Protein AF-A0A7S1BU42-F1 (afdb_monomer)

Radius of gyration: 36.15 Å; Cα contacts (8 Å, |Δi|>4): 1547; chains: 1; bounding box: 94×101×114 Å

Organism: NCBI:txid216773

Sequence (717 aa):
MISLPKSNLFQGAFLSLLVPVITEACLDEWTLKITGKNRCSLSTFISEAETQDIFGSCNNTEVTDVLKNIYEVENFDELSENFDKLCESAYDNESTFDFEGVSGRGSAFDNEYFSGGTFYNEERQDIDEYKVATMQLYADPGARIKNIYDYKAQDKKFSWPHQDITHMQDCELNSIMCCWTQDRQANDNNGNCGTPYPKNCVDKNPADNTDVCFVDSEKSGSIFVYRDNAEDDSHCHGTAWSEDKRHVSARFAANNLFYISQYDHLYKRGYVRNVPGAPMCSCVERMPIATRSDCTQVDLLSEDILFSYSKTFGLKADVSNVKVKFNACQGANNQNNDLRAYHERLRDEGQISETQSDLFEKRLVGKNNCPSEINSFLKEKGYEPMGSVVLTNYQTKDRIFAQKGKKFEGGFGVFSKTLYNDQKWQLRPQPYNKCYGKAEECYLIVNAISGRRLYAQSDKTGSSGVGATPPNYPRYADQHWRLEHTPCGEKMCYLLINIYSDRCLQIQNGRVAAFSADDQKGFNYSLWTIDGNLDFNLESVQAITPSPTSAPTGLPTVSIPEDLFDVPIRNFKNGRKMYAQLNQKWEKGVGAGANNLPIYQDNKWRFQPVACPSDYDTESSSCYFILNMYSNRILYAHNGKNWEKGLGAGPGSMKHKDNYWDLIETDCGEMDKCYFIKNTLSGRYLYSTNSGQWDKGVGALSTLSSLSDGDARWILK

InterPro domains:
  IPR000772 Ricin B, lectin domain [PF14200] (422-512)
  IPR035992 Ricin B-like lectins [SSF50370] (421-530)

Secondary structure (DSSP, 8-state):
-----------------------TTS---EEEEEESTT-SSHHHHHHHHHHTTTTGGGTT--HHHHHHHHHT-SSHHHHHHHHHHHHHHHHHSSPEEPTHHHHTS-HHHHHHHHTT-SHHHH---EE-TTS-EES-TTTTTHHHHHHHIIIIITTSEEPPPPTT-GGGS--TTSEEEEEE-EE--SSSSSSS--SSHHHHSTTB-----B-EEEEEETTTTEEEE--SSTT-SBEEEEEE--SSTTSHHHHTHHHHHHIIIIIIIIIIT-EE-PPTTS-SEEEGGGSPEES--EEEEEEEEEEEEEEEEETTTEEEEEEEEEEEEEEE---GGG-TT-HHHHHHHHHHTTSS-HHHHHHHHTTB--TT-HHHHHHHHHHHTT----PPEEEEETTT--EEEE-TT--BTTTEEEE-SS--GGG-EEEEEE-GGGGTTS-SSEEEEEETTT-PEEEE-TT--BTTTEEEE-TTSPP-GGGEEEEEEEEETTEEEEEEEETTT-EEEEEETTEEEEEEHHHHTT-GGG-EEEEE-----GGGGS--PPP----------PPPPTT-SSEEEEETTT--EEEE-TT--BTTTEEEE-TTS---GGGEEEEEEEPPPTT---SSS-EEEEEETTTTEEEEE-TT--BTTTEEEEETT---GGGEEEEEEEE-STT-EEEEEEETTT-PEEEE-TT-SBTTTEEEES-GGGS-TTTT-EEE-

Mean predicted aligned error: 18.77 Å

pLDDT: mean 84.05, std 16.98, range [23.12, 98.81]

Nearest PDB structures (foldseek):
  4iy8-assembly2_B  TM=5.896E-01  e=5.528E-07  Bombyx mori
  4efr-assembly1_A  TM=5.950E-01  e=1.532E-06  Bombyx mori
  7t3t-assembly1_A  TM=3.451E-01  e=2.874E-09  Homo sapiens
  4pc4-assembly4_D  TM=5.594E-01  e=2.125E-05  Bombyx mori
  7wns-assembly1_A  TM=5.803E-01  e=5.015E-05  Bombyx mori

Foldseek 3Di:
DDDDDDDDDDDDDPPPPPPPPQDPVQFAWDKDKAKDPPQQFPVSVQVRCVVVVVRVVRVPDRVQSVLCVLVVHDDDVVSRVVSVVLLVVQLVPFDADELCVLLVPDLVQVLQQQQQDDLLFPPAWDADPVRDIPSDLCVPPVVSLVCCVVPPLFFHFHDARDCVSVLAPDQVLQKKKFKFFAARDDPLPWWFQHPPRVVRRPRTGTAADKQFAWACQPPVNDIGGQPLSNQPRMAMAMEGFFPPCSDPQNRSVRSQVSCVSPNVQSNNTRTGGCRPSAGRMGRLLRHTQMQWHFYKGKDWPIKMWMWIADPVPGIHIHIHRTGIDIDFACFAPRPTRTRLRNSVVCCVVVRDDPVSNVSNCRRNVHPPCSVVNNQVVCVVVVNHPQKWWWKAQQPPRWTWFADAPDAWAGRTWTDRDDDDLRRTWHFAWDCCVLLVVQDPIKTFTARPPRRWTWFADQVDWWQPRTGTHGSNDDDDLRRIWDWDWDDDDPDIWTFTARSPNCWTWFDDPRTITTDNPVVCPPDSRSIIDIDIPNPPCPVVPPDPPDDDDDDDDDDDDDDDDPPQAFFWWAQLPQRWTWFADAPDAWLPRTFTAHNPDDCDLRRTWGFAWDQQDPVFDDPDRTKTFIARPHRCWTWFADAPDAWLPRTTTHHVVDDDLRRIWDWDWDDSDDPFIKTFIAGGPRRWTWFADPPDHRSPRTHTHNDCVVDDPRRRIIGGD

Structure (mmCIF, N/CA/C/O backbone):
data_AF-A0A7S1BU42-F1
#
_entry.id   AF-A0A7S1BU42-F1
#
loop_
_atom_site.group_PDB
_atom_site.id
_atom_site.type_symbol
_atom_site.label_atom_id
_atom_site.label_alt_id
_atom_site.label_comp_id
_atom_site.label_asym_id
_atom_site.label_entity_id
_atom_site.label_seq_id
_atom_site.pdbx_PDB_ins_code
_atom_site.Cartn_x
_atom_site.Cartn_y
_atom_site.Cartn_z
_atom_site.occupancy
_atom_site.B_iso_or_equiv
_atom_site.auth_seq_id
_atom_site.auth_comp_id
_atom_site.auth_asym_id
_atom_site.auth_atom_id
_atom_site.pdbx_PDB_model_num
ATOM 1 N N . MET A 1 1 ? -13.022 63.438 61.492 1.00 36.50 1 MET A N 1
ATOM 2 C CA . MET A 1 1 ? -13.787 63.850 60.294 1.00 36.50 1 MET A CA 1
ATOM 3 C C . MET A 1 1 ? -13.870 62.623 59.399 1.00 36.50 1 MET A C 1
ATOM 5 O O . MET A 1 1 ? -12.816 62.123 59.065 1.00 36.50 1 MET A O 1
ATOM 9 N N . ILE A 1 2 ? -14.999 62.008 59.066 1.00 33.84 2 ILE A N 1
ATOM 10 C CA . ILE A 1 2 ? -16.426 62.330 59.188 1.00 33.84 2 ILE A CA 1
ATOM 11 C C . ILE A 1 2 ? -17.168 61.002 59.430 1.00 33.84 2 ILE A C 1
ATOM 13 O O . ILE A 1 2 ? -16.691 59.932 59.068 1.00 33.84 2 ILE A O 1
ATOM 17 N N . SER A 1 3 ? -18.306 61.105 60.105 1.00 29.83 3 SER A N 1
ATOM 18 C CA . SER A 1 3 ? -19.185 60.031 60.549 1.00 29.83 3 SER A CA 1
ATOM 19 C C . SER A 1 3 ? -20.383 59.874 59.595 1.00 29.83 3 SER A C 1
ATOM 21 O O . SER A 1 3 ? -20.950 60.888 59.191 1.00 29.83 3 SER A O 1
ATOM 23 N N . LEU A 1 4 ? -20.771 58.601 59.369 1.00 37.00 4 LEU A N 1
ATOM 24 C CA . LEU A 1 4 ? -22.117 58.059 59.051 1.00 37.00 4 LEU A CA 1
ATOM 25 C C . LEU A 1 4 ? -22.713 58.355 57.643 1.00 37.00 4 LEU A C 1
ATOM 27 O O . LEU A 1 4 ? -22.286 59.329 57.032 1.00 37.00 4 LEU A O 1
ATOM 31 N N . PRO A 1 5 ? -23.710 57.580 57.112 1.00 43.66 5 PRO A N 1
ATOM 32 C CA . PRO A 1 5 ? -24.707 56.793 57.866 1.00 43.66 5 PRO A CA 1
ATOM 33 C C . PRO A 1 5 ? -25.258 55.445 57.305 1.00 43.66 5 PRO A C 1
ATOM 35 O O . PRO A 1 5 ? -25.325 55.195 56.110 1.00 43.66 5 PRO A O 1
ATOM 38 N N . LYS A 1 6 ? -25.818 54.688 58.268 1.00 30.41 6 LYS A N 1
ATOM 39 C CA . LYS A 1 6 ? -27.110 53.954 58.297 1.00 30.41 6 LYS A CA 1
ATOM 40 C C . LYS A 1 6 ? -27.337 52.712 57.423 1.00 30.41 6 LYS A C 1
ATOM 42 O O . LYS A 1 6 ? -27.703 52.786 56.257 1.00 30.41 6 LYS A O 1
ATOM 47 N N . SER A 1 7 ? -27.344 51.578 58.120 1.00 28.78 7 SER A N 1
ATOM 48 C CA . SER A 1 7 ? -28.136 50.389 57.823 1.00 28.78 7 SER A CA 1
ATOM 49 C C . SER A 1 7 ? -29.591 50.563 58.292 1.00 28.78 7 SER A C 1
ATOM 51 O O . SER A 1 7 ? -29.848 51.070 59.382 1.00 28.78 7 SER A O 1
ATOM 53 N N . ASN A 1 8 ? -30.537 50.101 57.474 1.00 32.66 8 ASN A N 1
ATOM 54 C CA . ASN A 1 8 ? -31.886 49.720 57.886 1.00 32.66 8 ASN A CA 1
ATOM 55 C C . ASN A 1 8 ? -32.165 48.342 57.280 1.00 32.66 8 ASN A C 1
ATOM 57 O O . ASN A 1 8 ? -31.989 48.146 56.079 1.00 32.66 8 ASN A O 1
ATOM 61 N N . LEU A 1 9 ? -32.562 47.398 58.134 1.00 37.00 9 LEU A N 1
ATOM 62 C CA . LEU A 1 9 ? -33.021 46.069 57.749 1.00 37.00 9 LEU A CA 1
ATOM 63 C C . LEU A 1 9 ? -34.358 46.159 57.005 1.00 37.00 9 LEU A C 1
ATOM 65 O O . LEU A 1 9 ? -35.281 46.819 57.476 1.00 37.00 9 LEU A O 1
ATOM 69 N N . PHE A 1 10 ? -34.482 45.388 55.926 1.00 31.78 10 PHE A N 1
ATOM 70 C CA . PHE A 1 10 ? -35.754 44.841 55.465 1.00 31.78 10 PHE A CA 1
ATOM 71 C C . PHE A 1 10 ? -35.546 43.377 55.066 1.00 31.78 10 PHE A C 1
ATOM 73 O O . PHE A 1 10 ? -34.615 43.044 54.336 1.00 31.78 10 PHE A O 1
ATOM 80 N N . GLN A 1 11 ? -36.406 42.515 55.607 1.00 40.75 11 GLN A N 1
ATOM 81 C CA . GLN A 1 11 ? -36.531 41.100 55.271 1.00 40.75 11 GLN A CA 1
ATOM 82 C C . GLN A 1 11 ? -36.909 40.928 53.795 1.00 40.75 11 GLN A C 1
ATOM 84 O O . GLN A 1 11 ? -37.857 41.550 53.321 1.00 40.75 11 GLN A O 1
ATOM 89 N N . GLY A 1 12 ? -36.212 40.024 53.110 1.00 30.20 12 GLY A N 1
ATOM 90 C CA . GLY A 1 12 ? -36.602 39.457 51.823 1.00 30.20 12 GLY A CA 1
ATOM 91 C C . GLY A 1 12 ? -36.500 37.939 51.916 1.00 30.20 12 GLY A C 1
ATOM 92 O O . GLY A 1 12 ? -35.469 37.410 52.321 1.00 30.20 12 GLY A O 1
ATOM 93 N N . ALA A 1 13 ? -37.609 37.267 51.630 1.00 32.38 13 ALA A N 1
ATOM 94 C CA . ALA A 1 13 ? -37.795 35.831 51.742 1.00 32.38 13 ALA A CA 1
ATOM 95 C C . ALA A 1 13 ? -36.783 35.038 50.899 1.00 32.38 13 ALA A C 1
ATOM 97 O O . ALA A 1 13 ? -36.671 35.246 49.692 1.00 32.38 13 ALA A O 1
ATOM 98 N N . PHE A 1 14 ? -36.104 34.078 51.530 1.00 33.44 14 PHE A N 1
ATOM 99 C CA . PHE A 1 14 ? -35.470 32.969 50.825 1.00 33.44 14 PHE A CA 1
ATOM 100 C C . PHE A 1 14 ? -36.579 32.051 50.305 1.00 33.44 14 PHE A C 1
ATOM 102 O O . PHE A 1 14 ? -37.098 31.207 51.036 1.00 33.44 14 PHE A O 1
ATOM 109 N N . LEU A 1 15 ? -36.956 32.224 49.039 1.00 31.88 15 LEU A N 1
ATOM 110 C CA . LEU A 1 15 ? -37.580 31.149 48.280 1.00 31.88 15 LEU A CA 1
ATOM 111 C C . LEU A 1 15 ? -36.453 30.160 47.949 1.00 31.88 15 LEU A C 1
ATOM 113 O O . LEU A 1 15 ? -35.761 30.288 46.944 1.00 31.88 15 LEU A O 1
ATOM 117 N N . SER A 1 16 ? -36.203 29.235 48.874 1.00 35.88 16 SER A N 1
ATOM 118 C CA . SER A 1 16 ? -35.417 28.036 48.602 1.00 35.88 16 SER A CA 1
ATOM 119 C C . SER A 1 16 ? -36.166 27.253 47.525 1.00 35.88 16 SER A C 1
ATOM 121 O O . SER A 1 16 ? -37.211 26.659 47.798 1.00 35.88 16 SER A O 1
ATOM 123 N N . LEU A 1 17 ? -35.679 27.317 46.284 1.00 36.28 17 LEU A N 1
ATOM 124 C CA . LEU A 1 17 ? -35.946 26.279 45.298 1.00 36.28 17 LEU A CA 1
ATOM 125 C C . LEU A 1 17 ? -35.431 24.982 45.923 1.00 36.28 17 LEU A C 1
ATOM 127 O O . LEU A 1 17 ? -34.225 24.771 46.023 1.00 36.28 17 LEU A O 1
ATOM 131 N N . LEU A 1 18 ? -36.358 24.164 46.421 1.00 38.00 18 LEU A N 1
ATOM 132 C CA . LEU A 1 18 ? -36.105 22.782 46.800 1.00 38.00 18 LEU A CA 1
ATOM 133 C C . LEU A 1 18 ? -35.626 22.055 45.541 1.00 38.00 18 LEU A C 1
ATOM 135 O O . LEU A 1 18 ? -36.436 21.537 44.779 1.00 38.00 18 LEU A O 1
ATOM 139 N N . VAL A 1 19 ? -34.313 22.046 45.312 1.00 43.69 19 VAL A N 1
ATOM 140 C CA . VAL A 1 19 ? -33.692 21.011 44.489 1.00 43.69 19 VAL A CA 1
ATOM 141 C C . VAL A 1 19 ? -34.025 19.699 45.201 1.00 43.69 19 VAL A C 1
ATOM 143 O O . VAL A 1 19 ? -33.744 19.594 46.403 1.00 43.69 19 VAL A O 1
ATOM 146 N N . PRO A 1 20 ? -34.702 18.738 44.549 1.00 50.28 20 PRO A N 1
ATOM 147 C CA . PRO A 1 20 ? -34.960 17.451 45.169 1.00 50.28 20 PRO A CA 1
ATOM 148 C C . PRO A 1 20 ? -33.614 16.859 45.581 1.00 50.28 20 PRO A C 1
ATOM 150 O O . PRO A 1 20 ? -32.733 16.633 44.756 1.00 50.28 20 PRO A O 1
ATOM 153 N N . VAL A 1 21 ? -33.427 16.669 46.888 1.00 52.19 21 VAL A N 1
ATOM 154 C CA . VAL A 1 21 ? -32.253 15.974 47.408 1.00 52.19 21 VAL A CA 1
ATOM 155 C C . VAL A 1 21 ? -32.407 14.520 46.983 1.00 52.19 21 VAL A C 1
ATOM 157 O O . VAL A 1 21 ? -33.174 13.765 47.581 1.00 52.19 21 VAL A O 1
ATOM 160 N N . ILE A 1 22 ? -31.716 14.162 45.905 1.00 61.22 22 ILE A N 1
ATOM 161 C CA . ILE A 1 22 ? -31.542 12.789 45.438 1.00 61.22 22 ILE A CA 1
ATOM 162 C C . ILE A 1 22 ? -30.908 12.026 46.604 1.00 61.22 22 ILE A C 1
ATOM 164 O O . ILE A 1 22 ? -29.793 12.322 47.031 1.00 61.22 22 ILE A O 1
ATOM 168 N N . THR A 1 23 ? -31.666 11.112 47.207 1.00 57.16 23 THR A N 1
ATOM 169 C CA . THR A 1 23 ? -31.191 10.354 48.371 1.00 57.16 23 THR A CA 1
ATOM 170 C C . THR A 1 23 ? -30.308 9.201 47.897 1.00 57.16 23 THR A C 1
ATOM 172 O O . THR A 1 23 ? -30.617 8.575 46.891 1.00 57.16 23 THR A O 1
ATOM 175 N N . GLU A 1 24 ? -29.242 8.849 48.624 1.00 59.34 24 GLU A N 1
ATOM 176 C CA . GLU A 1 24 ? -28.351 7.718 48.274 1.00 59.34 24 GLU A CA 1
ATOM 177 C C . GLU A 1 24 ? -29.078 6.369 48.078 1.00 59.34 24 GLU A C 1
ATOM 179 O O . GLU A 1 24 ? -28.491 5.418 47.560 1.00 59.34 24 GLU A O 1
ATOM 184 N N . ALA A 1 25 ? -30.333 6.258 48.521 1.00 61.22 25 ALA A N 1
ATOM 185 C CA . ALA A 1 25 ? -31.188 5.088 48.343 1.00 61.22 25 ALA A CA 1
ATOM 186 C C . ALA A 1 25 ? -31.754 4.941 46.919 1.00 61.22 25 ALA A C 1
ATOM 188 O O . ALA A 1 25 ? -32.276 3.885 46.593 1.00 61.22 25 ALA A O 1
ATOM 189 N N . CYS A 1 26 ? -31.685 5.978 46.079 1.00 73.75 26 CYS A N 1
ATOM 190 C CA . CYS A 1 26 ? -32.216 5.929 44.713 1.00 73.75 26 CYS A CA 1
ATOM 191 C C . CYS A 1 26 ? -31.172 5.525 43.651 1.00 73.75 26 CYS A C 1
ATOM 193 O O . CYS A 1 26 ? -31.512 5.254 42.505 1.00 73.75 26 CYS A O 1
ATOM 195 N N . LEU A 1 27 ? -29.902 5.430 44.054 1.00 79.69 27 LEU A N 1
ATOM 196 C CA . LEU A 1 27 ? -28.771 5.003 43.229 1.00 79.69 27 LEU A CA 1
ATOM 197 C C . LEU A 1 27 ? -28.357 3.565 43.591 1.00 79.69 27 LEU A C 1
ATOM 199 O O . LEU A 1 27 ? -27.236 3.314 44.045 1.00 79.69 27 LEU A O 1
ATOM 203 N N . ASP A 1 28 ? -29.293 2.628 43.445 1.00 82.81 28 ASP A N 1
ATOM 204 C CA . ASP A 1 28 ? -29.000 1.191 43.518 1.00 82.81 28 ASP A CA 1
ATOM 205 C C . ASP A 1 28 ? -28.211 0.731 42.277 1.00 82.81 28 ASP A C 1
ATOM 207 O O . ASP A 1 28 ? -28.092 1.463 41.295 1.00 82.81 28 ASP A O 1
ATOM 211 N N . GLU A 1 29 ? -27.622 -0.467 42.317 1.00 90.12 29 GLU A N 1
ATOM 212 C CA . GLU A 1 29 ? -26.899 -1.000 41.156 1.00 90.12 29 GLU A CA 1
ATOM 213 C C . GLU A 1 29 ? -27.850 -1.272 39.987 1.00 90.12 29 GLU A C 1
ATOM 215 O O . GLU A 1 29 ? -28.877 -1.936 40.144 1.00 90.12 29 GLU A O 1
ATOM 220 N N . TRP A 1 30 ? -27.481 -0.800 38.797 1.00 91.00 30 TRP A N 1
ATOM 221 C CA . TRP A 1 30 ? -28.272 -0.995 37.585 1.00 91.00 30 TRP A CA 1
ATOM 222 C C . TRP A 1 30 ? -27.404 -1.159 36.343 1.00 91.00 30 TRP A C 1
ATOM 224 O O . TRP A 1 30 ? -26.219 -0.813 36.312 1.00 91.00 30 TRP A O 1
ATOM 234 N N . THR A 1 31 ? -28.033 -1.687 35.294 1.00 94.12 31 THR A N 1
ATOM 235 C CA . THR A 1 31 ? -27.448 -1.820 33.961 1.00 94.12 31 THR A CA 1
ATOM 236 C C . THR A 1 31 ? -28.448 -1.403 32.893 1.00 94.12 31 THR A C 1
ATOM 238 O O . THR A 1 31 ? -29.604 -1.817 32.954 1.00 94.12 31 THR A O 1
ATOM 241 N N . LEU A 1 32 ? -27.990 -0.668 31.884 1.00 94.94 32 LEU A N 1
ATOM 242 C CA . LEU A 1 32 ? -28.768 -0.273 30.716 1.00 94.94 32 LEU A CA 1
ATOM 243 C C . LEU A 1 32 ? -28.019 -0.680 29.451 1.00 94.94 32 LEU A C 1
ATOM 245 O O . LEU A 1 32 ? -26.905 -0.219 29.212 1.00 94.94 32 LEU A O 1
ATOM 249 N N . LYS A 1 33 ? -28.634 -1.516 28.615 1.00 96.19 33 LYS A N 1
ATOM 250 C CA . LYS A 1 33 ? -28.070 -1.869 27.310 1.00 96.19 33 LYS A CA 1
ATOM 251 C C . LYS A 1 33 ? -28.732 -1.044 26.215 1.00 96.19 33 LYS A C 1
ATOM 253 O O . LYS A 1 33 ? -29.933 -1.181 26.001 1.00 96.19 33 LYS A O 1
ATOM 258 N N . ILE A 1 34 ? -27.940 -0.267 25.483 1.00 95.56 34 ILE A N 1
ATOM 259 C CA . ILE A 1 34 ? -28.403 0.532 24.344 1.00 95.56 34 ILE A CA 1
ATOM 260 C C . ILE A 1 34 ? -27.849 -0.057 23.049 1.00 95.56 34 ILE A C 1
ATOM 262 O O . ILE A 1 34 ? -26.674 -0.413 22.958 1.00 95.56 34 ILE A O 1
ATOM 266 N N . THR A 1 35 ? -28.707 -0.158 22.035 1.00 92.38 35 THR A N 1
ATOM 267 C CA . THR A 1 35 ? -28.372 -0.715 20.716 1.00 92.38 35 THR A CA 1
ATOM 268 C C . THR A 1 35 ? -28.729 0.278 19.608 1.00 92.38 35 THR A C 1
ATOM 270 O O . THR A 1 35 ? -29.486 1.219 19.830 1.00 92.38 35 THR A O 1
ATOM 273 N N . GLY A 1 36 ? -28.202 0.080 18.398 1.00 84.62 36 GLY A N 1
ATOM 274 C CA . GLY A 1 36 ? -28.552 0.910 17.237 1.00 84.62 36 GLY A CA 1
ATOM 275 C C . GLY A 1 36 ? -27.680 2.159 17.063 1.00 84.62 36 GLY A C 1
ATOM 276 O O . GLY A 1 36 ? -26.531 2.198 17.506 1.00 84.62 36 GLY A O 1
ATOM 277 N N . LYS A 1 37 ? -28.186 3.154 16.319 1.00 81.62 37 LYS A N 1
ATOM 278 C CA . LYS A 1 37 ? -27.459 4.405 16.024 1.00 81.62 37 LYS A CA 1
ATOM 279 C C . LYS A 1 37 ? -27.424 5.312 17.256 1.00 81.62 37 LYS A C 1
ATOM 281 O O . LYS A 1 37 ? -28.360 5.293 18.039 1.00 81.62 37 LYS A O 1
ATOM 286 N N . ASN A 1 38 ? -26.368 6.116 17.398 1.00 85.19 38 ASN A N 1
ATOM 287 C CA . ASN A 1 38 ? -26.183 7.072 18.505 1.00 85.19 38 ASN A CA 1
ATOM 288 C C . ASN A 1 38 ? -26.274 6.456 19.915 1.00 85.19 38 ASN A C 1
ATOM 290 O O . ASN A 1 38 ? -26.461 7.165 20.893 1.00 85.19 38 ASN A O 1
ATOM 294 N N . ARG A 1 39 ? -26.088 5.137 20.026 1.00 91.00 39 ARG A N 1
ATOM 295 C CA . ARG A 1 39 ? -26.142 4.361 21.276 1.00 91.00 39 ARG A CA 1
ATOM 296 C C . ARG A 1 39 ? -25.220 4.861 22.391 1.00 91.00 39 ARG A C 1
ATOM 298 O O . ARG A 1 39 ? -25.488 4.588 23.552 1.00 91.00 39 ARG A O 1
ATOM 305 N N . CYS A 1 40 ? -24.154 5.579 22.041 1.00 91.19 40 CYS A N 1
ATOM 306 C CA . CYS A 1 40 ? -23.307 6.286 22.993 1.00 91.19 40 CYS A CA 1
ATOM 307 C C . CYS A 1 40 ? -23.486 7.797 22.814 1.00 91.19 40 CYS A C 1
ATOM 309 O O . CYS A 1 40 ? -22.626 8.473 22.258 1.00 91.19 40 CYS A O 1
ATOM 311 N N . SER A 1 41 ? -24.655 8.304 23.206 1.00 92.81 41 SER A N 1
ATOM 312 C CA . SER A 1 41 ? -24.932 9.735 23.322 1.00 92.81 41 SER A CA 1
ATOM 313 C C . SER A 1 41 ? -25.780 9.990 24.563 1.00 92.81 41 SER A C 1
ATOM 315 O O . SER A 1 41 ? -26.643 9.175 24.901 1.00 92.81 41 SER A O 1
ATOM 317 N N . LEU A 1 42 ? -25.570 11.139 25.213 1.00 94.88 42 LEU A N 1
ATOM 318 C CA . LEU A 1 42 ? -26.325 11.525 26.408 1.00 94.88 42 LEU A CA 1
ATOM 319 C C . LEU A 1 42 ? -27.840 11.528 26.148 1.00 94.88 42 LEU A C 1
ATOM 321 O O . LEU A 1 42 ? -28.617 11.030 26.956 1.00 94.88 42 LEU A O 1
ATOM 325 N N . SER A 1 43 ? -28.264 12.030 24.986 1.00 94.62 43 SER A N 1
ATOM 326 C CA . SER A 1 43 ? -29.676 12.073 24.588 1.00 94.62 43 SER A CA 1
ATOM 327 C C . SER A 1 43 ? -30.314 10.688 24.459 1.00 94.62 43 SER A C 1
ATOM 329 O O . SER A 1 43 ? -31.423 10.476 24.948 1.00 94.62 43 SER A O 1
ATOM 331 N N . THR A 1 44 ? -29.619 9.737 23.830 1.00 95.25 44 THR A N 1
ATOM 332 C CA . THR A 1 44 ? -30.111 8.361 23.683 1.00 95.25 44 THR A CA 1
ATOM 333 C C . THR A 1 44 ? -30.139 7.668 25.038 1.00 95.25 44 THR A C 1
ATOM 335 O O . THR A 1 44 ? -31.106 6.980 25.349 1.00 95.25 44 THR A O 1
ATOM 338 N N . PHE A 1 45 ? -29.123 7.900 25.875 1.00 96.19 45 PHE A N 1
ATOM 339 C CA . PHE A 1 45 ? -29.098 7.382 27.237 1.00 96.19 45 PHE A CA 1
ATOM 340 C C . PHE A 1 45 ? -30.294 7.862 28.056 1.00 96.19 45 PHE A C 1
ATOM 342 O O . PHE A 1 45 ? -30.988 7.031 28.631 1.00 96.19 45 PHE A O 1
ATOM 349 N N . ILE A 1 46 ? -30.561 9.173 28.078 1.00 94.94 46 ILE A N 1
ATOM 350 C CA . ILE A 1 46 ? -31.695 9.746 28.816 1.00 94.94 46 ILE A CA 1
ATOM 351 C C . ILE A 1 46 ? -33.002 9.100 28.345 1.00 94.94 46 ILE A C 1
ATOM 353 O O . ILE A 1 46 ? -33.739 8.554 29.161 1.00 94.94 46 ILE A O 1
ATOM 357 N N . SER A 1 47 ? -33.238 9.070 27.030 1.00 94.50 47 SER A N 1
ATOM 358 C CA . SER A 1 47 ? -34.461 8.501 26.455 1.00 94.50 47 SER A CA 1
ATOM 359 C C . SER A 1 47 ? -34.660 7.022 26.811 1.00 94.50 47 SER A C 1
ATOM 361 O O . SER A 1 47 ? -35.781 6.595 27.092 1.00 94.50 47 SER A O 1
ATOM 363 N N . GLU A 1 48 ? -33.598 6.217 26.774 1.00 94.94 48 GLU A N 1
ATOM 364 C CA . GLU A 1 48 ? -33.670 4.785 27.084 1.00 94.94 48 GLU A CA 1
ATOM 365 C C . GLU A 1 48 ? -33.799 4.528 28.589 1.00 94.94 48 GLU A C 1
ATOM 367 O O . GLU A 1 48 ? -34.564 3.656 29.000 1.00 94.94 48 GLU A O 1
ATOM 372 N N . ALA A 1 49 ? -33.109 5.312 29.420 1.00 93.06 49 ALA A N 1
ATOM 373 C CA . ALA A 1 49 ? -33.213 5.230 30.873 1.00 93.06 49 ALA A CA 1
ATOM 374 C C . ALA A 1 49 ? -34.620 5.598 31.372 1.00 93.06 49 ALA A C 1
ATOM 376 O O . ALA A 1 49 ? -35.130 4.935 32.274 1.00 93.06 49 ALA A O 1
ATOM 377 N N . GLU A 1 50 ? -35.259 6.603 30.762 1.00 92.06 50 GLU A N 1
ATOM 378 C CA . GLU A 1 50 ? -36.661 6.967 31.017 1.00 92.06 50 GLU A CA 1
ATOM 379 C C . GLU A 1 50 ? -37.618 5.860 30.572 1.00 92.06 50 GLU A C 1
ATOM 381 O O . GLU A 1 50 ? -38.508 5.461 31.319 1.00 92.06 50 GLU A O 1
ATOM 386 N N . THR A 1 51 ? -37.416 5.319 29.367 1.00 92.75 51 THR A N 1
ATOM 387 C CA . THR A 1 51 ? -38.278 4.264 28.810 1.00 92.75 51 THR A CA 1
ATOM 388 C C . THR A 1 51 ? -38.227 2.982 29.643 1.00 92.75 51 THR A C 1
ATOM 390 O O . THR A 1 51 ? -39.241 2.299 29.790 1.00 92.75 51 THR A O 1
ATOM 393 N N . GLN A 1 52 ? -37.054 2.648 30.183 1.00 90.31 52 GLN A N 1
ATOM 394 C CA . GLN A 1 52 ? -36.844 1.464 31.019 1.00 90.31 52 GLN A CA 1
ATOM 395 C C . GLN A 1 52 ? -37.046 1.735 32.519 1.00 90.31 52 GLN A C 1
ATOM 397 O O . GLN A 1 52 ? -36.851 0.820 33.317 1.00 90.31 52 GLN A O 1
ATOM 402 N N . ASP A 1 53 ? -37.448 2.956 32.894 1.00 88.25 53 ASP A N 1
ATOM 403 C CA . ASP A 1 53 ? -37.702 3.396 34.274 1.00 88.25 53 ASP A CA 1
ATOM 404 C C . ASP A 1 53 ? -36.564 3.039 35.253 1.00 88.25 53 ASP A C 1
ATOM 406 O O . ASP A 1 53 ? -36.779 2.628 36.394 1.00 88.25 53 ASP A O 1
ATOM 410 N N . ILE A 1 54 ? -35.311 3.184 34.800 1.00 87.31 54 ILE A N 1
ATOM 411 C CA . ILE A 1 54 ? -34.117 2.762 35.564 1.00 87.31 54 ILE A CA 1
ATOM 412 C C . ILE A 1 54 ? -33.966 3.557 36.863 1.00 87.31 54 ILE A C 1
ATOM 414 O O . ILE A 1 54 ? -33.418 3.064 37.847 1.00 87.31 54 ILE A O 1
ATOM 418 N N . PHE A 1 55 ? -34.505 4.774 36.877 1.00 85.50 55 PHE A N 1
ATOM 419 C CA . PHE A 1 55 ? -34.486 5.688 38.011 1.00 85.50 55 PHE A CA 1
ATOM 420 C C . PHE A 1 55 ? -35.860 5.819 38.687 1.00 85.50 55 PHE A C 1
ATOM 422 O O . PHE A 1 55 ? -36.111 6.803 39.381 1.00 85.50 55 PHE A O 1
ATOM 429 N N . GLY A 1 56 ? -36.762 4.842 38.532 1.00 78.38 56 GLY A N 1
ATOM 430 C CA . GLY A 1 56 ? -38.109 4.893 39.122 1.00 78.38 56 GLY A CA 1
ATOM 431 C C . GLY A 1 56 ? -38.125 5.016 40.655 1.00 78.38 56 GLY A C 1
ATOM 432 O O . GLY A 1 56 ? -39.056 5.577 41.237 1.00 78.38 56 GLY A O 1
ATOM 433 N N . SER A 1 57 ? -37.058 4.579 41.336 1.00 80.00 57 SER A N 1
ATOM 434 C CA . SER A 1 57 ? -36.861 4.771 42.783 1.00 80.00 57 SER A CA 1
ATOM 435 C C . SER A 1 57 ? -36.543 6.226 43.176 1.00 80.00 57 SER A C 1
ATOM 437 O O . SER A 1 57 ? -36.613 6.574 44.356 1.00 80.00 57 SER A O 1
ATOM 439 N N . CYS A 1 58 ? -36.250 7.105 42.211 1.00 80.06 58 CYS A N 1
ATOM 440 C CA . CYS A 1 58 ? -35.879 8.508 42.415 1.00 80.06 58 CYS A CA 1
ATOM 441 C C . CYS A 1 58 ? -37.082 9.465 42.562 1.00 80.06 58 CYS A C 1
ATOM 443 O O . CYS A 1 58 ? -36.927 10.664 42.338 1.00 80.06 58 CYS A O 1
ATOM 445 N N . ASN A 1 59 ? -38.280 8.990 42.933 1.00 73.88 59 ASN A N 1
ATOM 446 C CA . ASN A 1 59 ? -39.477 9.820 43.174 1.00 73.88 59 ASN A CA 1
ATOM 447 C C . ASN A 1 59 ? -39.817 10.827 42.042 1.00 73.88 59 ASN A C 1
ATOM 449 O O . ASN A 1 59 ? -40.123 11.985 42.325 1.00 73.88 59 ASN A O 1
ATOM 453 N N . ASN A 1 60 ? -39.793 10.400 40.773 1.00 67.12 60 ASN A N 1
ATOM 454 C CA . ASN A 1 60 ? -40.042 11.247 39.587 1.00 67.12 60 ASN A CA 1
ATOM 455 C C . ASN A 1 60 ? -39.015 12.378 39.367 1.00 67.12 60 ASN A C 1
ATOM 457 O O . ASN A 1 60 ? -39.353 13.414 38.794 1.00 67.12 60 ASN A O 1
ATOM 461 N N . THR A 1 61 ? -37.775 12.205 39.828 1.00 80.19 61 THR A N 1
ATOM 462 C CA . THR A 1 61 ? -36.669 13.102 39.456 1.00 80.19 61 THR A CA 1
ATOM 463 C C . THR A 1 61 ? -36.303 12.879 37.986 1.00 80.19 61 THR A C 1
ATOM 465 O O . THR A 1 61 ? -36.219 11.732 37.549 1.00 80.19 61 THR A O 1
ATOM 468 N N . GLU A 1 62 ? -36.076 13.953 37.224 1.00 87.62 62 GLU A N 1
ATOM 469 C CA . GLU A 1 62 ? -35.636 13.846 35.827 1.00 87.62 62 GLU A CA 1
ATOM 470 C C . GLU A 1 62 ? -34.278 13.129 35.735 1.00 87.62 62 GLU A C 1
ATOM 472 O O . GLU A 1 62 ? -33.374 13.378 36.537 1.00 87.62 62 GLU A O 1
ATOM 477 N N . VAL A 1 63 ? -34.099 12.264 34.728 1.00 90.38 63 VAL A N 1
ATOM 478 C CA . VAL A 1 63 ? -32.853 11.492 34.542 1.00 90.38 63 VAL A CA 1
ATOM 479 C C . VAL A 1 63 ? -31.631 12.404 34.456 1.00 90.38 63 VAL A C 1
ATOM 481 O O . VAL A 1 63 ? -30.568 12.083 34.984 1.00 90.38 63 VAL A O 1
ATOM 484 N N . THR A 1 64 ? -31.783 13.574 33.838 1.00 91.62 64 THR A N 1
ATOM 485 C CA . THR A 1 64 ? -30.729 14.586 33.752 1.00 91.62 64 THR A CA 1
ATOM 486 C C . THR A 1 64 ? -30.246 15.050 35.126 1.00 91.62 64 THR A C 1
ATOM 488 O O . THR A 1 64 ? -29.041 15.182 35.324 1.00 91.62 64 THR A O 1
ATOM 491 N N . ASP A 1 65 ? -31.145 15.265 36.085 1.00 88.69 65 ASP A N 1
ATOM 492 C CA . ASP A 1 65 ? -30.764 15.712 37.428 1.00 88.69 65 ASP A CA 1
ATOM 493 C C . ASP A 1 65 ? -30.118 14.583 38.240 1.00 88.69 65 ASP A C 1
ATOM 495 O O . ASP A 1 65 ? -29.185 14.829 39.007 1.00 88.69 65 ASP A O 1
ATOM 499 N N . VAL A 1 66 ? -30.532 13.331 38.007 1.00 89.81 66 VAL A N 1
ATOM 500 C CA . VAL A 1 66 ? -29.845 12.157 38.566 1.00 89.81 66 VAL A CA 1
ATOM 501 C C . VAL A 1 66 ? -28.411 12.064 38.046 1.00 89.81 66 VAL A C 1
ATOM 503 O O . VAL A 1 66 ? -27.479 11.904 38.832 1.00 89.81 66 VAL A O 1
ATOM 506 N N . LEU A 1 67 ? -28.210 12.220 36.736 1.00 91.56 67 LEU A N 1
ATOM 507 C CA . LEU A 1 67 ? -26.877 12.198 36.134 1.00 91.56 67 LEU A CA 1
ATOM 508 C C . LEU A 1 67 ? -26.001 13.364 36.607 1.00 91.56 67 LEU A C 1
ATOM 510 O O . LEU A 1 67 ? -24.832 13.148 36.916 1.00 91.56 67 LEU A O 1
ATOM 514 N N . LYS A 1 68 ? -26.554 14.577 36.722 1.00 91.38 68 LYS A N 1
ATOM 515 C CA . LYS A 1 68 ? -25.850 15.731 37.306 1.00 91.38 68 LYS A CA 1
ATOM 516 C C . LYS A 1 68 ? -25.336 15.429 38.709 1.00 91.38 68 LYS A C 1
ATOM 518 O O . LYS A 1 68 ? -24.200 15.760 39.021 1.00 91.38 68 LYS A O 1
ATOM 523 N N . ASN A 1 69 ? -26.140 14.753 39.530 1.00 88.38 69 ASN A N 1
ATOM 524 C CA . ASN A 1 69 ? -25.721 14.330 40.863 1.00 88.38 69 ASN A CA 1
ATOM 525 C C . ASN A 1 69 ? -24.607 13.273 40.807 1.00 88.38 69 ASN A C 1
ATOM 527 O O . ASN A 1 69 ? -23.599 13.435 41.484 1.00 88.38 69 ASN A O 1
ATOM 531 N N . ILE A 1 70 ? -24.738 12.253 39.948 1.00 89.50 70 ILE A N 1
ATOM 532 C CA . ILE A 1 70 ? -23.706 11.215 39.759 1.00 89.50 70 ILE A CA 1
ATOM 533 C C . ILE A 1 70 ? -22.349 11.822 39.370 1.00 89.50 70 ILE A C 1
ATOM 535 O O . ILE A 1 70 ? -21.317 11.345 39.837 1.00 89.50 70 ILE A O 1
ATOM 539 N N . TYR A 1 71 ? -22.350 12.841 38.509 1.00 90.88 71 TYR A N 1
ATOM 540 C CA . TYR A 1 71 ? -21.135 13.524 38.060 1.00 90.88 71 TYR A CA 1
ATOM 541 C C . TYR A 1 71 ? -20.717 14.706 38.946 1.00 90.88 71 TYR A C 1
ATOM 543 O O . TYR A 1 71 ? -19.660 15.279 38.700 1.00 90.88 71 TYR A O 1
ATOM 551 N N . GLU A 1 72 ? -21.515 15.064 39.956 1.00 91.12 72 GLU A N 1
ATOM 552 C CA . GLU A 1 72 ? -21.324 16.246 40.810 1.00 91.12 72 GLU A CA 1
ATOM 553 C C . GLU A 1 72 ? -21.239 17.574 40.022 1.00 91.12 72 GLU A C 1
ATOM 555 O O . GLU A 1 72 ? -20.457 18.464 40.352 1.00 91.12 72 GLU A O 1
ATOM 560 N N . VAL A 1 73 ? -22.069 17.722 38.982 1.00 92.94 73 VAL A N 1
ATOM 561 C CA . VAL A 1 73 ? -22.113 18.902 38.095 1.00 92.94 73 VAL A CA 1
ATOM 562 C C . VAL A 1 73 ? -23.449 19.636 38.187 1.00 92.94 73 VAL A C 1
ATOM 564 O O . VAL A 1 73 ? -24.488 19.042 38.465 1.00 92.94 73 VAL A O 1
ATOM 567 N N . GLU A 1 74 ? -23.455 20.943 37.920 1.00 90.31 74 GLU A N 1
ATOM 568 C CA . GLU A 1 74 ? -24.666 21.770 38.072 1.00 90.31 74 GLU A CA 1
ATOM 569 C C . GLU A 1 74 ? -25.408 22.027 36.752 1.00 90.31 74 GLU A C 1
ATOM 571 O O . GLU A 1 74 ? -26.633 22.180 36.729 1.00 90.31 74 GLU A O 1
ATOM 576 N N . ASN A 1 75 ? -24.681 22.083 35.635 1.00 92.75 75 ASN A N 1
ATOM 577 C CA . ASN A 1 75 ? -25.216 22.485 34.336 1.00 92.75 75 ASN A CA 1
ATOM 578 C C . ASN A 1 75 ? -25.169 21.341 33.310 1.00 92.75 75 ASN A C 1
ATOM 580 O O . ASN A 1 75 ? -24.491 20.33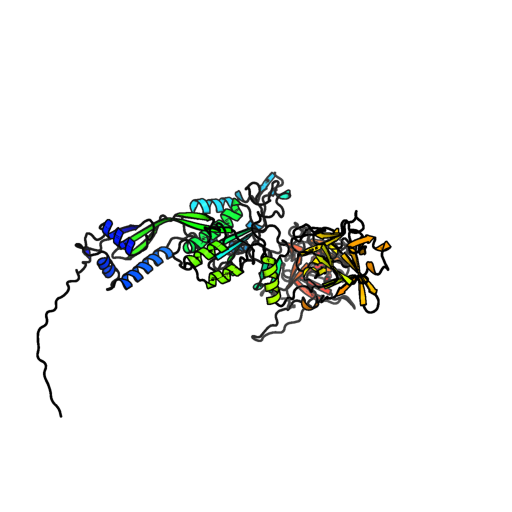2 33.486 1.00 92.75 75 ASN A O 1
ATOM 584 N N . PHE A 1 76 ? -25.959 21.490 32.248 1.00 92.31 76 PHE A N 1
ATOM 585 C CA . PHE A 1 76 ? -26.119 20.456 31.227 1.00 92.31 76 PHE A CA 1
ATOM 586 C C . PHE A 1 76 ? -24.886 20.307 30.326 1.00 92.31 76 PHE A C 1
ATOM 588 O O . PHE A 1 76 ? -24.588 19.196 29.898 1.00 92.31 76 PHE A O 1
ATOM 595 N N . ASP A 1 77 ? -24.162 21.396 30.065 1.00 94.12 77 ASP A N 1
ATOM 596 C CA . ASP A 1 77 ? -22.998 21.381 29.174 1.00 94.12 77 ASP A CA 1
ATOM 597 C C . ASP A 1 77 ? -21.867 20.540 29.783 1.00 94.12 77 ASP A C 1
ATOM 599 O O . ASP A 1 77 ? -21.339 19.637 29.138 1.00 94.12 77 ASP A O 1
ATOM 603 N N . GLU A 1 78 ? -21.582 20.743 31.070 1.00 94.88 78 GLU A N 1
ATOM 604 C CA . GLU A 1 78 ? -20.589 19.962 31.813 1.00 94.88 78 GLU A CA 1
ATOM 605 C C . GLU A 1 78 ? -20.995 18.486 31.954 1.00 94.88 78 GLU A C 1
ATOM 607 O O . GLU A 1 78 ? -20.153 17.588 31.876 1.00 94.88 78 GLU A O 1
ATOM 612 N N . LEU A 1 79 ? -22.295 18.205 32.108 1.00 94.56 79 LEU A N 1
ATOM 613 C CA . LEU A 1 79 ? -22.806 16.835 32.056 1.00 94.56 79 LEU A CA 1
ATOM 614 C C . LEU A 1 79 ? -22.554 16.202 30.680 1.00 94.56 79 LEU A C 1
ATOM 616 O O . LEU A 1 79 ? -22.102 15.059 30.611 1.00 94.56 79 LEU A O 1
ATOM 620 N N . SER A 1 80 ? -22.830 16.933 29.596 1.00 94.88 80 SER A N 1
ATOM 621 C CA . SER A 1 80 ? -22.605 16.458 28.229 1.00 94.88 80 SER A CA 1
ATOM 622 C C . SER A 1 80 ? -21.137 16.119 27.993 1.00 94.88 80 SER A C 1
ATOM 624 O O . SER A 1 80 ? -20.841 15.026 27.519 1.00 94.88 80 SER A O 1
ATOM 626 N N . GLU A 1 81 ? -20.212 16.991 28.400 1.00 94.06 81 GLU A N 1
ATOM 627 C CA . GLU A 1 81 ? -18.772 16.741 28.268 1.00 94.06 81 GLU A CA 1
ATOM 628 C C . GLU A 1 81 ? -18.308 15.512 29.064 1.00 94.06 81 GLU A C 1
ATOM 630 O O . GLU A 1 81 ? -17.500 14.715 28.581 1.00 94.06 81 GLU A O 1
ATOM 635 N N . ASN A 1 82 ? -18.805 15.330 30.291 1.00 94.25 82 ASN A N 1
ATOM 636 C CA . ASN A 1 82 ? -18.464 14.162 31.105 1.00 94.25 82 ASN A CA 1
ATOM 637 C C . ASN A 1 82 ? -19.041 12.860 30.534 1.00 94.25 82 ASN A C 1
ATOM 639 O O . ASN A 1 82 ? -18.387 11.814 30.591 1.00 94.25 82 ASN A O 1
ATOM 643 N N . PHE A 1 83 ? -20.237 12.915 29.949 1.00 95.12 83 PHE A N 1
ATOM 644 C CA . PHE A 1 83 ? -20.840 11.767 29.279 1.00 95.12 83 PHE A CA 1
ATOM 645 C C . PHE A 1 83 ? -20.107 11.417 27.973 1.00 95.12 83 PHE A C 1
ATOM 647 O O . PHE A 1 83 ? -19.896 10.241 27.675 1.00 95.12 83 PHE A O 1
ATOM 654 N N . ASP A 1 84 ? -19.641 12.413 27.219 1.00 92.12 84 ASP A N 1
ATOM 655 C CA . ASP A 1 84 ? -18.824 12.182 26.024 1.00 92.12 84 ASP A CA 1
ATOM 656 C C . ASP A 1 84 ? -17.493 11.495 26.379 1.00 92.12 84 ASP A C 1
ATOM 658 O O . ASP A 1 84 ? -17.117 10.513 25.734 1.00 92.12 84 ASP A O 1
ATOM 662 N N . LYS A 1 85 ? -16.837 11.909 27.474 1.00 92.69 85 LYS A N 1
ATOM 663 C CA . LYS A 1 85 ? -15.632 11.239 28.009 1.00 92.69 85 LYS A CA 1
ATOM 664 C C . LYS A 1 85 ? -15.899 9.804 28.471 1.00 92.69 85 LYS A C 1
ATOM 666 O O . LYS A 1 85 ? -15.030 8.937 28.336 1.00 92.69 85 LYS A O 1
ATOM 671 N N . LEU A 1 86 ? -17.088 9.529 29.014 1.00 94.88 86 LEU A N 1
ATOM 672 C CA . LEU A 1 86 ? -17.510 8.167 29.356 1.00 94.88 86 LEU A CA 1
ATOM 673 C C . LEU A 1 86 ? -17.585 7.295 28.096 1.00 94.88 86 LEU A C 1
ATOM 675 O O . LEU A 1 86 ? -17.080 6.172 28.091 1.00 94.88 86 LEU A O 1
ATOM 679 N N . CYS A 1 87 ? -18.171 7.823 27.023 1.00 92.50 87 CYS A N 1
ATOM 680 C CA . CYS A 1 87 ? -18.248 7.138 25.737 1.00 92.50 87 CYS A CA 1
ATOM 681 C C . CYS A 1 87 ? -16.873 6.920 25.094 1.00 92.50 87 CYS A C 1
ATOM 683 O O . CYS A 1 87 ? -16.604 5.833 24.586 1.00 92.50 87 CYS A O 1
ATOM 685 N N . GLU A 1 88 ? -15.980 7.908 25.152 1.00 91.50 88 GLU A N 1
ATOM 686 C CA . GLU A 1 88 ? -14.581 7.755 24.724 1.00 91.50 88 GLU A CA 1
ATOM 687 C C . GLU A 1 88 ? -13.887 6.626 25.486 1.00 91.50 88 GLU A C 1
ATOM 689 O O . GLU A 1 88 ? -13.338 5.704 24.881 1.00 91.50 88 GLU A O 1
ATOM 694 N N . SER A 1 89 ? -14.024 6.628 26.813 1.00 92.06 89 SER A N 1
ATOM 695 C CA . SER A 1 89 ? -13.452 5.596 27.676 1.00 92.06 89 SER A CA 1
ATOM 696 C C . SER A 1 89 ? -13.996 4.200 27.357 1.00 92.06 89 SER A C 1
ATOM 698 O O . SER A 1 89 ? -13.251 3.224 27.439 1.00 92.06 89 SER A O 1
ATOM 700 N N . ALA A 1 90 ? -15.270 4.078 26.970 1.00 93.44 90 ALA A N 1
ATOM 701 C CA . ALA A 1 90 ? -15.852 2.800 26.561 1.00 93.44 90 ALA A CA 1
ATOM 702 C C . ALA A 1 90 ? -15.168 2.233 25.305 1.00 93.44 90 ALA A C 1
ATOM 704 O O . ALA A 1 90 ? -14.867 1.041 25.240 1.00 93.44 90 ALA A O 1
ATOM 705 N N . TYR A 1 91 ? -14.889 3.085 24.313 1.00 92.94 91 TYR A N 1
ATOM 706 C CA . TYR A 1 91 ? -14.227 2.682 23.068 1.00 92.94 91 TYR A CA 1
ATOM 707 C C . TYR A 1 91 ? -12.722 2.437 23.225 1.00 92.94 91 TYR A C 1
ATOM 709 O O . TYR A 1 91 ? -12.161 1.584 22.523 1.00 92.94 91 TYR A O 1
ATOM 717 N N . ASP A 1 92 ? -12.066 3.162 24.127 1.00 90.25 92 ASP A N 1
ATOM 718 C CA . ASP A 1 92 ? -10.642 2.989 24.423 1.00 90.25 92 ASP A CA 1
ATOM 719 C C . ASP A 1 92 ? -10.377 1.708 25.220 1.00 90.25 92 ASP A C 1
ATOM 721 O O . ASP A 1 92 ? -9.404 1.004 24.947 1.00 90.25 92 ASP A O 1
ATOM 725 N N . ASN A 1 93 ? -11.281 1.353 26.139 1.00 90.06 93 ASN A N 1
ATOM 726 C CA . ASN A 1 93 ? -11.186 0.136 26.950 1.00 90.06 93 ASN A CA 1
ATOM 727 C C . ASN A 1 93 ? -11.756 -1.118 26.262 1.00 90.06 93 ASN A C 1
ATOM 729 O O . ASN A 1 93 ? -11.716 -2.209 26.839 1.00 90.06 93 ASN A O 1
ATOM 733 N N . GLU A 1 94 ? -12.277 -0.996 25.035 1.00 91.31 94 GLU A N 1
ATOM 734 C CA . GLU A 1 94 ? -12.760 -2.134 24.252 1.00 91.31 94 GLU A CA 1
ATOM 735 C C . GLU A 1 94 ? -11.659 -3.201 24.110 1.00 91.31 94 GLU A C 1
ATOM 737 O O . GLU A 1 94 ? -10.525 -2.915 23.722 1.00 91.31 94 GLU A O 1
ATOM 742 N N . SER A 1 95 ? -11.996 -4.467 24.387 1.00 90.56 95 SER A N 1
ATOM 743 C CA . SER A 1 95 ? -11.037 -5.567 24.267 1.00 90.56 95 SER A CA 1
ATOM 744 C C . SER A 1 95 ? -10.521 -5.699 22.836 1.00 90.56 95 SER A C 1
ATOM 746 O O . SER A 1 95 ? -11.293 -5.945 21.908 1.00 90.56 95 SER A O 1
ATOM 748 N N . THR A 1 96 ? -9.200 -5.664 22.668 1.00 95.00 96 THR A N 1
ATOM 749 C CA . THR A 1 96 ? -8.558 -5.794 21.359 1.00 95.00 96 THR A CA 1
ATOM 750 C C . THR A 1 96 ? -8.042 -7.211 21.083 1.00 95.00 96 THR A C 1
ATOM 752 O O . THR A 1 96 ? -7.828 -8.034 21.983 1.00 95.00 96 THR A O 1
ATOM 755 N N . PHE A 1 97 ? -7.914 -7.555 19.805 1.00 96.19 97 PHE A N 1
ATOM 756 C CA . PHE A 1 97 ? -7.050 -8.633 19.329 1.00 96.19 97 PHE A CA 1
ATOM 757 C C . PHE A 1 97 ? -5.720 -8.019 18.899 1.00 96.19 97 PHE A C 1
ATOM 759 O O . PHE A 1 97 ? -5.720 -7.060 18.133 1.00 96.19 97 PHE A O 1
ATOM 766 N N . ASP A 1 98 ? -4.607 -8.559 19.387 1.00 96.38 98 ASP A N 1
ATOM 767 C CA . ASP A 1 98 ? -3.299 -8.021 19.034 1.00 96.38 98 ASP A CA 1
ATOM 768 C C . ASP A 1 98 ? -2.957 -8.312 17.565 1.00 96.38 98 ASP A C 1
ATOM 770 O O . ASP A 1 98 ? -3.013 -9.469 17.135 1.00 96.38 98 ASP A O 1
ATOM 774 N N . PHE A 1 99 ? -2.605 -7.279 16.797 1.00 95.94 99 PHE A N 1
ATOM 775 C CA . PHE A 1 99 ? -2.286 -7.392 15.378 1.00 95.94 99 PHE A CA 1
ATOM 776 C C . PHE A 1 99 ? -1.101 -8.326 15.121 1.00 95.94 99 PHE A C 1
ATOM 778 O O . PHE A 1 99 ? -1.138 -9.100 14.168 1.00 95.94 99 PHE A O 1
ATOM 785 N N . GLU A 1 100 ? -0.091 -8.332 15.994 1.00 94.06 100 GLU A N 1
ATOM 786 C CA . GLU A 1 100 ? 1.048 -9.260 15.893 1.00 94.06 100 GLU A CA 1
ATOM 787 C C . GLU A 1 100 ? 0.600 -10.730 16.007 1.00 94.06 100 GLU A C 1
ATOM 789 O O . GLU A 1 100 ? 1.172 -11.659 15.425 1.00 94.06 100 GLU A O 1
ATOM 794 N N . GLY A 1 101 ? -0.523 -10.947 16.696 1.00 94.19 101 GLY A N 1
ATOM 795 C CA . GLY A 1 101 ? -1.217 -12.220 16.753 1.00 94.19 101 GLY A CA 1
ATOM 796 C C . GLY A 1 101 ? -1.746 -12.689 15.397 1.00 94.19 101 GLY A C 1
ATOM 797 O O . GLY A 1 101 ? -2.094 -13.865 15.280 1.00 94.19 101 GLY A O 1
ATOM 798 N N . VAL A 1 102 ? -1.795 -11.846 14.359 1.00 94.06 102 VAL A N 1
ATOM 799 C CA . VAL A 1 102 ? -2.231 -12.269 13.027 1.00 94.06 102 VAL A CA 1
ATOM 800 C C . VAL A 1 102 ? -1.235 -13.245 12.413 1.00 94.06 102 VAL A C 1
ATOM 802 O O . VAL A 1 102 ? -1.613 -14.379 12.105 1.00 94.06 102 VAL A O 1
ATOM 805 N N . SER A 1 103 ? 0.037 -12.862 12.290 1.00 92.00 103 SER A N 1
ATOM 806 C CA . SER A 1 103 ? 1.077 -13.788 11.835 1.00 92.00 103 SER A CA 1
ATOM 807 C C . SER A 1 103 ? 1.471 -14.763 12.944 1.00 92.00 103 SER A C 1
ATOM 809 O O . SER A 1 103 ? 1.740 -15.933 12.667 1.00 92.00 103 SER A O 1
ATOM 811 N N . GLY A 1 104 ? 1.460 -14.303 14.204 1.00 92.38 104 GLY A N 1
ATOM 812 C CA . GLY A 1 104 ? 1.994 -15.034 15.350 1.00 92.38 104 GLY A CA 1
ATOM 813 C C . GLY A 1 104 ? 3.511 -15.237 15.273 1.00 92.38 104 GLY A C 1
ATOM 814 O O . GLY A 1 104 ? 4.012 -16.216 15.826 1.00 92.38 104 GLY A O 1
ATOM 815 N N . ARG A 1 105 ? 4.227 -14.378 14.529 1.00 91.75 105 ARG A N 1
ATOM 816 C CA . ARG A 1 105 ? 5.653 -14.548 14.186 1.00 91.75 105 ARG A CA 1
ATOM 817 C C . ARG A 1 105 ? 6.564 -13.403 14.636 1.00 91.75 105 ARG A C 1
ATOM 819 O O . ARG A 1 105 ? 7.762 -13.478 14.370 1.00 91.75 105 ARG A O 1
ATOM 826 N N . GLY A 1 106 ? 6.044 -12.398 15.336 1.00 91.88 106 GLY A N 1
ATOM 827 C CA . GLY A 1 106 ? 6.847 -11.272 15.810 1.00 91.88 106 GLY A CA 1
ATOM 828 C C . GLY A 1 106 ? 6.656 -10.000 14.988 1.00 91.88 106 GLY A C 1
ATOM 829 O O . GLY A 1 106 ? 6.500 -10.073 13.767 1.00 91.88 106 GLY A O 1
ATOM 830 N N . SER A 1 107 ? 6.801 -8.837 15.629 1.00 92.62 107 SER A N 1
ATOM 831 C CA . SER A 1 107 ? 6.790 -7.520 14.968 1.00 92.62 107 SER A CA 1
ATOM 832 C C . SER A 1 107 ? 7.789 -7.414 13.805 1.00 92.62 107 SER A C 1
ATOM 834 O O . SER A 1 107 ? 7.485 -6.820 12.772 1.00 92.62 107 SER A O 1
ATOM 836 N N . ALA A 1 108 ? 8.965 -8.039 13.928 1.00 93.19 108 ALA A N 1
ATOM 837 C CA . ALA A 1 108 ? 9.978 -8.068 12.873 1.00 93.19 108 ALA A CA 1
ATOM 838 C C . ALA A 1 108 ? 9.497 -8.819 11.621 1.00 93.19 108 ALA A C 1
ATOM 840 O O . ALA A 1 108 ? 9.757 -8.380 10.504 1.00 93.19 108 ALA A O 1
ATOM 841 N N . PHE A 1 109 ? 8.775 -9.931 11.796 1.00 95.12 109 PHE A N 1
ATOM 842 C CA . PHE A 1 109 ? 8.199 -10.665 10.670 1.00 95.12 109 PHE A CA 1
ATOM 843 C C . PHE A 1 109 ? 7.119 -9.832 9.975 1.00 95.12 109 PHE A C 1
ATOM 845 O O . PHE A 1 109 ? 7.110 -9.746 8.749 1.00 95.12 109 PHE A O 1
ATOM 852 N N . ASP A 1 110 ? 6.250 -9.183 10.749 1.00 95.50 110 ASP A N 1
ATOM 853 C CA . ASP A 1 110 ? 5.181 -8.338 10.214 1.00 95.50 110 ASP A CA 1
ATOM 854 C C . ASP A 1 110 ? 5.738 -7.107 9.486 1.00 95.50 110 ASP A C 1
ATOM 856 O O . ASP A 1 110 ? 5.261 -6.762 8.405 1.00 95.50 110 ASP A O 1
ATOM 860 N N . ASN A 1 111 ? 6.798 -6.488 10.018 1.00 95.50 111 ASN A N 1
ATOM 861 C CA . ASN A 1 111 ? 7.506 -5.395 9.352 1.00 95.50 111 ASN A CA 1
ATOM 862 C C . ASN A 1 111 ? 8.047 -5.821 7.981 1.00 95.50 111 ASN A C 1
ATOM 864 O O . ASN A 1 111 ? 7.859 -5.112 6.990 1.00 95.50 111 ASN A O 1
ATOM 868 N N . GLU A 1 112 ? 8.696 -6.985 7.910 1.00 95.06 112 GLU A N 1
ATOM 869 C CA . GLU A 1 112 ? 9.207 -7.521 6.647 1.00 95.06 112 GLU A CA 1
ATOM 870 C C . GLU A 1 112 ? 8.072 -7.914 5.694 1.00 95.06 112 GLU A C 1
ATOM 872 O O . GLU A 1 112 ? 8.174 -7.665 4.494 1.00 95.06 112 GLU A O 1
ATOM 877 N N . TYR A 1 113 ? 6.961 -8.458 6.203 1.00 96.69 113 TYR A N 1
ATOM 878 C CA . TYR A 1 113 ? 5.780 -8.765 5.396 1.00 96.69 113 TYR A CA 1
ATOM 879 C C . TYR A 1 113 ? 5.224 -7.510 4.714 1.00 96.69 113 TYR A C 1
ATOM 881 O O . TYR A 1 113 ? 5.075 -7.492 3.491 1.00 96.69 113 TYR A O 1
ATOM 889 N N . PHE A 1 114 ? 4.975 -6.442 5.478 1.00 97.50 114 PHE A N 1
ATOM 890 C CA . PHE A 1 114 ? 4.480 -5.174 4.936 1.00 97.50 114 PHE A CA 1
ATOM 891 C C . PHE A 1 114 ? 5.504 -4.452 4.057 1.00 97.50 114 PHE A C 1
ATOM 893 O O . PHE A 1 114 ? 5.123 -3.691 3.170 1.00 97.50 114 PHE A O 1
ATOM 900 N N . SER A 1 115 ? 6.791 -4.755 4.213 1.00 94.81 115 SER A N 1
ATOM 901 C CA . SER A 1 115 ? 7.846 -4.278 3.313 1.00 94.81 115 SER A CA 1
ATOM 902 C C . SER A 1 115 ? 7.926 -5.063 1.992 1.00 94.81 115 SER A C 1
ATOM 904 O O . SER A 1 115 ? 8.625 -4.632 1.080 1.00 94.81 115 SER A O 1
ATOM 906 N N . GLY A 1 116 ? 7.191 -6.175 1.851 1.00 93.75 116 GLY A N 1
ATOM 907 C CA . GLY A 1 116 ? 7.189 -7.034 0.658 1.00 93.75 116 GLY A CA 1
ATOM 908 C C . GLY A 1 116 ? 8.147 -8.230 0.716 1.00 93.75 116 GLY A C 1
ATOM 909 O O . GLY A 1 116 ? 8.306 -8.934 -0.282 1.00 93.75 116 GLY A O 1
ATOM 910 N N . GLY A 1 117 ? 8.769 -8.476 1.871 1.00 90.00 117 GLY A N 1
ATOM 911 C CA . GLY A 1 117 ? 9.643 -9.616 2.144 1.00 90.00 117 GLY A CA 1
ATOM 912 C C . GLY A 1 117 ? 8.925 -10.770 2.846 1.00 90.00 117 GLY A C 1
ATOM 913 O O . GLY A 1 117 ? 7.699 -10.797 2.963 1.00 90.00 117 GLY A O 1
ATOM 914 N N . THR A 1 118 ? 9.706 -11.717 3.367 1.00 93.19 118 THR A N 1
ATOM 915 C CA . THR A 1 118 ? 9.267 -12.988 3.979 1.00 93.19 118 THR A CA 1
ATOM 916 C C . THR A 1 118 ? 8.741 -14.023 2.991 1.00 93.19 118 THR A C 1
ATOM 918 O O . THR A 1 118 ? 8.328 -13.738 1.869 1.00 93.19 118 THR A O 1
ATOM 921 N N . PHE A 1 119 ? 8.656 -15.263 3.463 1.00 90.12 119 PHE A N 1
ATOM 922 C CA . PHE A 1 119 ? 8.096 -16.355 2.685 1.00 90.12 119 PHE A CA 1
ATOM 923 C C . PHE A 1 119 ? 6.605 -16.170 2.333 1.00 90.12 119 PHE A C 1
ATOM 925 O O . PHE A 1 119 ? 6.129 -16.800 1.387 1.00 90.12 119 PHE A O 1
ATOM 932 N N . TYR A 1 120 ? 5.870 -15.275 3.014 1.00 93.00 120 TYR A N 1
ATOM 933 C CA . TYR A 1 120 ? 4.505 -14.901 2.611 1.00 93.00 120 TYR A CA 1
ATOM 934 C C . TYR A 1 120 ? 4.494 -14.174 1.266 1.00 93.00 120 TYR A C 1
ATOM 936 O O . TYR A 1 120 ? 3.554 -14.355 0.498 1.00 93.00 120 TYR A O 1
ATOM 944 N N . ASN A 1 121 ? 5.545 -13.421 0.942 1.00 93.12 121 ASN A N 1
ATOM 945 C CA . ASN A 1 121 ? 5.659 -12.717 -0.331 1.00 93.12 121 ASN A CA 1
ATOM 946 C C . ASN A 1 121 ? 6.507 -13.460 -1.371 1.00 93.12 121 ASN A C 1
ATOM 948 O O . ASN A 1 121 ? 6.375 -13.223 -2.571 1.00 93.12 121 ASN A O 1
ATOM 952 N N . GLU A 1 122 ? 7.408 -14.339 -0.927 1.00 87.88 122 GLU A N 1
ATOM 953 C CA . GLU A 1 122 ? 8.448 -14.895 -1.796 1.00 87.88 122 GLU A CA 1
ATOM 954 C C . GLU A 1 122 ? 8.179 -16.311 -2.301 1.00 87.88 122 GLU A C 1
ATOM 956 O O . GLU A 1 122 ? 8.582 -16.646 -3.418 1.00 87.88 122 GLU A O 1
ATOM 961 N N . GLU A 1 123 ? 7.541 -17.145 -1.483 1.00 85.12 123 GLU A N 1
ATOM 962 C CA . GLU A 1 123 ? 7.330 -18.548 -1.825 1.00 85.12 123 GLU A CA 1
ATOM 963 C C . GLU A 1 123 ? 6.151 -18.723 -2.786 1.00 85.12 123 GLU A C 1
ATOM 965 O O . GLU A 1 123 ? 5.323 -17.840 -2.984 1.00 85.12 123 GLU A O 1
ATOM 970 N N . ARG A 1 124 ? 6.065 -19.894 -3.406 1.00 87.50 124 ARG A N 1
ATOM 971 C CA . ARG A 1 124 ? 4.934 -20.346 -4.221 1.00 87.50 124 ARG A CA 1
ATOM 972 C C . ARG A 1 124 ? 4.727 -21.814 -3.918 1.00 87.50 124 ARG A C 1
ATOM 974 O O . ARG A 1 124 ? 5.676 -22.483 -3.519 1.00 87.50 124 ARG A O 1
ATOM 981 N N . GLN A 1 125 ? 3.515 -22.309 -4.139 1.00 87.50 125 GLN A N 1
ATOM 982 C CA . GLN A 1 125 ? 3.278 -23.738 -4.015 1.00 87.50 125 GLN A CA 1
ATOM 983 C C . GLN A 1 125 ? 4.232 -24.500 -4.943 1.00 87.50 125 GLN A C 1
ATOM 985 O O . GLN A 1 125 ? 4.338 -24.187 -6.129 1.00 87.50 125 GLN A O 1
ATOM 990 N N . ASP A 1 126 ? 4.899 -25.509 -4.399 1.00 83.25 126 ASP A N 1
ATOM 991 C CA . ASP A 1 126 ? 5.795 -26.387 -5.143 1.00 83.25 126 ASP A CA 1
ATOM 992 C C . ASP A 1 126 ? 5.390 -27.849 -4.934 1.00 83.25 126 ASP A C 1
ATOM 994 O O . ASP A 1 126 ? 4.524 -28.160 -4.114 1.00 83.25 126 ASP A O 1
ATOM 998 N N . ILE A 1 127 ? 5.962 -28.750 -5.723 1.00 79.31 127 ILE A N 1
ATOM 999 C CA . ILE A 1 127 ? 5.773 -30.191 -5.610 1.00 79.31 127 ILE A CA 1
ATOM 1000 C C . ILE A 1 127 ? 7.148 -30.816 -5.395 1.00 79.31 127 ILE A C 1
ATOM 1002 O O . ILE A 1 127 ? 8.031 -30.685 -6.241 1.00 79.31 127 ILE A O 1
ATOM 1006 N N . ASP A 1 128 ? 7.325 -31.506 -4.271 1.00 77.75 128 ASP A N 1
ATOM 1007 C CA . ASP A 1 128 ? 8.591 -32.163 -3.953 1.00 77.75 128 ASP A CA 1
ATOM 1008 C C . ASP A 1 128 ? 8.838 -33.442 -4.783 1.00 77.75 128 ASP A C 1
ATOM 1010 O O . ASP A 1 128 ? 8.017 -33.877 -5.599 1.00 77.75 128 ASP A O 1
ATOM 1014 N N . GLU A 1 129 ? 9.994 -34.077 -4.563 1.00 78.00 129 GLU A N 1
ATOM 1015 C CA . GLU A 1 129 ? 10.391 -35.312 -5.255 1.00 78.00 129 GLU A CA 1
ATOM 1016 C C . GLU A 1 129 ? 9.418 -36.491 -5.032 1.00 78.00 129 GLU A C 1
ATOM 1018 O O . GLU A 1 129 ? 9.372 -37.416 -5.847 1.00 78.00 129 GLU A O 1
ATOM 1023 N N . TYR A 1 130 ? 8.593 -36.434 -3.980 1.00 80.00 130 TYR A N 1
ATOM 1024 C CA . TYR A 1 130 ? 7.582 -37.434 -3.627 1.00 80.00 130 TYR A CA 1
ATOM 1025 C C . TYR A 1 130 ? 6.174 -37.065 -4.110 1.00 80.00 130 TYR A C 1
ATOM 1027 O O . TYR A 1 130 ? 5.213 -37.771 -3.799 1.00 80.00 130 TYR A O 1
ATOM 1035 N N . LYS A 1 131 ? 6.041 -36.004 -4.915 1.00 77.19 131 LYS A N 1
ATOM 1036 C CA . LYS A 1 131 ? 4.766 -35.463 -5.407 1.00 77.19 131 LYS A CA 1
ATOM 1037 C C . LYS A 1 131 ? 3.867 -34.886 -4.309 1.00 77.19 131 LYS A C 1
ATOM 1039 O O . LYS A 1 131 ? 2.649 -34.815 -4.489 1.00 77.19 131 LYS A O 1
ATOM 1044 N N . VAL A 1 132 ? 4.447 -34.457 -3.193 1.00 77.50 132 VAL A N 1
ATOM 1045 C CA . VAL A 1 132 ? 3.733 -33.774 -2.115 1.00 77.50 132 VAL A CA 1
ATOM 1046 C C . VAL A 1 132 ? 3.818 -32.273 -2.348 1.00 77.50 132 VAL A C 1
ATOM 1048 O O . VAL A 1 132 ? 4.887 -31.723 -2.607 1.00 77.50 132 VAL A O 1
ATOM 1051 N N . ALA A 1 133 ? 2.671 -31.600 -2.281 1.00 79.12 133 ALA A N 1
ATOM 1052 C CA . ALA A 1 133 ? 2.624 -30.159 -2.446 1.00 79.12 133 ALA A CA 1
ATOM 1053 C C . ALA A 1 133 ? 3.130 -29.452 -1.178 1.00 79.12 133 ALA A C 1
ATOM 1055 O O . ALA A 1 133 ? 2.583 -29.647 -0.090 1.00 79.12 133 ALA A O 1
ATOM 1056 N N . THR A 1 134 ? 4.141 -28.607 -1.331 1.00 81.12 134 THR A N 1
ATOM 1057 C CA . THR A 1 134 ? 4.770 -27.803 -0.276 1.00 81.12 134 THR A CA 1
ATOM 1058 C C . THR A 1 134 ? 4.460 -26.319 -0.495 1.00 81.12 134 THR A C 1
ATOM 1060 O O . THR A 1 134 ? 3.985 -25.938 -1.566 1.00 81.12 134 THR A O 1
ATOM 1063 N N . MET A 1 135 ? 4.673 -25.477 0.526 1.00 82.69 135 MET A N 1
ATOM 1064 C CA . MET A 1 135 ? 4.490 -24.011 0.436 1.00 82.69 135 MET A CA 1
ATOM 1065 C C . MET A 1 135 ? 3.090 -23.587 -0.057 1.00 82.69 135 MET A C 1
ATOM 1067 O O . MET A 1 135 ? 2.914 -22.589 -0.763 1.00 82.69 135 MET A O 1
ATOM 1071 N N . GLN A 1 136 ? 2.078 -24.391 0.284 1.00 86.44 136 GLN A N 1
ATOM 1072 C CA . GLN A 1 136 ? 0.694 -24.156 -0.106 1.00 86.44 136 GLN A CA 1
ATOM 1073 C C . GLN A 1 136 ? 0.125 -22.987 0.688 1.00 86.44 136 GLN A C 1
ATOM 1075 O O . GLN A 1 136 ? -0.172 -23.141 1.873 1.00 86.44 136 GLN A O 1
ATOM 1080 N N . LEU A 1 137 ? -0.115 -21.867 0.007 1.00 88.69 137 LEU A N 1
ATOM 1081 C CA . LEU A 1 137 ? -0.677 -20.665 0.617 1.00 88.69 137 LEU A CA 1
ATOM 1082 C C . LEU A 1 137 ? -1.976 -20.960 1.376 1.00 88.69 137 LEU A C 1
ATOM 1084 O O . LEU A 1 137 ? -2.112 -20.519 2.506 1.00 88.69 137 LEU A O 1
ATOM 1088 N N . TYR A 1 138 ? -2.892 -21.764 0.823 1.00 86.50 138 TYR A N 1
ATOM 1089 C CA . TYR A 1 138 ? -4.147 -22.124 1.501 1.00 86.50 138 TYR A CA 1
ATOM 1090 C C . TYR A 1 138 ? -3.932 -22.877 2.829 1.00 86.50 138 TYR A C 1
ATOM 1092 O O . TYR A 1 138 ? -4.739 -22.744 3.749 1.00 86.50 138 TYR A O 1
ATOM 1100 N N . ALA A 1 139 ? -2.854 -23.659 2.948 1.00 85.94 139 ALA A N 1
ATOM 1101 C CA . ALA A 1 139 ? -2.538 -24.413 4.160 1.00 85.94 139 ALA A CA 1
ATOM 1102 C C . ALA A 1 139 ? -1.775 -23.552 5.179 1.00 85.94 139 ALA A C 1
ATOM 1104 O O . ALA A 1 139 ? -2.203 -23.438 6.326 1.00 85.94 139 ALA A O 1
ATOM 1105 N N . ASP A 1 140 ? -0.684 -22.916 4.755 1.00 83.56 140 ASP A N 1
ATOM 1106 C CA . ASP A 1 140 ? 0.124 -22.002 5.564 1.00 83.56 140 ASP A CA 1
ATOM 1107 C C . ASP A 1 140 ? 0.643 -20.872 4.661 1.00 83.56 140 ASP A C 1
ATOM 1109 O O . ASP A 1 140 ? 1.304 -21.158 3.658 1.00 83.56 140 ASP A O 1
ATOM 1113 N N . PRO A 1 141 ? 0.356 -19.595 4.969 1.00 88.06 141 PRO A N 1
ATOM 1114 C CA . PRO A 1 141 ? -0.383 -19.073 6.138 1.00 88.06 141 PRO A CA 1
ATOM 1115 C C . PRO A 1 141 ? -1.914 -19.014 6.052 1.00 88.06 141 PRO A C 1
ATOM 1117 O O . PRO A 1 141 ? -2.578 -18.609 7.011 1.00 88.06 141 PRO A O 1
ATOM 1120 N N . GLY A 1 142 ? -2.504 -19.394 4.924 1.00 90.94 142 GLY A N 1
ATOM 1121 C CA . GLY A 1 142 ? -3.902 -19.125 4.582 1.00 90.94 142 GLY A CA 1
ATOM 1122 C C . GLY A 1 142 ? -4.923 -19.659 5.580 1.00 90.94 142 GLY A C 1
ATOM 1123 O O . GLY A 1 142 ? -5.868 -18.947 5.916 1.00 90.94 142 GLY A O 1
ATOM 1124 N N . ALA A 1 143 ? -4.720 -20.857 6.137 1.00 92.50 143 ALA A N 1
ATOM 1125 C CA . ALA A 1 143 ? -5.641 -21.423 7.122 1.00 92.50 143 ALA A CA 1
ATOM 1126 C C . ALA A 1 143 ? -5.747 -20.551 8.385 1.00 92.50 143 ALA A C 1
ATOM 1128 O O . ALA A 1 143 ? -6.838 -20.365 8.931 1.00 92.50 143 ALA A O 1
ATOM 1129 N N . ARG A 1 144 ? -4.626 -19.972 8.837 1.00 94.56 144 ARG A N 1
ATOM 1130 C CA . ARG A 1 144 ? -4.605 -19.059 9.985 1.00 94.56 144 ARG A CA 1
ATOM 1131 C C . ARG A 1 144 ? -5.327 -17.755 9.658 1.00 94.56 144 ARG A C 1
ATOM 1133 O O . ARG A 1 144 ? -6.195 -17.344 10.424 1.00 94.56 144 ARG A O 1
ATOM 1140 N N . ILE A 1 145 ? -5.005 -17.149 8.517 1.00 97.06 145 ILE A N 1
ATOM 1141 C CA . ILE A 1 145 ? -5.618 -15.897 8.052 1.00 97.06 145 ILE A CA 1
ATOM 1142 C C . ILE A 1 145 ? -7.136 -16.059 7.925 1.00 97.06 145 ILE A C 1
ATOM 1144 O O . ILE A 1 145 ? -7.897 -15.242 8.444 1.00 97.06 145 ILE A O 1
ATOM 1148 N N . LYS A 1 146 ? -7.591 -17.158 7.315 1.00 96.56 146 LYS A N 1
ATOM 1149 C CA . LYS A 1 146 ? -9.014 -17.485 7.199 1.00 96.56 146 LYS A CA 1
ATOM 1150 C C . LYS A 1 146 ? -9.687 -17.592 8.570 1.00 96.56 146 LYS A C 1
ATOM 1152 O O . LYS A 1 146 ? -10.735 -16.991 8.775 1.00 96.56 146 LYS A O 1
ATOM 1157 N N . ASN A 1 147 ? -9.078 -18.307 9.518 1.00 96.31 147 ASN A N 1
ATOM 1158 C CA . ASN A 1 147 ? -9.627 -18.446 10.870 1.00 96.31 147 ASN A CA 1
ATOM 1159 C C . ASN A 1 147 ? -9.723 -17.100 11.604 1.00 96.31 147 ASN A C 1
ATOM 1161 O O . ASN A 1 147 ? -10.694 -16.848 12.312 1.00 96.31 147 ASN A O 1
ATOM 1165 N N . ILE A 1 148 ? -8.736 -16.219 11.438 1.00 97.94 148 ILE A N 1
ATOM 1166 C CA . ILE A 1 148 ? -8.778 -14.878 12.031 1.00 97.94 148 ILE A CA 1
ATOM 1167 C C . ILE A 1 148 ? -9.917 -14.062 11.419 1.00 97.94 148 ILE A C 1
ATOM 1169 O O . ILE A 1 148 ? -10.658 -13.412 12.152 1.00 97.94 148 ILE A O 1
ATOM 1173 N N . TYR A 1 149 ? -10.112 -14.128 10.103 1.00 98.06 149 TYR A N 1
ATOM 1174 C CA . TYR A 1 149 ? -11.239 -13.459 9.460 1.00 98.06 149 TYR A CA 1
ATOM 1175 C C . TYR A 1 149 ? -12.599 -13.983 9.947 1.00 98.06 149 TYR A C 1
ATOM 1177 O O . TYR A 1 149 ? -13.477 -13.190 10.292 1.00 98.06 149 TYR A O 1
ATOM 1185 N N . ASP A 1 150 ? -12.759 -15.307 10.006 1.00 95.56 150 ASP A N 1
ATOM 1186 C CA . ASP A 1 150 ? -14.030 -15.954 10.342 1.00 95.56 150 ASP A CA 1
ATOM 1187 C C . ASP A 1 150 ? -14.437 -15.753 11.813 1.00 95.56 150 ASP A C 1
ATOM 1189 O O . ASP A 1 150 ? -15.629 -15.730 12.104 1.00 95.56 150 ASP A O 1
ATOM 1193 N N . TYR A 1 151 ? -13.471 -15.623 12.735 1.00 94.56 151 TYR A N 1
ATOM 1194 C CA . TYR A 1 151 ? -13.738 -15.656 14.184 1.00 94.56 151 TYR A CA 1
ATOM 1195 C C . TYR A 1 151 ? -13.220 -14.452 14.985 1.00 94.56 151 TYR A C 1
ATOM 1197 O O . TYR A 1 151 ? -13.403 -14.419 16.207 1.00 94.56 151 TYR A O 1
ATOM 1205 N N . LYS A 1 152 ? -12.489 -13.515 14.365 1.00 96.12 152 LYS A N 1
ATOM 1206 C CA . LYS A 1 152 ? -11.892 -12.355 15.059 1.00 96.12 152 LYS A CA 1
ATOM 1207 C C . LYS A 1 152 ? -12.142 -11.043 14.331 1.00 96.12 152 LYS A C 1
ATOM 1209 O O . LYS A 1 152 ? -12.691 -10.132 14.934 1.00 96.12 152 LYS A O 1
ATOM 1214 N N . ALA A 1 153 ? -11.762 -10.939 13.060 1.00 97.00 153 ALA A N 1
ATOM 1215 C CA . ALA A 1 153 ? -11.724 -9.658 12.350 1.00 97.00 153 ALA A CA 1
ATOM 1216 C C . ALA A 1 153 ? -13.098 -8.990 12.195 1.00 97.00 153 ALA A C 1
ATOM 1218 O O . ALA A 1 153 ? -13.159 -7.772 12.054 1.00 97.00 153 ALA A O 1
ATOM 1219 N N . GLN A 1 154 ? -14.176 -9.779 12.214 1.00 96.00 154 GLN A N 1
ATOM 1220 C CA . GLN A 1 154 ? -15.549 -9.286 12.104 1.00 96.00 154 GLN A CA 1
ATOM 1221 C C . GLN A 1 154 ? -16.196 -8.968 13.455 1.00 96.00 154 GLN A C 1
ATOM 1223 O O . GLN A 1 154 ? -17.147 -8.201 13.471 1.00 96.00 154 GLN A O 1
ATOM 1228 N N . ASP A 1 155 ? -15.692 -9.507 14.567 1.00 94.62 155 ASP A N 1
ATOM 1229 C CA . ASP A 1 155 ? -16.373 -9.433 15.871 1.00 94.62 155 ASP A CA 1
ATOM 1230 C C . ASP A 1 155 ? -15.511 -8.787 16.975 1.00 94.62 155 ASP A C 1
ATOM 1232 O O . ASP A 1 155 ? -15.915 -8.721 18.136 1.00 94.62 155 ASP A O 1
ATOM 1236 N N . LYS A 1 156 ? -14.284 -8.354 16.654 1.00 94.38 156 LYS A N 1
ATOM 1237 C CA . LYS A 1 156 ? -13.347 -7.785 17.630 1.00 94.38 156 LYS A CA 1
ATOM 1238 C C . LYS A 1 156 ? -12.473 -6.696 17.018 1.00 94.38 156 LYS A C 1
ATOM 1240 O O . LYS A 1 156 ? -11.913 -6.900 15.942 1.00 94.38 156 LYS A O 1
ATOM 1245 N N . LYS A 1 157 ? -12.292 -5.575 17.722 1.00 95.94 157 LYS A N 1
ATOM 1246 C CA . LYS A 1 157 ? -11.325 -4.522 17.369 1.00 95.94 157 LYS A CA 1
ATOM 1247 C C . LYS A 1 157 ? -9.894 -5.061 17.394 1.00 95.94 157 LYS A C 1
ATOM 1249 O O . LYS A 1 157 ? -9.519 -5.790 18.311 1.00 95.94 157 LYS A O 1
ATOM 1254 N N . PHE A 1 158 ? -9.089 -4.734 16.390 1.00 97.44 158 PHE A N 1
ATOM 1255 C CA . PHE A 1 158 ? -7.665 -5.077 16.363 1.00 97.44 158 PHE A CA 1
ATOM 1256 C C . PHE A 1 158 ? -6.845 -3.921 16.939 1.00 97.44 158 PHE A C 1
ATOM 1258 O O . PHE A 1 158 ? -7.196 -2.757 16.745 1.00 97.44 158 PHE A O 1
ATOM 1265 N N . SER A 1 159 ? -5.753 -4.228 17.645 1.00 96.19 159 SER A N 1
ATOM 1266 C CA . SER A 1 159 ? -4.728 -3.214 17.907 1.00 96.19 159 SER A CA 1
ATOM 1267 C C . SER A 1 159 ? -4.117 -2.753 16.580 1.00 96.19 159 SER A C 1
ATOM 1269 O O . SER A 1 159 ? -4.171 -3.457 15.570 1.00 96.19 159 SER A O 1
ATOM 1271 N N . TRP A 1 160 ? -3.557 -1.546 16.562 1.00 96.19 160 TRP A N 1
ATOM 1272 C CA . TRP A 1 160 ? -2.750 -1.102 15.428 1.00 96.19 160 TRP A CA 1
ATOM 1273 C C . TRP A 1 160 ? -1.460 -1.944 15.336 1.00 96.19 160 TRP A C 1
ATOM 1275 O O . TRP A 1 160 ? -1.003 -2.431 16.376 1.00 96.19 160 TRP A O 1
ATOM 1285 N N . PRO A 1 161 ? -0.861 -2.143 14.142 1.00 96.56 161 PRO A N 1
ATOM 1286 C CA . PRO A 1 161 ? 0.417 -2.840 14.020 1.00 96.56 161 PRO A CA 1
ATOM 1287 C C . PRO A 1 161 ? 1.490 -2.278 14.962 1.00 96.56 161 PRO A C 1
ATOM 1289 O O . PRO A 1 161 ? 1.546 -1.068 15.198 1.00 96.56 161 PRO A O 1
ATOM 1292 N N . HIS A 1 162 ? 2.348 -3.167 15.475 1.00 96.12 162 HIS A N 1
ATOM 1293 C CA . HIS A 1 162 ? 3.385 -2.831 16.453 1.00 96.12 162 HIS A CA 1
ATOM 1294 C C . HIS A 1 162 ? 4.241 -1.634 16.002 1.00 96.12 162 HIS A C 1
ATOM 1296 O O . HIS A 1 162 ? 4.559 -1.492 14.820 1.00 96.12 162 HIS A O 1
ATOM 1302 N N . GLN A 1 163 ? 4.663 -0.802 16.957 1.00 94.00 163 GLN A N 1
ATOM 1303 C CA . GLN A 1 163 ? 5.407 0.444 16.713 1.00 94.00 163 GLN A CA 1
ATOM 1304 C C . GLN A 1 163 ? 6.712 0.264 15.912 1.00 94.00 163 GLN A C 1
ATOM 1306 O O . GLN A 1 163 ? 7.142 1.183 15.218 1.00 94.00 163 GLN A O 1
ATOM 1311 N N . ASP A 1 164 ? 7.315 -0.931 15.950 1.00 92.38 164 ASP A N 1
ATOM 1312 C CA . ASP A 1 164 ? 8.511 -1.269 15.158 1.00 92.38 164 ASP A CA 1
ATOM 1313 C C . ASP A 1 164 ? 8.252 -1.210 13.645 1.00 92.38 164 ASP A C 1
ATOM 1315 O O . ASP A 1 164 ? 9.171 -0.986 12.854 1.00 92.38 164 ASP A O 1
ATOM 1319 N N . ILE A 1 165 ? 6.992 -1.363 13.229 1.00 93.00 165 ILE A N 1
ATOM 1320 C CA . ILE A 1 165 ? 6.545 -1.220 11.843 1.00 93.00 165 ILE A CA 1
ATOM 1321 C C . ILE A 1 165 ? 6.377 0.276 11.558 1.00 93.00 165 ILE A C 1
ATOM 1323 O O . ILE A 1 165 ? 5.283 0.786 11.324 1.00 93.00 165 ILE A O 1
ATOM 1327 N N . THR A 1 166 ? 7.491 1.003 11.629 1.00 91.00 166 THR A N 1
ATOM 1328 C CA . THR A 1 166 ? 7.539 2.477 11.625 1.00 91.00 166 THR A CA 1
ATOM 1329 C C . THR A 1 166 ? 6.857 3.106 10.413 1.00 91.00 166 THR A C 1
ATOM 1331 O O . THR A 1 166 ? 6.248 4.163 10.523 1.00 91.00 166 THR A O 1
ATOM 1334 N N . HIS A 1 167 ? 6.895 2.441 9.256 1.00 90.06 167 HIS A N 1
ATOM 1335 C CA . HIS A 1 167 ? 6.269 2.921 8.024 1.00 90.06 167 HIS A CA 1
ATOM 1336 C C . HIS A 1 167 ? 4.728 2.857 8.049 1.00 90.06 167 HIS A C 1
ATOM 1338 O O . HIS A 1 167 ? 4.090 3.431 7.168 1.00 90.06 167 HIS A O 1
ATOM 1344 N N . MET A 1 168 ? 4.130 2.223 9.058 1.00 92.56 168 MET A N 1
ATOM 1345 C CA . MET A 1 168 ? 2.683 2.180 9.310 1.00 92.56 168 MET A CA 1
ATOM 1346 C C . MET A 1 168 ? 2.240 3.097 10.456 1.00 92.56 168 MET A C 1
ATOM 1348 O O . MET A 1 168 ? 1.056 3.136 10.781 1.00 92.56 168 MET A O 1
ATOM 1352 N N . GLN A 1 169 ? 3.175 3.792 11.105 1.00 94.00 169 GLN A N 1
ATOM 1353 C CA . GLN A 1 169 ? 2.874 4.690 12.218 1.00 94.00 169 GLN A CA 1
ATOM 1354 C C . GLN A 1 169 ? 2.678 6.120 11.719 1.00 94.00 169 GLN A C 1
ATOM 1356 O O . GLN A 1 169 ? 3.309 6.520 10.734 1.00 94.00 169 GLN A O 1
ATOM 1361 N N . ASP A 1 170 ? 1.835 6.866 12.433 1.00 93.12 170 ASP A N 1
ATOM 1362 C CA . ASP A 1 170 ? 1.584 8.293 12.217 1.00 93.12 170 ASP A CA 1
ATOM 1363 C C . ASP A 1 170 ? 1.161 8.617 10.777 1.00 93.12 170 ASP A C 1
ATOM 1365 O O . ASP A 1 170 ? 1.804 9.411 10.096 1.00 93.12 170 ASP A O 1
ATOM 1369 N N . CYS A 1 171 ? 0.099 7.960 10.295 1.00 96.06 171 CYS A N 1
ATOM 1370 C CA . CYS A 1 171 ? -0.422 8.224 8.956 1.00 96.06 171 CYS A CA 1
ATOM 1371 C C . CYS A 1 171 ? -1.141 9.584 8.909 1.00 96.06 171 CYS A C 1
ATOM 1373 O O . CYS A 1 171 ? -2.308 9.675 9.297 1.00 96.06 171 CYS A O 1
ATOM 1375 N N . GLU A 1 172 ? -0.464 10.622 8.416 1.00 96.12 172 GLU A N 1
ATOM 1376 C CA . GLU A 1 172 ? -0.935 12.020 8.423 1.00 96.12 172 GLU A CA 1
ATOM 1377 C C . GLU A 1 172 ? -2.198 12.223 7.576 1.00 96.12 172 GLU A C 1
ATOM 1379 O O . GLU A 1 172 ? -3.011 13.111 7.838 1.00 96.12 172 GLU A O 1
ATOM 1384 N N . LEU A 1 173 ? -2.370 11.380 6.555 1.00 97.31 173 LEU A N 1
ATOM 1385 C CA . LEU A 1 173 ? -3.503 11.420 5.633 1.00 97.31 173 LEU A CA 1
ATOM 1386 C C . LEU A 1 173 ? -4.637 10.466 6.027 1.00 97.31 173 LEU A C 1
ATOM 1388 O O . LEU A 1 173 ? -5.500 10.181 5.191 1.00 97.31 173 LEU A O 1
ATOM 1392 N N . ASN A 1 174 ? -4.597 9.920 7.248 1.00 97.94 174 ASN A N 1
ATOM 1393 C CA . ASN A 1 174 ? -5.547 8.944 7.785 1.00 97.94 174 ASN A CA 1
ATOM 1394 C C . ASN A 1 174 ? -5.872 7.823 6.788 1.00 97.94 174 ASN A C 1
ATOM 1396 O O . ASN A 1 174 ? -7.032 7.476 6.554 1.00 97.94 174 ASN A O 1
ATOM 1400 N N . SER A 1 175 ? -4.844 7.295 6.126 1.00 98.31 175 SER A N 1
ATOM 1401 C CA . SER A 1 175 ? -5.018 6.298 5.078 1.00 98.31 175 SER A CA 1
ATOM 1402 C C . SER A 1 175 ? -3.810 5.387 4.920 1.00 98.31 175 SER A C 1
ATOM 1404 O O . SER A 1 175 ? -2.665 5.773 5.154 1.00 98.31 175 SER A O 1
ATOM 1406 N N . ILE A 1 176 ? -4.084 4.157 4.488 1.00 98.31 176 ILE A N 1
ATOM 1407 C CA . ILE A 1 176 ? -3.093 3.134 4.144 1.00 98.31 176 ILE A CA 1
ATOM 1408 C C . ILE A 1 176 ? -3.372 2.671 2.723 1.00 98.31 176 ILE A C 1
ATOM 1410 O O . ILE A 1 176 ? -4.529 2.496 2.335 1.00 98.31 176 ILE A O 1
ATOM 1414 N N . MET A 1 177 ? -2.310 2.402 1.974 1.00 98.50 177 MET A N 1
ATOM 1415 C CA . MET A 1 177 ? -2.389 1.719 0.691 1.00 98.50 177 MET A CA 1
ATOM 1416 C C . MET A 1 177 ? -1.402 0.562 0.664 1.00 98.50 177 MET A C 1
ATOM 1418 O O . MET A 1 177 ? -0.291 0.655 1.182 1.00 98.50 177 MET A O 1
ATOM 1422 N N . CYS A 1 178 ? -1.831 -0.527 0.045 1.00 98.75 178 CYS A N 1
ATOM 1423 C CA . CYS A 1 178 ? -1.000 -1.644 -0.352 1.00 98.75 178 CYS A CA 1
ATOM 1424 C C . CYS A 1 178 ? -0.904 -1.679 -1.875 1.00 98.75 178 CYS A C 1
ATOM 1426 O O . CYS A 1 178 ? -1.901 -1.399 -2.536 1.00 98.75 178 CYS A O 1
ATOM 1428 N N . CYS A 1 179 ? 0.254 -2.037 -2.420 1.00 98.25 179 CYS A N 1
ATOM 1429 C CA . CYS A 1 179 ? 0.465 -2.241 -3.847 1.00 98.25 179 CYS A CA 1
ATOM 1430 C C . CYS A 1 179 ? 1.254 -3.529 -4.089 1.00 98.25 179 CYS A C 1
ATOM 1432 O O . CYS A 1 179 ? 2.337 -3.712 -3.527 1.00 98.25 179 CYS A O 1
ATOM 1434 N N . TRP A 1 180 ? 0.717 -4.386 -4.953 1.00 97.94 180 TRP A N 1
ATOM 1435 C CA . TRP A 1 180 ? 1.279 -5.683 -5.309 1.00 97.94 180 TRP A CA 1
ATOM 1436 C C . TRP A 1 180 ? 1.712 -5.730 -6.763 1.00 97.94 180 TRP A C 1
ATOM 1438 O O . TRP A 1 180 ? 1.060 -5.148 -7.630 1.00 97.94 180 TRP A O 1
ATOM 1448 N N . THR A 1 181 ? 2.787 -6.472 -7.011 1.00 94.81 181 THR A N 1
ATOM 1449 C CA . THR A 1 181 ? 3.387 -6.648 -8.342 1.00 94.81 181 THR A CA 1
ATOM 1450 C C . THR A 1 181 ? 3.456 -8.110 -8.774 1.00 94.81 181 THR A C 1
ATOM 1452 O O . THR A 1 181 ? 3.799 -8.395 -9.918 1.00 94.81 181 THR A O 1
ATOM 1455 N N . GLN A 1 182 ? 3.116 -9.061 -7.895 1.00 94.19 182 GLN A N 1
ATOM 1456 C CA . GLN A 1 182 ? 3.085 -10.482 -8.236 1.00 94.19 182 GLN A CA 1
ATOM 1457 C C . GLN A 1 182 ? 1.830 -11.196 -7.735 1.00 94.19 182 GLN A C 1
ATOM 1459 O O . GLN A 1 182 ? 1.206 -10.800 -6.757 1.00 94.19 182 GLN A O 1
ATOM 1464 N N . ASP A 1 183 ? 1.508 -12.292 -8.409 1.00 94.38 183 ASP A N 1
ATOM 1465 C CA . ASP A 1 183 ? 0.482 -13.263 -8.064 1.00 94.38 183 ASP A CA 1
ATOM 1466 C C . ASP A 1 183 ? 1.126 -14.648 -7.871 1.00 94.38 183 ASP A C 1
ATOM 1468 O O . ASP A 1 183 ? 1.847 -15.157 -8.738 1.00 94.38 183 ASP A O 1
ATOM 1472 N N . ARG A 1 184 ? 0.883 -15.250 -6.701 1.00 92.44 184 ARG A N 1
ATOM 1473 C CA . ARG A 1 184 ? 1.417 -16.551 -6.277 1.00 92.44 184 ARG A CA 1
ATOM 1474 C C . ARG A 1 184 ? 0.367 -17.655 -6.165 1.00 92.44 184 ARG A C 1
ATOM 1476 O O . ARG A 1 184 ? 0.737 -18.751 -5.725 1.00 92.44 184 ARG A O 1
ATOM 1483 N N . GLN A 1 185 ? -0.903 -17.411 -6.501 1.00 90.81 185 GLN A N 1
ATOM 1484 C CA . GLN A 1 185 ? -1.984 -18.380 -6.299 1.00 90.81 185 GLN A CA 1
ATOM 1485 C C . GLN A 1 185 ? -2.765 -18.665 -7.583 1.00 90.81 185 GLN A C 1
ATOM 1487 O O . GLN A 1 185 ? -3.265 -17.778 -8.248 1.00 90.81 185 GLN A O 1
ATOM 1492 N N . ALA A 1 186 ? -2.890 -19.945 -7.937 1.00 90.06 186 ALA A N 1
ATOM 1493 C CA . ALA A 1 186 ? -3.638 -20.352 -9.120 1.00 90.06 186 ALA A CA 1
ATOM 1494 C C . ALA A 1 186 ? -5.065 -20.785 -8.757 1.00 90.06 186 ALA A C 1
ATOM 1496 O O . ALA A 1 186 ? -5.301 -21.364 -7.696 1.00 90.06 186 ALA A O 1
ATOM 1497 N N . ASN A 1 187 ? -5.985 -20.661 -9.719 1.00 86.94 187 ASN A N 1
ATOM 1498 C CA . ASN A 1 187 ? -7.390 -21.093 -9.621 1.00 86.94 187 ASN A CA 1
ATOM 1499 C C . ASN A 1 187 ? -8.227 -20.344 -8.569 1.00 86.94 187 ASN A C 1
ATOM 1501 O O . ASN A 1 187 ? -9.151 -20.916 -7.991 1.00 86.94 187 ASN A O 1
ATOM 1505 N N . ASP A 1 188 ? -7.943 -19.067 -8.345 1.00 83.94 188 ASP A N 1
ATOM 1506 C CA . ASP A 1 188 ? -8.715 -18.195 -7.455 1.00 83.94 188 ASP A CA 1
ATOM 1507 C C . ASP A 1 188 ? -9.508 -17.104 -8.201 1.00 83.94 188 ASP A C 1
ATOM 1509 O O . ASP A 1 188 ? -10.110 -16.224 -7.580 1.00 83.94 188 ASP A O 1
ATOM 1513 N N . ASN A 1 189 ? -9.570 -17.207 -9.535 1.00 87.50 189 ASN A N 1
ATOM 1514 C CA . ASN A 1 189 ? -10.208 -16.257 -10.452 1.00 87.50 189 ASN A CA 1
ATOM 1515 C C . ASN A 1 189 ? -9.620 -14.836 -10.396 1.00 87.50 189 ASN A C 1
ATOM 1517 O O . ASN A 1 189 ? -10.306 -13.882 -10.765 1.00 87.50 189 ASN A O 1
ATOM 1521 N N . ASN A 1 190 ? -8.377 -14.693 -9.937 1.00 87.75 190 ASN A N 1
ATOM 1522 C CA . ASN A 1 190 ? -7.645 -13.437 -9.889 1.00 87.75 190 ASN A CA 1
ATOM 1523 C C . ASN A 1 190 ? -6.246 -13.624 -10.493 1.00 87.75 190 ASN A C 1
ATOM 1525 O O . ASN A 1 190 ? -5.791 -14.748 -10.683 1.00 87.75 190 ASN A O 1
ATOM 1529 N N . GLY A 1 191 ? -5.607 -12.508 -10.852 1.00 89.75 191 GLY A N 1
ATOM 1530 C CA . GLY A 1 191 ? -4.249 -12.500 -11.393 1.00 89.75 191 GLY A CA 1
ATOM 1531 C C . GLY A 1 191 ? -4.013 -13.413 -12.602 1.00 89.75 191 GLY A C 1
ATOM 1532 O O . GLY A 1 191 ? -4.912 -13.693 -13.399 1.00 89.75 191 GLY A O 1
ATOM 1533 N N . ASN A 1 192 ? -2.754 -13.810 -12.771 1.00 91.12 192 ASN A N 1
ATOM 1534 C CA . ASN A 1 192 ? -2.253 -14.537 -13.937 1.00 91.12 192 ASN A CA 1
ATOM 1535 C C . ASN A 1 192 ? -1.485 -15.821 -13.566 1.00 91.12 192 ASN A C 1
ATOM 1537 O O . ASN A 1 192 ? -0.890 -16.459 -14.445 1.00 91.12 192 ASN A O 1
ATOM 1541 N N . CYS A 1 193 ? -1.456 -16.205 -12.288 1.00 92.31 193 CYS A N 1
ATOM 1542 C CA . CYS A 1 193 ? -0.829 -17.433 -11.821 1.00 92.31 193 CYS A CA 1
ATOM 1543 C C . CYS A 1 193 ? -1.626 -18.671 -12.264 1.00 92.31 193 CYS A C 1
ATOM 1545 O O . CYS A 1 193 ? -2.845 -18.770 -12.123 1.00 92.31 193 CYS A O 1
ATOM 1547 N N . GLY A 1 194 ? -0.918 -19.666 -12.807 1.00 91.94 194 GLY A N 1
ATOM 1548 C CA . GLY A 1 194 ? -1.507 -20.921 -13.275 1.00 91.94 194 GLY A CA 1
ATOM 1549 C C . GLY A 1 194 ? -0.805 -22.167 -12.741 1.00 91.94 194 GLY A C 1
ATOM 1550 O O . GLY A 1 194 ? 0.346 -22.132 -12.302 1.00 91.94 194 GLY A O 1
ATOM 1551 N N . THR A 1 195 ? -1.481 -23.315 -12.846 1.00 88.25 195 THR A N 1
ATOM 1552 C CA . THR A 1 195 ? -0.884 -24.629 -12.568 1.00 88.25 195 THR A CA 1
ATOM 1553 C C . THR A 1 195 ? -0.305 -25.263 -13.842 1.00 88.25 195 THR A C 1
ATOM 1555 O O . THR A 1 195 ? -0.818 -25.024 -14.938 1.00 88.25 195 THR A O 1
ATOM 1558 N N . PRO A 1 196 ? 0.761 -26.080 -13.742 1.00 88.06 196 PRO A N 1
ATOM 1559 C CA . PRO A 1 196 ? 1.570 -26.318 -12.545 1.00 88.06 196 PRO A CA 1
ATOM 1560 C C . PRO A 1 196 ? 2.384 -25.072 -12.153 1.00 88.06 196 PRO A C 1
ATOM 1562 O O . PRO A 1 196 ? 2.995 -24.428 -13.010 1.00 88.06 196 PRO A O 1
ATOM 1565 N N . TYR A 1 197 ? 2.405 -24.762 -10.853 1.00 88.19 197 TYR A N 1
ATOM 1566 C CA . TYR A 1 197 ? 2.988 -23.535 -10.295 1.00 88.19 197 TYR A CA 1
ATOM 1567 C C . TYR A 1 197 ? 4.426 -23.240 -10.765 1.00 88.19 197 TYR A C 1
ATOM 1569 O O . TYR A 1 197 ? 4.665 -22.121 -11.225 1.00 88.19 197 TYR A O 1
ATOM 1577 N N . PRO A 1 198 ? 5.370 -24.207 -10.786 1.00 83.19 198 PRO A N 1
ATOM 1578 C CA . PRO A 1 198 ? 6.756 -23.930 -11.184 1.00 83.19 198 PRO A CA 1
ATOM 1579 C C . PRO A 1 198 ? 6.928 -23.455 -12.632 1.00 83.19 198 PRO A C 1
ATOM 1581 O O . PRO A 1 198 ? 7.975 -22.924 -12.988 1.00 83.19 198 PRO A O 1
ATOM 1584 N N . LYS A 1 199 ? 5.922 -23.669 -13.487 1.00 85.06 199 LYS A N 1
ATOM 1585 C CA . LYS A 1 199 ? 5.958 -23.280 -14.901 1.00 85.06 199 LYS A CA 1
ATOM 1586 C C . LYS A 1 199 ? 5.064 -22.081 -15.192 1.00 85.06 199 LYS A C 1
ATOM 1588 O O . LYS A 1 199 ? 5.439 -21.209 -15.968 1.00 85.06 199 LYS A O 1
ATOM 1593 N N . ASN A 1 200 ? 3.874 -22.069 -14.600 1.00 89.12 200 ASN A N 1
ATOM 1594 C CA . ASN A 1 200 ? 2.805 -21.157 -14.986 1.00 89.12 200 ASN A CA 1
ATOM 1595 C C . ASN A 1 200 ? 2.542 -20.058 -13.945 1.00 89.12 200 ASN A C 1
ATOM 1597 O O . ASN A 1 200 ? 1.676 -19.230 -14.188 1.00 89.12 200 ASN A O 1
ATOM 1601 N N . CYS A 1 201 ? 3.290 -20.016 -12.837 1.00 89.06 201 CYS A N 1
ATOM 1602 C CA . CYS A 1 201 ? 3.133 -19.031 -11.759 1.00 89.06 201 CYS A CA 1
ATOM 1603 C C . CYS A 1 201 ? 4.426 -18.255 -11.423 1.00 89.06 201 CYS A C 1
ATOM 1605 O O . CYS A 1 201 ? 4.456 -17.435 -10.513 1.00 89.06 201 CYS A O 1
ATOM 1607 N N . VAL A 1 202 ? 5.530 -18.512 -12.130 1.00 86.56 202 VAL A N 1
ATOM 1608 C CA . VAL A 1 202 ? 6.773 -17.746 -11.938 1.00 86.56 202 VAL A CA 1
ATOM 1609 C C . VAL A 1 202 ? 6.606 -16.364 -12.563 1.00 86.56 202 VAL A C 1
ATOM 1611 O O . VAL A 1 202 ? 6.240 -16.281 -13.737 1.00 86.56 202 VAL A O 1
ATOM 1614 N N . ASP A 1 203 ? 6.863 -15.323 -11.764 1.00 83.56 203 ASP A N 1
ATOM 1615 C CA . ASP A 1 203 ? 6.783 -13.904 -12.138 1.00 83.56 203 ASP A CA 1
ATOM 1616 C C . ASP A 1 203 ? 5.488 -13.574 -12.891 1.00 83.56 203 ASP A C 1
ATOM 1618 O O . ASP A 1 203 ? 5.489 -13.003 -13.982 1.00 83.56 203 ASP A O 1
ATOM 1622 N N . LYS A 1 204 ? 4.363 -14.043 -12.340 1.00 91.31 204 LYS A N 1
ATOM 1623 C CA . LYS A 1 204 ? 3.035 -13.701 -12.842 1.00 91.31 204 LYS A CA 1
ATOM 1624 C C . LYS A 1 204 ? 2.515 -12.483 -12.124 1.00 91.31 204 LYS A C 1
ATOM 1626 O O . LYS A 1 204 ? 2.683 -12.367 -10.916 1.00 91.31 204 LYS A O 1
ATOM 1631 N N . ASN A 1 205 ? 1.885 -11.609 -12.890 1.00 92.06 205 ASN A N 1
ATOM 1632 C CA . ASN A 1 205 ? 1.386 -10.352 -12.375 1.00 92.06 205 ASN A CA 1
ATOM 1633 C C . ASN A 1 205 ? -0.006 -10.533 -11.752 1.00 92.06 205 ASN A C 1
ATOM 1635 O O . ASN A 1 205 ? -0.765 -11.401 -12.210 1.00 92.06 205 ASN A O 1
ATOM 1639 N N . PRO A 1 206 ? -0.376 -9.694 -10.772 1.00 95.56 206 PRO A N 1
ATOM 1640 C CA . PRO A 1 206 ? -1.750 -9.572 -10.307 1.00 95.56 206 PRO A CA 1
ATOM 1641 C C . PRO A 1 206 ? -2.657 -9.012 -11.412 1.00 95.56 206 PRO A C 1
ATOM 1643 O O . PRO A 1 206 ? -2.210 -8.655 -12.502 1.00 95.56 206 PRO A O 1
ATOM 1646 N N . ALA A 1 207 ? -3.961 -8.934 -11.142 1.00 94.12 207 ALA A N 1
ATOM 1647 C CA . ALA A 1 207 ? -4.864 -8.210 -12.031 1.00 94.12 207 ALA A CA 1
ATOM 1648 C C . ALA A 1 207 ? -4.605 -6.702 -11.923 1.00 94.12 207 ALA A C 1
ATOM 1650 O O . ALA A 1 207 ? -4.729 -6.138 -10.833 1.00 94.12 207 ALA A O 1
ATOM 1651 N N . ASP A 1 208 ? -4.309 -6.070 -13.055 1.00 93.19 208 ASP A N 1
ATOM 1652 C CA . ASP A 1 208 ? -4.024 -4.640 -13.131 1.00 93.19 208 ASP A CA 1
ATOM 1653 C C . ASP A 1 208 ? -5.218 -3.781 -12.689 1.00 93.19 208 ASP A C 1
ATOM 1655 O O . ASP A 1 208 ? -6.358 -3.991 -13.124 1.00 93.19 208 ASP A O 1
ATOM 1659 N N . ASN A 1 209 ? -4.956 -2.783 -11.847 1.00 94.88 209 ASN A N 1
ATOM 1660 C CA . ASN A 1 209 ? -5.919 -1.723 -11.561 1.00 94.88 209 ASN A CA 1
ATOM 1661 C C . ASN A 1 209 ? -5.305 -0.315 -11.553 1.00 94.88 209 ASN A C 1
ATOM 1663 O O . ASN A 1 209 ? -6.042 0.644 -11.281 1.00 94.88 209 ASN A O 1
ATOM 1667 N N . THR A 1 210 ? -3.999 -0.182 -11.815 1.00 94.31 210 THR A N 1
ATOM 1668 C CA . THR A 1 210 ? -3.265 1.068 -11.616 1.00 94.31 210 THR A CA 1
ATOM 1669 C C . THR A 1 210 ? -1.915 1.081 -12.329 1.00 94.31 210 THR A C 1
ATOM 1671 O O . THR A 1 210 ? -1.131 0.146 -12.227 1.00 94.31 210 THR A O 1
ATOM 1674 N N . ASP A 1 211 ? -1.598 2.210 -12.962 1.00 89.94 211 ASP A N 1
ATOM 1675 C CA . ASP A 1 211 ? -0.221 2.526 -13.343 1.00 89.94 211 ASP A CA 1
ATOM 1676 C C . ASP A 1 211 ? 0.505 3.166 -12.140 1.00 89.94 211 ASP A C 1
ATOM 1678 O O . ASP A 1 211 ? 0.026 4.164 -11.574 1.00 89.94 211 ASP A O 1
ATOM 1682 N N . VAL A 1 212 ? 1.666 2.628 -11.759 1.00 92.25 212 VAL A N 1
ATOM 1683 C CA . VAL A 1 212 ? 2.580 3.270 -10.797 1.00 92.25 212 VAL A CA 1
ATOM 1684 C C . VAL A 1 212 ? 3.384 4.336 -11.536 1.00 92.25 212 VAL A C 1
ATOM 1686 O O . VAL A 1 212 ? 3.954 4.068 -12.585 1.00 92.25 212 VAL A O 1
ATOM 1689 N N . CYS A 1 213 ? 3.463 5.555 -11.003 1.00 88.19 213 CYS A N 1
ATOM 1690 C CA . CYS A 1 213 ? 4.169 6.657 -11.655 1.00 88.19 213 CYS A CA 1
ATOM 1691 C C . CYS A 1 213 ? 5.643 6.721 -11.231 1.00 88.19 213 CYS A C 1
ATOM 1693 O O . CYS A 1 213 ? 6.558 6.667 -12.058 1.00 88.19 213 CYS A O 1
ATOM 1695 N N . PHE A 1 214 ? 5.891 6.884 -9.932 1.00 88.75 214 PHE A N 1
ATOM 1696 C CA . PHE A 1 214 ? 7.239 6.960 -9.380 1.00 88.75 214 PHE A CA 1
ATOM 1697 C C . PHE A 1 214 ? 7.254 6.676 -7.879 1.00 88.75 214 PHE A C 1
ATOM 1699 O O . PHE A 1 214 ? 6.242 6.795 -7.184 1.00 88.75 214 PHE A O 1
ATOM 1706 N N . VAL A 1 215 ? 8.439 6.325 -7.390 1.00 89.75 215 VAL A N 1
ATOM 1707 C CA . VAL A 1 215 ? 8.758 6.228 -5.969 1.00 89.75 215 VAL A CA 1
ATOM 1708 C C . VAL A 1 215 ? 9.894 7.190 -5.668 1.00 89.75 215 VAL A C 1
ATOM 1710 O O . VAL A 1 215 ? 10.963 7.102 -6.274 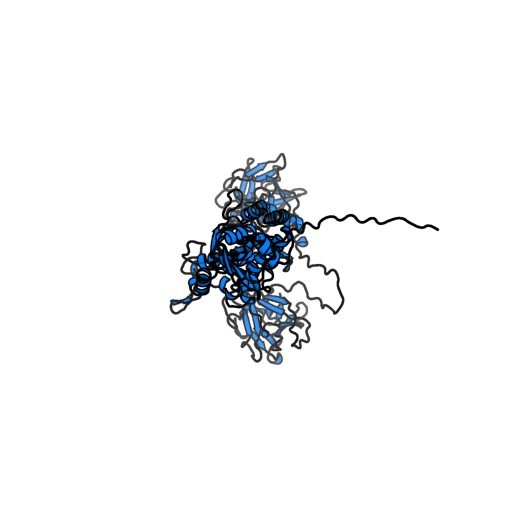1.00 89.75 215 VAL A O 1
ATOM 1713 N N . ASP A 1 216 ? 9.653 8.092 -4.722 1.00 83.25 216 ASP A N 1
ATOM 1714 C CA . ASP A 1 216 ? 10.676 8.953 -4.137 1.00 83.25 216 ASP A CA 1
ATOM 1715 C C . ASP A 1 216 ? 11.087 8.364 -2.786 1.00 83.25 216 ASP A C 1
ATOM 1717 O O . ASP A 1 216 ? 10.354 8.452 -1.800 1.00 83.25 216 ASP A O 1
ATOM 1721 N N . SER A 1 217 ? 12.222 7.668 -2.754 1.00 72.19 217 SER A N 1
ATOM 1722 C CA . SER A 1 217 ? 12.699 7.019 -1.538 1.00 72.19 217 SER A CA 1
ATOM 1723 C C . SER A 1 217 ? 13.579 7.982 -0.750 1.00 72.19 217 SER A C 1
ATOM 1725 O O . SER A 1 217 ? 14.800 7.996 -0.911 1.00 72.19 217 SER A O 1
ATOM 1727 N N . GLU A 1 218 ? 12.970 8.743 0.160 1.00 59.88 218 GLU A N 1
ATOM 1728 C CA . GLU A 1 218 ? 13.688 9.695 1.024 1.00 59.88 218 GLU A CA 1
ATOM 1729 C C . GLU A 1 218 ? 14.838 9.034 1.802 1.00 59.88 218 GLU A C 1
ATOM 1731 O O . GLU A 1 218 ? 15.915 9.607 1.944 1.00 59.88 218 GLU A O 1
ATOM 1736 N N . LYS A 1 219 ? 14.648 7.782 2.247 1.00 51.69 219 LYS A N 1
ATOM 1737 C CA . LYS A 1 219 ? 15.656 7.023 3.009 1.00 51.69 219 LYS A CA 1
ATOM 1738 C C . LYS A 1 219 ? 16.900 6.656 2.199 1.00 51.69 219 LYS A C 1
ATOM 1740 O O . LYS A 1 219 ? 17.963 6.479 2.786 1.00 51.69 219 LYS A O 1
ATOM 1745 N N . SER A 1 220 ? 16.771 6.478 0.886 1.00 51.91 220 SER A N 1
ATOM 1746 C CA . SER A 1 220 ? 17.883 6.065 0.018 1.00 51.91 220 SER A CA 1
ATOM 1747 C C . SER A 1 220 ? 18.348 7.165 -0.937 1.00 51.91 220 SER A C 1
ATOM 1749 O O . SER A 1 220 ? 19.307 6.952 -1.675 1.00 51.91 220 SER A O 1
ATOM 1751 N N . GLY A 1 221 ? 17.650 8.307 -0.974 1.00 60.16 221 GLY A N 1
ATOM 1752 C CA . GLY A 1 221 ? 17.829 9.345 -1.992 1.00 60.16 221 GLY A CA 1
ATOM 1753 C C . GLY A 1 221 ? 17.558 8.857 -3.420 1.00 60.16 221 GLY A C 1
ATOM 1754 O O . GLY A 1 221 ? 17.890 9.552 -4.377 1.00 60.16 221 GLY A O 1
ATOM 1755 N N . SER A 1 222 ? 17.006 7.649 -3.580 1.00 70.38 222 SER A N 1
ATOM 1756 C CA . SER A 1 222 ? 16.801 7.016 -4.880 1.00 70.38 222 SER A CA 1
ATOM 1757 C C . SER A 1 222 ? 15.414 7.326 -5.415 1.00 70.38 222 SER A C 1
ATOM 1759 O O . SER A 1 222 ? 14.407 7.179 -4.721 1.00 70.38 222 SER A O 1
ATOM 1761 N N . ILE A 1 223 ? 15.376 7.697 -6.690 1.00 78.25 223 ILE A N 1
ATOM 1762 C CA . ILE A 1 223 ? 14.153 7.958 -7.435 1.00 78.25 223 ILE A CA 1
ATOM 1763 C C . ILE A 1 223 ? 13.939 6.810 -8.419 1.00 78.25 223 ILE A C 1
ATOM 1765 O O . ILE A 1 223 ? 14.773 6.567 -9.293 1.00 78.25 223 ILE A O 1
ATOM 1769 N N . PHE A 1 224 ? 12.797 6.138 -8.314 1.00 82.38 224 PHE A N 1
ATOM 1770 C CA . PHE A 1 224 ? 12.364 5.128 -9.277 1.00 82.38 224 PHE A CA 1
ATOM 1771 C C . PHE A 1 224 ? 11.251 5.719 -10.131 1.00 82.38 224 PHE A C 1
ATOM 1773 O O . PHE A 1 224 ? 10.207 6.090 -9.605 1.00 82.38 224 PHE A O 1
ATOM 1780 N N . VAL A 1 225 ? 11.464 5.821 -11.443 1.00 80.25 225 VAL A N 1
ATOM 1781 C CA . VAL A 1 225 ? 10.464 6.347 -12.382 1.00 80.25 225 VAL A CA 1
ATOM 1782 C C . VAL A 1 225 ? 9.966 5.225 -13.278 1.00 80.25 225 VAL A C 1
ATOM 1784 O O . VAL A 1 225 ? 10.754 4.596 -13.986 1.00 80.25 225 VAL A O 1
ATOM 1787 N N . TYR A 1 226 ? 8.652 5.047 -13.316 1.00 79.44 226 TYR A N 1
ATOM 1788 C CA . TYR A 1 226 ? 7.978 4.044 -14.127 1.00 79.44 226 TYR A CA 1
ATOM 1789 C C . TYR A 1 226 ? 7.293 4.756 -15.298 1.00 79.44 226 TYR A C 1
ATOM 1791 O O . TYR A 1 226 ? 6.295 5.458 -15.153 1.00 79.44 226 TYR A O 1
ATOM 1799 N N . ARG A 1 227 ? 7.912 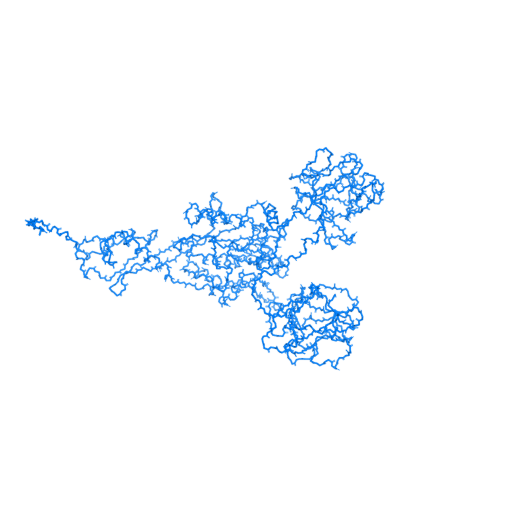4.684 -16.484 1.00 66.50 227 ARG A N 1
ATOM 1800 C CA . ARG A 1 227 ? 7.377 5.284 -17.719 1.00 66.50 227 ARG A CA 1
ATOM 1801 C C . ARG A 1 227 ? 6.877 4.198 -18.648 1.00 66.50 227 ARG A C 1
ATOM 1803 O O . ARG A 1 227 ? 7.548 3.186 -18.806 1.00 66.50 227 ARG A O 1
ATOM 1810 N N . ASP A 1 228 ? 5.817 4.507 -19.390 1.00 60.91 228 ASP A N 1
ATOM 1811 C CA . ASP A 1 228 ? 5.308 3.652 -20.466 1.00 60.91 228 ASP A CA 1
ATOM 1812 C C . ASP A 1 228 ? 4.956 2.224 -19.972 1.00 60.91 228 ASP A C 1
ATOM 1814 O O . ASP A 1 228 ? 5.240 1.258 -20.681 1.00 60.91 228 ASP A O 1
ATOM 1818 N N . ASN A 1 229 ? 4.369 2.110 -18.773 1.00 58.44 229 ASN A N 1
ATOM 1819 C CA . ASN A 1 229 ? 3.981 0.857 -18.108 1.00 58.44 229 ASN A CA 1
ATOM 1820 C C . ASN A 1 229 ? 5.178 -0.083 -17.844 1.00 58.44 229 ASN A C 1
ATOM 1822 O O . ASN A 1 229 ? 5.140 -1.274 -18.145 1.00 58.44 229 ASN A O 1
ATOM 1826 N N . ALA A 1 230 ? 6.294 0.476 -17.362 1.00 58.66 230 ALA A N 1
ATOM 1827 C CA . ALA A 1 230 ? 7.518 -0.274 -17.051 1.00 58.66 230 ALA A CA 1
ATOM 1828 C C . ALA A 1 230 ? 7.449 -1.054 -15.725 1.00 58.66 230 ALA A C 1
ATOM 1830 O O . ALA A 1 230 ? 8.358 -1.826 -15.431 1.00 58.66 230 ALA A O 1
ATOM 1831 N N . GLU A 1 231 ? 6.419 -0.808 -14.924 1.00 65.94 231 GLU A N 1
ATOM 1832 C CA . GLU A 1 231 ? 6.101 -1.461 -13.657 1.00 65.94 231 GLU A CA 1
ATOM 1833 C C . GLU A 1 231 ? 5.448 -2.843 -13.817 1.00 65.94 231 GLU A C 1
ATOM 1835 O O . GLU A 1 231 ? 5.355 -3.562 -12.825 1.00 65.94 231 GLU A O 1
ATOM 1840 N N . ASP A 1 232 ? 5.061 -3.219 -15.046 1.00 79.94 232 ASP A N 1
ATOM 1841 C CA . ASP A 1 232 ? 4.167 -4.350 -15.347 1.00 79.94 232 ASP A CA 1
ATOM 1842 C C . ASP A 1 232 ? 2.799 -4.222 -14.631 1.00 79.94 232 ASP A C 1
ATOM 1844 O O . ASP A 1 232 ? 2.512 -3.216 -13.986 1.00 79.94 232 ASP A O 1
ATOM 1848 N N . ASP A 1 233 ? 1.890 -5.190 -14.786 1.00 88.31 233 ASP A N 1
ATOM 1849 C CA . ASP A 1 233 ? 0.551 -5.074 -14.185 1.00 88.31 233 ASP A CA 1
ATOM 1850 C C . ASP A 1 233 ? 0.659 -4.987 -12.653 1.00 88.31 233 ASP A C 1
ATOM 1852 O O . ASP A 1 233 ? 1.206 -5.880 -11.998 1.00 88.31 233 ASP A O 1
ATOM 1856 N N . SER A 1 234 ? 0.108 -3.918 -12.080 1.00 94.19 234 SER A N 1
ATOM 1857 C CA . SER A 1 234 ? 0.172 -3.632 -10.649 1.00 94.19 234 SER A CA 1
ATOM 1858 C C . SER A 1 234 ? -1.228 -3.503 -10.066 1.00 94.19 234 SER A C 1
ATOM 1860 O O . SER A 1 234 ? -2.173 -3.064 -10.720 1.00 94.19 234 SER A O 1
ATOM 1862 N N . HIS A 1 235 ? -1.377 -3.883 -8.801 1.00 97.62 235 HIS A N 1
ATOM 1863 C CA . HIS A 1 235 ? -2.652 -3.765 -8.107 1.00 97.62 235 HIS A CA 1
ATOM 1864 C C . HIS A 1 235 ? -2.466 -2.982 -6.819 1.00 97.62 235 HIS A C 1
ATOM 1866 O O . HIS A 1 235 ? -1.733 -3.441 -5.952 1.00 97.62 235 HIS A O 1
ATOM 1872 N N . CYS A 1 236 ? -3.137 -1.843 -6.660 1.00 98.56 236 CYS A N 1
ATOM 1873 C CA . CYS A 1 236 ? -3.160 -1.111 -5.396 1.00 98.56 236 CYS A CA 1
ATOM 1874 C C . CYS A 1 236 ? -4.548 -1.156 -4.752 1.00 98.56 236 CYS A C 1
ATOM 1876 O O . CYS A 1 236 ? -5.563 -1.011 -5.434 1.00 98.56 236 CYS A O 1
ATOM 1878 N N . HIS A 1 237 ? -4.595 -1.341 -3.434 1.00 98.81 237 HIS A N 1
ATOM 1879 C CA . HIS A 1 237 ? -5.823 -1.329 -2.638 1.00 98.81 237 HIS A CA 1
ATOM 1880 C C . HIS A 1 237 ? -5.549 -0.694 -1.278 1.00 98.81 237 HIS A C 1
ATOM 1882 O O . HIS A 1 237 ? -4.539 -0.996 -0.644 1.00 98.81 237 HIS A O 1
ATOM 1888 N N . GLY A 1 238 ? -6.441 0.167 -0.798 1.00 98.38 238 GLY A N 1
ATOM 1889 C CA . GLY A 1 238 ? -6.275 0.816 0.497 1.00 98.38 238 GLY A CA 1
ATOM 1890 C C . GLY A 1 238 ? -7.551 1.030 1.301 1.00 98.38 238 GLY A C 1
ATOM 1891 O O . GLY A 1 238 ? -8.625 0.506 1.006 1.00 98.38 238 GLY A O 1
ATOM 1892 N N . THR A 1 239 ? -7.389 1.800 2.369 1.00 98.25 239 THR A N 1
ATOM 1893 C CA . THR A 1 239 ? -8.447 2.259 3.269 1.00 98.25 239 THR A CA 1
ATOM 1894 C C . THR A 1 239 ? -8.111 3.664 3.745 1.00 98.25 239 THR A C 1
ATOM 1896 O O . THR A 1 239 ? -6.940 4.002 3.906 1.00 98.25 239 THR A O 1
ATOM 1899 N N . ALA A 1 240 ? -9.140 4.453 4.031 1.00 98.31 240 ALA A N 1
ATOM 1900 C CA . ALA A 1 240 ? -9.023 5.725 4.734 1.00 98.31 240 ALA A CA 1
ATOM 1901 C C . ALA A 1 240 ? -9.958 5.750 5.950 1.00 98.31 240 ALA A C 1
ATOM 1903 O O . ALA A 1 240 ? -10.882 4.934 6.051 1.00 98.31 240 ALA A O 1
ATOM 1904 N N . TRP A 1 241 ? -9.718 6.657 6.889 1.00 98.06 241 TRP A N 1
ATOM 1905 C CA . TRP A 1 241 ? -10.532 6.792 8.089 1.00 98.06 241 TRP A CA 1
ATOM 1906 C C . TRP A 1 241 ? -10.694 8.246 8.538 1.00 98.06 241 TRP A C 1
ATOM 1908 O O . TRP A 1 241 ? -9.895 9.109 8.205 1.00 98.06 241 TRP A O 1
ATOM 1918 N N . SER A 1 242 ? -11.761 8.504 9.295 1.00 97.69 242 SER A N 1
ATOM 1919 C CA . SER A 1 242 ? -12.022 9.780 9.969 1.00 97.69 242 SER A CA 1
ATOM 1920 C C . SER A 1 242 ? -10.924 10.157 10.970 1.00 97.69 242 SER A C 1
ATOM 1922 O O . SER A 1 242 ? -10.295 9.285 11.570 1.00 97.69 242 SER A O 1
ATOM 1924 N N . GLU A 1 243 ? -10.725 11.450 11.192 1.00 96.25 243 GLU A N 1
ATOM 1925 C CA . GLU A 1 243 ? -9.933 11.993 12.298 1.00 96.25 243 GLU A CA 1
ATOM 1926 C C . GLU A 1 243 ? -10.605 11.773 13.659 1.00 96.25 243 GLU A C 1
ATOM 1928 O O . GLU A 1 243 ? -9.912 11.659 14.674 1.00 96.25 243 GLU A O 1
ATOM 1933 N N . ASP A 1 244 ? -11.939 11.645 13.696 1.00 92.31 244 ASP A N 1
ATOM 1934 C CA . ASP A 1 244 ? -12.642 11.250 14.913 1.00 92.31 244 ASP A CA 1
ATOM 1935 C C . ASP A 1 244 ? -12.313 9.785 15.227 1.00 92.31 244 ASP A C 1
ATOM 1937 O O . ASP A 1 244 ? -12.807 8.847 14.591 1.00 92.31 244 ASP A O 1
ATOM 1941 N N . LYS A 1 245 ? -11.491 9.582 16.260 1.00 90.25 245 LYS A N 1
ATOM 1942 C CA . LYS A 1 245 ? -11.065 8.260 16.740 1.00 90.25 245 LYS A CA 1
ATOM 1943 C C . LYS A 1 245 ? -12.230 7.366 17.174 1.00 90.25 245 LYS A C 1
ATOM 1945 O O . LYS A 1 245 ? -12.045 6.155 17.263 1.00 90.25 245 LYS A O 1
ATOM 1950 N N . ARG A 1 246 ? -13.420 7.926 17.420 1.00 87.56 246 ARG A N 1
ATOM 1951 C CA . ARG A 1 246 ? -14.651 7.191 17.762 1.00 87.56 246 ARG A CA 1
ATOM 1952 C C . ARG A 1 246 ? -15.407 6.721 16.523 1.00 87.56 246 ARG A C 1
ATOM 1954 O O . ARG A 1 246 ? -16.241 5.818 16.620 1.00 87.56 246 ARG A O 1
ATOM 1961 N N . HIS A 1 247 ? -15.129 7.305 15.358 1.00 92.38 247 HIS A N 1
ATOM 1962 C CA . HIS A 1 247 ? -15.756 6.905 14.108 1.00 92.38 247 HIS A CA 1
ATOM 1963 C C . HIS A 1 247 ? -15.377 5.460 13.757 1.00 92.38 247 HIS A C 1
ATOM 1965 O O . HIS A 1 247 ? -14.235 5.028 13.940 1.00 92.38 247 HIS A O 1
ATOM 1971 N N . VAL A 1 248 ? -16.331 4.704 13.204 1.00 93.12 248 VAL A N 1
ATOM 1972 C CA . VAL A 1 248 ? -16.151 3.274 12.892 1.00 93.12 248 VAL A CA 1
ATOM 1973 C C . VAL A 1 248 ? -14.923 3.024 12.013 1.00 93.12 248 VAL A C 1
ATOM 1975 O O . VAL A 1 248 ? -14.158 2.096 12.265 1.00 93.12 248 VAL A O 1
ATOM 1978 N N . SER A 1 249 ? -14.677 3.884 11.022 1.00 96.62 249 SER A N 1
ATOM 1979 C CA . SER A 1 249 ? -13.528 3.734 10.127 1.00 96.62 249 SER A CA 1
ATOM 1980 C C . SER A 1 249 ? -12.192 3.835 10.867 1.00 96.62 249 SER A C 1
ATOM 1982 O O . SER A 1 249 ? -11.252 3.152 10.484 1.00 96.62 249 SER A O 1
ATOM 1984 N N . ALA A 1 250 ? -12.101 4.681 11.902 1.00 96.19 250 ALA A N 1
ATOM 1985 C CA . ALA A 1 250 ? -10.875 4.897 12.668 1.00 96.19 250 ALA A CA 1
ATOM 1986 C C . ALA A 1 250 ? -10.664 3.766 13.679 1.00 96.19 250 ALA A C 1
ATOM 1988 O O . ALA A 1 250 ? -9.598 3.152 13.712 1.00 96.19 250 ALA A O 1
ATOM 1989 N N . ARG A 1 251 ? -11.716 3.407 14.430 1.00 95.25 251 ARG A N 1
ATOM 1990 C CA . ARG A 1 251 ? -11.679 2.311 15.416 1.00 95.25 251 ARG A CA 1
ATOM 1991 C C . ARG A 1 251 ? -11.273 0.974 14.802 1.00 95.25 251 ARG A C 1
ATOM 1993 O O . ARG A 1 251 ? -10.536 0.220 15.428 1.00 95.25 251 ARG A O 1
ATOM 2000 N N . PHE A 1 252 ? -11.745 0.696 13.586 1.00 97.25 252 PHE A N 1
ATOM 2001 C CA . PHE A 1 252 ? -11.519 -0.566 12.878 1.00 97.25 252 PHE A CA 1
ATOM 2002 C C . PHE A 1 252 ? -10.532 -0.436 11.706 1.00 97.25 252 PHE A C 1
ATOM 2004 O O . PHE A 1 252 ? -10.479 -1.316 10.845 1.00 97.25 252 PHE A O 1
ATOM 2011 N N . ALA A 1 253 ? -9.712 0.621 11.666 1.00 97.50 253 ALA A N 1
ATOM 2012 C CA . ALA A 1 253 ? -8.717 0.809 10.609 1.00 97.50 253 ALA A CA 1
ATOM 2013 C C . ALA A 1 253 ? -7.728 -0.376 10.534 1.00 97.50 253 ALA A C 1
ATOM 2015 O O . ALA A 1 253 ? -7.428 -0.867 9.445 1.00 97.50 253 ALA A O 1
ATOM 2016 N N . ALA A 1 254 ? -7.301 -0.914 11.684 1.00 97.75 254 ALA A N 1
ATOM 2017 C CA . ALA A 1 254 ? -6.439 -2.098 11.753 1.00 97.75 254 ALA A CA 1
ATOM 2018 C C . ALA A 1 254 ? -7.132 -3.371 11.235 1.00 97.75 254 ALA A C 1
ATOM 2020 O O . ALA A 1 254 ? -6.531 -4.157 10.502 1.00 97.75 254 ALA A O 1
ATOM 2021 N N . ASN A 1 255 ? -8.418 -3.566 11.549 1.00 98.44 255 ASN A N 1
ATOM 2022 C CA . ASN A 1 255 ? -9.207 -4.668 10.992 1.00 98.44 255 ASN A CA 1
ATOM 2023 C C . ASN A 1 255 ? -9.248 -4.591 9.463 1.00 98.44 255 ASN A C 1
ATOM 2025 O O . ASN A 1 255 ? -9.136 -5.612 8.785 1.00 98.44 255 ASN A O 1
ATOM 2029 N N . ASN A 1 256 ? -9.385 -3.378 8.924 1.00 98.06 256 ASN A N 1
ATOM 2030 C CA . ASN A 1 256 ? -9.421 -3.154 7.488 1.00 98.06 256 AS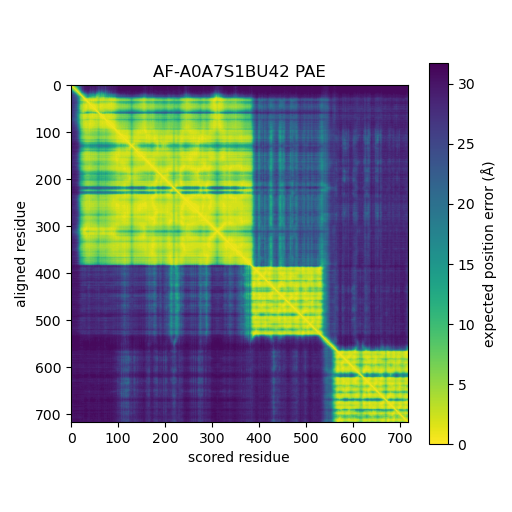N A CA 1
ATOM 2031 C C . ASN A 1 256 ? -8.052 -3.389 6.834 1.00 98.06 256 ASN A C 1
ATOM 2033 O O . ASN A 1 256 ? -7.977 -4.036 5.794 1.00 98.06 256 ASN A O 1
ATOM 2037 N N . LEU A 1 257 ? -6.958 -2.967 7.480 1.00 98.38 257 LEU A N 1
ATOM 2038 C CA . LEU A 1 257 ? -5.596 -3.304 7.052 1.00 98.38 257 LEU A CA 1
ATOM 2039 C C . LEU A 1 257 ? -5.384 -4.821 6.990 1.00 98.38 257 LEU A C 1
ATOM 2041 O O . LEU A 1 257 ? -4.863 -5.325 5.995 1.00 98.38 257 LEU A O 1
ATOM 2045 N N . PHE A 1 258 ? -5.809 -5.564 8.015 1.00 98.56 258 PHE A N 1
ATOM 2046 C CA . PHE A 1 258 ? -5.779 -7.029 7.993 1.00 98.56 258 PHE A CA 1
ATOM 2047 C C . PHE A 1 258 ? -6.591 -7.587 6.818 1.00 98.56 258 PHE A C 1
ATOM 2049 O O . PHE A 1 258 ? -6.095 -8.439 6.074 1.00 98.56 258 PHE A O 1
ATOM 2056 N N . TYR A 1 259 ? -7.821 -7.096 6.639 1.00 98.75 259 TYR A N 1
ATOM 2057 C CA . TYR A 1 259 ? -8.706 -7.562 5.581 1.00 98.75 259 TYR A CA 1
ATOM 2058 C C . TYR A 1 259 ? -8.091 -7.352 4.197 1.00 98.75 259 TYR A C 1
ATOM 2060 O O . TYR A 1 259 ? -8.014 -8.301 3.427 1.00 98.75 259 TYR A O 1
ATOM 2068 N N . ILE A 1 260 ? -7.613 -6.143 3.904 1.00 98.44 260 ILE A N 1
ATOM 2069 C CA . ILE A 1 260 ? -7.015 -5.786 2.614 1.00 98.44 260 ILE A CA 1
ATOM 2070 C C . ILE A 1 260 ? -5.728 -6.580 2.399 1.00 98.44 260 ILE A C 1
ATOM 2072 O O . ILE A 1 260 ? -5.608 -7.333 1.441 1.00 98.44 260 ILE A O 1
ATOM 2076 N N . SER A 1 261 ? -4.766 -6.447 3.315 1.00 98.12 261 SER A N 1
ATOM 2077 C CA . SER A 1 261 ? -3.416 -6.956 3.074 1.00 98.12 261 SER A CA 1
ATOM 2078 C C . SER A 1 261 ? -3.329 -8.477 3.105 1.00 98.12 261 SER A C 1
ATOM 2080 O O . SER A 1 261 ? -2.646 -9.066 2.275 1.00 98.12 261 SER A O 1
ATOM 2082 N N . GLN A 1 262 ? -3.980 -9.121 4.075 1.00 97.94 262 GLN A N 1
ATOM 2083 C CA . GLN A 1 262 ? -3.762 -10.535 4.370 1.00 97.94 262 GLN A CA 1
ATOM 2084 C C . GLN A 1 262 ? -4.936 -11.403 3.923 1.00 97.94 262 GLN A C 1
ATOM 2086 O O . GLN A 1 262 ? -4.720 -12.465 3.342 1.00 97.94 262 GLN A O 1
ATOM 2091 N N . TYR A 1 263 ? -6.177 -10.982 4.173 1.00 98.12 263 TYR A N 1
ATOM 2092 C CA . TYR A 1 263 ? -7.333 -11.811 3.834 1.00 98.12 263 TYR A CA 1
ATOM 2093 C C . TYR A 1 263 ? -7.704 -11.742 2.346 1.00 98.12 263 TYR A C 1
ATOM 2095 O O . TYR A 1 263 ? -7.724 -12.785 1.692 1.00 98.12 263 TYR A O 1
ATOM 2103 N N . ASP A 1 264 ? -7.991 -10.556 1.804 1.00 97.75 264 ASP A N 1
ATOM 2104 C CA . ASP A 1 264 ? -8.407 -10.391 0.407 1.00 97.75 264 ASP A CA 1
ATOM 2105 C C . ASP A 1 264 ? -7.217 -10.583 -0.541 1.00 97.75 264 ASP A C 1
ATOM 2107 O O . ASP A 1 264 ? -7.254 -11.441 -1.420 1.00 97.75 264 ASP A O 1
ATOM 2111 N N . HIS A 1 265 ? -6.113 -9.865 -0.339 1.00 97.38 265 HIS A N 1
ATOM 2112 C CA . HIS A 1 265 ? -5.056 -9.863 -1.349 1.00 97.38 265 HIS A CA 1
ATOM 2113 C C . HIS A 1 265 ? -4.077 -11.023 -1.200 1.00 97.38 265 HIS A C 1
ATOM 2115 O O . HIS A 1 265 ? -3.878 -11.727 -2.181 1.00 97.38 265 HIS A O 1
ATOM 2121 N N . LEU A 1 266 ? -3.568 -11.342 -0.005 1.00 96.31 266 LEU A N 1
ATOM 2122 C CA . LEU A 1 266 ? -2.710 -12.525 0.159 1.00 96.31 266 LEU A CA 1
ATOM 2123 C C . LEU A 1 266 ? -3.501 -13.843 0.066 1.00 96.31 266 LEU A C 1
ATOM 2125 O O . LEU A 1 266 ? -3.219 -14.654 -0.805 1.00 96.31 266 LEU A O 1
ATOM 2129 N N . TYR A 1 267 ? -4.476 -14.095 0.946 1.00 95.69 267 TYR A N 1
ATOM 2130 C CA . TYR A 1 267 ? -5.135 -15.408 1.038 1.00 95.69 267 TYR A CA 1
ATOM 2131 C C . TYR A 1 267 ? -6.147 -15.677 -0.088 1.00 95.69 267 TYR A C 1
ATOM 2133 O O . TYR A 1 267 ? -6.153 -16.767 -0.667 1.00 95.69 267 TYR A O 1
ATOM 2141 N N . LYS A 1 268 ? -7.034 -14.724 -0.399 1.00 94.81 268 LYS A N 1
ATOM 2142 C CA . LYS A 1 268 ? -8.097 -14.943 -1.394 1.00 94.81 268 LYS A CA 1
ATOM 2143 C C . LYS A 1 268 ? -7.606 -14.822 -2.833 1.00 94.81 268 LYS A C 1
ATOM 2145 O O . LYS A 1 268 ? -8.168 -15.524 -3.669 1.00 94.81 268 LYS A O 1
ATOM 2150 N N . ARG A 1 269 ? -6.622 -13.959 -3.102 1.00 95.06 269 ARG A N 1
ATOM 2151 C CA . ARG A 1 269 ? -6.165 -13.615 -4.463 1.00 95.06 269 ARG A CA 1
ATOM 2152 C C . ARG A 1 269 ? -4.702 -13.945 -4.759 1.00 95.06 269 ARG A C 1
ATOM 2154 O O . ARG A 1 269 ? -4.281 -13.778 -5.893 1.00 95.06 269 ARG A O 1
ATOM 2161 N N . GLY A 1 270 ? -3.907 -14.316 -3.755 1.00 94.94 270 GLY A N 1
ATOM 2162 C CA . GLY A 1 270 ? -2.490 -14.623 -3.950 1.00 94.94 270 GLY A CA 1
ATOM 2163 C C . GLY A 1 270 ? -1.604 -13.441 -4.334 1.00 94.94 270 GLY A C 1
ATOM 2164 O O . GLY A 1 270 ? -0.514 -13.669 -4.844 1.00 94.94 270 GLY A O 1
ATOM 2165 N N . TYR A 1 271 ? -2.017 -12.196 -4.124 1.00 97.06 271 TYR A N 1
ATOM 2166 C CA . TYR A 1 271 ? -1.222 -11.026 -4.489 1.00 97.06 271 TYR A CA 1
ATOM 2167 C C . TYR A 1 271 ? -0.137 -10.757 -3.449 1.00 97.06 271 TYR A C 1
ATOM 2169 O O . TYR A 1 271 ? -0.386 -10.744 -2.242 1.00 97.06 271 TYR A O 1
ATOM 2177 N N . VAL A 1 272 ? 1.086 -10.573 -3.938 1.00 95.69 272 VAL A N 1
ATOM 2178 C CA . VAL A 1 272 ? 2.319 -10.496 -3.151 1.00 95.69 272 VAL A CA 1
ATOM 2179 C C . VAL A 1 272 ? 3.343 -9.570 -3.802 1.00 95.69 272 VAL A C 1
ATOM 2181 O O . VAL A 1 272 ? 3.162 -9.129 -4.937 1.00 95.69 272 VAL A O 1
ATOM 2184 N N . ARG A 1 273 ? 4.443 -9.333 -3.073 1.00 93.81 273 ARG A N 1
ATOM 2185 C CA . ARG A 1 273 ? 5.588 -8.484 -3.450 1.00 93.81 273 ARG A CA 1
ATOM 2186 C C . ARG A 1 273 ? 5.247 -7.003 -3.520 1.00 93.81 273 ARG A C 1
ATOM 2188 O O . ARG A 1 273 ? 4.145 -6.603 -3.861 1.00 93.81 273 ARG A O 1
ATOM 2195 N N . ASN A 1 274 ? 6.235 -6.189 -3.190 1.00 93.88 274 ASN A N 1
ATOM 2196 C CA . ASN A 1 274 ? 6.148 -4.742 -3.244 1.00 93.88 274 ASN A CA 1
ATOM 2197 C C . ASN A 1 274 ? 6.480 -4.191 -4.636 1.00 93.88 274 ASN A C 1
ATOM 2199 O O . ASN A 1 274 ? 7.149 -4.831 -5.453 1.00 93.88 274 ASN A O 1
ATOM 2203 N N . VAL A 1 275 ? 6.076 -2.945 -4.865 1.00 92.62 275 VAL A N 1
ATOM 2204 C CA . VAL A 1 275 ? 6.639 -2.113 -5.932 1.00 92.62 275 VAL A CA 1
ATOM 2205 C C . VAL A 1 275 ? 8.116 -1.841 -5.612 1.00 92.62 275 VAL A C 1
ATOM 2207 O O . VAL A 1 275 ? 8.418 -1.430 -4.486 1.00 92.62 275 VAL A O 1
ATOM 2210 N N . PRO A 1 276 ? 9.057 -2.022 -6.558 1.00 86.56 276 PRO A N 1
ATOM 2211 C CA . PRO A 1 276 ? 10.463 -1.746 -6.294 1.00 86.56 276 PRO A CA 1
ATOM 2212 C C . PRO A 1 276 ? 10.690 -0.318 -5.768 1.00 86.56 276 PRO A C 1
ATOM 2214 O O . PRO A 1 276 ? 10.154 0.663 -6.285 1.00 86.56 276 PRO A O 1
ATOM 2217 N N . GLY A 1 277 ? 11.482 -0.206 -4.702 1.00 83.69 277 GLY A N 1
ATOM 2218 C CA . GLY A 1 277 ? 11.766 1.069 -4.035 1.00 83.69 277 GLY A CA 1
ATOM 2219 C C . GLY A 1 277 ? 10.738 1.508 -2.985 1.00 83.69 277 GLY A C 1
ATOM 2220 O O . GLY A 1 277 ? 11.032 2.440 -2.238 1.00 83.69 277 GLY A O 1
ATOM 2221 N N . ALA A 1 278 ? 9.583 0.843 -2.880 1.00 90.94 278 ALA A N 1
ATOM 2222 C CA . ALA A 1 278 ? 8.537 1.133 -1.898 1.00 90.94 278 ALA A CA 1
ATOM 2223 C C . ALA A 1 278 ? 8.205 -0.101 -1.041 1.00 90.94 278 ALA A C 1
ATOM 2225 O O . ALA A 1 278 ? 8.469 -1.222 -1.473 1.00 90.94 278 ALA A O 1
ATOM 2226 N N . PRO A 1 279 ? 7.629 0.062 0.162 1.00 94.75 279 PRO A N 1
ATOM 2227 C CA . PRO A 1 279 ? 7.032 -1.058 0.890 1.00 94.75 279 PRO A CA 1
ATOM 2228 C C . PRO A 1 279 ? 5.819 -1.630 0.131 1.00 94.75 279 PRO A C 1
ATOM 2230 O O . PRO A 1 279 ? 5.256 -0.981 -0.751 1.00 94.75 279 PRO A O 1
ATOM 2233 N N . MET A 1 280 ? 5.407 -2.853 0.474 1.00 97.19 280 MET A N 1
ATOM 2234 C CA . MET A 1 280 ? 4.192 -3.461 -0.083 1.00 97.19 280 MET A CA 1
ATOM 2235 C C . MET A 1 280 ? 2.948 -2.758 0.450 1.00 97.19 280 MET A C 1
ATOM 2237 O O . MET A 1 280 ? 2.019 -2.531 -0.312 1.00 97.19 280 MET A O 1
ATOM 2241 N N . CYS A 1 281 ? 2.933 -2.392 1.732 1.00 98.44 281 CYS A N 1
ATOM 2242 C CA . CYS A 1 281 ? 1.883 -1.586 2.339 1.00 98.44 281 CYS A CA 1
ATOM 2243 C C . CYS A 1 281 ? 2.489 -0.524 3.260 1.00 98.44 281 CYS A C 1
ATOM 2245 O O . CYS A 1 281 ? 3.457 -0.800 3.963 1.00 98.44 281 CYS A O 1
ATOM 2247 N N . SER A 1 282 ? 1.910 0.674 3.296 1.00 97.44 282 SER A N 1
ATOM 2248 C CA . SER A 1 282 ? 2.331 1.775 4.175 1.00 97.44 282 SER A CA 1
ATOM 2249 C C . SER A 1 282 ? 1.242 2.851 4.242 1.00 97.44 282 SER A C 1
ATOM 2251 O O . SER A 1 282 ? 0.266 2.793 3.485 1.00 97.44 282 SER A O 1
ATOM 2253 N N . CYS A 1 283 ? 1.403 3.845 5.121 1.00 97.81 283 CYS A N 1
ATOM 2254 C CA . CYS A 1 283 ? 0.629 5.084 5.030 1.00 97.81 283 CYS A CA 1
ATOM 2255 C C . CYS A 1 283 ? 0.726 5.655 3.601 1.00 97.81 283 CYS A C 1
ATOM 2257 O O . CYS A 1 283 ? 1.784 5.566 2.967 1.00 97.81 283 CYS A O 1
ATOM 2259 N N . VAL A 1 284 ? -0.361 6.206 3.058 1.00 97.38 284 VAL A N 1
ATOM 2260 C CA . VAL A 1 284 ? -0.443 6.574 1.626 1.00 97.38 284 VAL A CA 1
ATOM 2261 C C . VAL A 1 284 ? 0.617 7.599 1.209 1.00 97.38 284 VAL A C 1
ATOM 2263 O O . VAL A 1 284 ? 1.159 7.531 0.104 1.00 97.38 284 VAL A O 1
ATOM 2266 N N . GLU A 1 285 ? 0.988 8.507 2.104 1.00 94.94 285 GLU A N 1
ATOM 2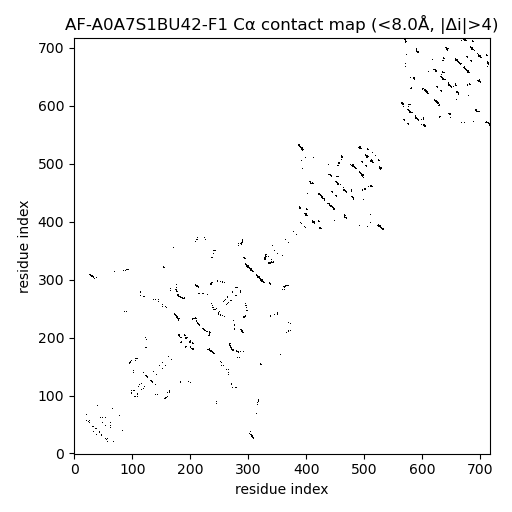267 C CA . GLU A 1 285 ? 2.049 9.494 1.906 1.00 94.94 285 GLU A CA 1
ATOM 2268 C C . GLU A 1 285 ? 3.455 8.879 1.763 1.00 94.94 285 GLU A C 1
ATOM 2270 O O . GLU A 1 285 ? 4.359 9.529 1.241 1.00 94.94 285 GLU A O 1
ATOM 2275 N N . ARG A 1 286 ? 3.636 7.607 2.141 1.00 93.00 286 ARG A N 1
ATOM 2276 C CA . ARG A 1 286 ? 4.889 6.837 2.011 1.00 93.00 286 ARG A CA 1
ATOM 2277 C C . ARG A 1 286 ? 4.831 5.755 0.924 1.00 93.00 286 ARG A C 1
ATOM 2279 O O . ARG A 1 286 ? 5.834 5.094 0.661 1.00 93.00 286 ARG A O 1
ATOM 2286 N N . MET A 1 287 ? 3.676 5.569 0.290 1.00 95.00 287 MET A N 1
ATOM 2287 C CA . MET A 1 287 ? 3.479 4.633 -0.823 1.00 95.00 287 MET A CA 1
ATOM 2288 C C . MET A 1 287 ? 3.808 5.282 -2.179 1.00 95.00 287 MET A C 1
ATOM 2290 O O . MET A 1 287 ? 3.881 6.507 -2.249 1.00 95.00 287 MET A O 1
ATOM 2294 N N . PRO A 1 288 ? 4.010 4.519 -3.272 1.00 94.62 288 PRO A N 1
ATOM 2295 C CA . PRO A 1 288 ? 4.256 5.086 -4.599 1.00 94.62 288 PRO A CA 1
ATOM 2296 C C . PRO A 1 288 ? 3.160 6.059 -5.038 1.00 94.62 288 PRO A C 1
ATOM 2298 O O . PRO A 1 288 ? 1.989 5.878 -4.698 1.00 94.62 288 PRO A O 1
ATOM 2301 N N . ILE A 1 289 ? 3.526 7.040 -5.863 1.00 94.94 289 ILE A N 1
ATOM 2302 C CA . ILE A 1 289 ? 2.528 7.813 -6.606 1.00 94.94 289 ILE A CA 1
ATOM 2303 C C . ILE A 1 289 ? 1.937 6.896 -7.668 1.00 94.94 289 ILE A C 1
ATOM 2305 O O . ILE A 1 289 ? 2.686 6.309 -8.452 1.00 94.94 289 ILE A O 1
ATOM 2309 N N . ALA A 1 290 ? 0.615 6.778 -7.705 1.00 96.06 290 ALA A N 1
ATOM 2310 C CA . ALA A 1 290 ? -0.082 5.870 -8.607 1.00 96.06 290 ALA A CA 1
ATOM 2311 C C . ALA A 1 290 ? -1.325 6.529 -9.206 1.00 96.06 290 ALA A C 1
ATOM 2313 O O . ALA A 1 290 ? -1.819 7.548 -8.722 1.00 96.06 290 ALA A O 1
ATOM 2314 N N . THR A 1 291 ? -1.852 5.963 -10.285 1.00 94.12 291 THR A N 1
ATOM 2315 C CA . THR A 1 291 ? -3.056 6.509 -10.933 1.00 94.12 291 THR A CA 1
ATOM 2316 C C . THR A 1 291 ? -4.338 6.190 -10.174 1.00 94.12 291 THR A C 1
ATOM 2318 O O . THR A 1 291 ? -5.287 6.972 -10.242 1.00 94.12 291 THR A O 1
ATOM 2321 N N . ARG A 1 292 ? -4.384 5.054 -9.473 1.00 95.62 292 ARG A N 1
ATOM 2322 C CA . ARG A 1 292 ? -5.586 4.533 -8.818 1.00 95.62 292 ARG A CA 1
ATOM 2323 C C . ARG A 1 292 ? -5.255 3.577 -7.666 1.00 95.62 292 ARG A C 1
ATOM 2325 O O . ARG A 1 292 ? -4.184 2.979 -7.628 1.00 95.62 292 ARG A O 1
ATOM 2332 N N . SER A 1 293 ? -6.203 3.419 -6.748 1.00 98.50 293 SER A N 1
ATOM 2333 C CA . SER A 1 293 ? -6.219 2.349 -5.751 1.00 98.50 293 SER A CA 1
ATOM 2334 C C . SER A 1 293 ? -7.666 1.933 -5.480 1.00 98.50 293 SER A C 1
ATOM 2336 O O . SER A 1 293 ? -8.537 2.798 -5.340 1.00 98.50 293 SER A O 1
ATOM 2338 N N . ASP A 1 294 ? -7.931 0.626 -5.442 1.00 98.62 294 ASP A N 1
ATOM 2339 C CA . ASP A 1 294 ? -9.198 0.084 -4.941 1.00 98.62 294 ASP A CA 1
ATOM 2340 C C . ASP A 1 294 ? -9.354 0.381 -3.441 1.00 98.62 294 ASP A C 1
ATOM 2342 O O . ASP A 1 294 ? -8.404 0.785 -2.765 1.00 98.62 294 ASP A O 1
ATOM 2346 N N . CYS A 1 295 ? -10.562 0.223 -2.898 1.00 98.44 295 CYS A N 1
ATOM 2347 C CA . CYS A 1 295 ? -10.829 0.644 -1.526 1.00 98.44 295 CYS A CA 1
ATOM 2348 C C . CYS A 1 295 ? -11.811 -0.271 -0.804 1.00 98.44 295 CYS A C 1
ATOM 2350 O O . CYS A 1 295 ? -12.879 -0.586 -1.331 1.00 98.44 295 CYS A O 1
ATOM 2352 N N . THR A 1 296 ? -11.482 -0.627 0.441 1.00 98.62 296 THR A N 1
ATOM 2353 C CA . THR A 1 296 ? -12.409 -1.284 1.376 1.00 98.62 296 THR A CA 1
ATOM 2354 C C . THR A 1 296 ? -12.744 -0.337 2.518 1.00 98.62 296 THR A C 1
ATOM 2356 O O . THR A 1 296 ? -11.854 0.314 3.058 1.00 98.62 296 THR A O 1
ATOM 2359 N N . GLN A 1 297 ? -14.015 -0.286 2.915 1.00 97.88 297 GLN A N 1
ATOM 2360 C CA . GLN A 1 297 ? -14.494 0.381 4.123 1.00 97.88 297 GLN A CA 1
ATOM 2361 C C . GLN A 1 297 ? -15.058 -0.644 5.112 1.00 97.88 297 GLN A C 1
ATOM 2363 O O . GLN A 1 297 ? -15.473 -1.746 4.733 1.00 97.88 297 GLN A O 1
ATOM 2368 N N . VAL A 1 298 ? -15.099 -0.251 6.384 1.00 97.19 298 VAL A N 1
ATOM 2369 C CA . VAL A 1 298 ? -15.726 -1.028 7.453 1.00 97.19 298 VAL A CA 1
ATOM 2370 C C . VAL A 1 298 ? -17.118 -0.475 7.727 1.00 97.19 298 VAL A C 1
ATOM 2372 O O . VAL A 1 298 ? -17.264 0.688 8.097 1.00 97.19 298 VAL A O 1
ATOM 2375 N N . ASP A 1 299 ? -18.125 -1.333 7.602 1.00 95.25 299 ASP A N 1
ATOM 2376 C CA . ASP A 1 299 ? -19.506 -1.032 7.957 1.00 95.25 299 ASP A CA 1
ATOM 2377 C C . ASP A 1 299 ? -19.874 -1.740 9.257 1.00 95.25 299 ASP A C 1
ATOM 2379 O O . ASP A 1 299 ? -19.713 -2.956 9.394 1.00 95.25 299 ASP A O 1
ATOM 2383 N N . LEU A 1 300 ? -20.408 -0.987 10.211 1.00 93.69 300 LEU A N 1
ATOM 2384 C CA . LEU A 1 300 ? -20.878 -1.548 11.467 1.00 93.69 300 LEU A CA 1
ATOM 2385 C C . LEU A 1 300 ? -22.259 -2.190 11.288 1.00 93.69 300 LEU A C 1
ATOM 2387 O O . LEU A 1 300 ? -23.220 -1.515 10.920 1.00 93.69 300 LEU A O 1
ATOM 2391 N N . LEU A 1 301 ? -22.364 -3.487 11.577 1.00 94.00 301 LEU A N 1
ATOM 2392 C CA . LEU A 1 301 ? -23.620 -4.238 11.532 1.00 94.00 301 LEU A CA 1
ATOM 2393 C C . LEU A 1 301 ? -24.349 -4.206 12.876 1.00 94.00 301 LEU A C 1
ATOM 2395 O O . LEU A 1 301 ? -25.563 -4.014 12.914 1.00 94.00 301 LEU A O 1
ATOM 2399 N N . SER A 1 302 ? -23.613 -4.391 13.969 1.00 92.75 302 SER A N 1
ATOM 2400 C CA . SER A 1 302 ? -24.132 -4.288 15.331 1.00 92.75 302 SER A CA 1
ATOM 2401 C C . SER A 1 302 ? -23.048 -3.811 16.282 1.00 92.75 302 SER A C 1
ATOM 2403 O O . SER A 1 302 ? -21.862 -4.030 16.055 1.00 92.75 302 SER A O 1
ATOM 2405 N N . GLU A 1 303 ? -23.474 -3.138 17.338 1.00 93.75 303 GLU A N 1
ATOM 2406 C CA . GLU A 1 303 ? -22.687 -2.828 18.524 1.00 93.75 303 GLU A CA 1
ATOM 2407 C C . GLU A 1 303 ? -23.685 -2.378 19.587 1.00 93.75 303 GLU A C 1
ATOM 2409 O O . GLU A 1 303 ? -24.633 -1.637 19.295 1.00 93.75 303 GLU A O 1
ATOM 2414 N N . ASP A 1 304 ? -23.446 -2.834 20.805 1.00 94.31 304 ASP A N 1
ATOM 2415 C CA . ASP A 1 304 ? -24.224 -2.514 21.985 1.00 94.31 304 ASP A CA 1
ATOM 2416 C C . ASP A 1 304 ? -23.305 -1.767 22.963 1.00 94.31 304 ASP A C 1
ATOM 2418 O O . ASP A 1 304 ? -22.141 -2.140 23.132 1.00 94.31 304 ASP A O 1
ATOM 2422 N N . ILE A 1 305 ? -23.835 -0.747 23.637 1.00 95.75 305 ILE A N 1
ATOM 2423 C CA . ILE A 1 305 ? -23.171 -0.124 24.788 1.00 95.75 305 ILE A CA 1
ATOM 2424 C C . ILE A 1 305 ? -23.922 -0.550 26.041 1.00 95.75 305 ILE A C 1
ATOM 2426 O O . ILE A 1 305 ? -25.135 -0.353 26.147 1.00 95.75 305 ILE A O 1
ATOM 2430 N N . LEU A 1 306 ? -23.202 -1.163 26.973 1.00 95.75 306 LEU A N 1
ATOM 2431 C CA . LEU A 1 306 ? -23.705 -1.521 28.286 1.00 95.75 306 LEU A CA 1
ATOM 2432 C C . LEU A 1 306 ? -23.281 -0.444 29.278 1.00 95.75 306 LEU A C 1
ATOM 2434 O O . LEU A 1 306 ? -22.124 -0.390 29.683 1.00 95.75 306 LEU A O 1
ATOM 2438 N N . PHE A 1 307 ? -24.225 0.395 29.679 1.00 95.94 307 PHE A N 1
ATOM 2439 C CA . PHE A 1 307 ? -24.039 1.295 30.804 1.00 95.94 307 PHE A CA 1
ATOM 2440 C C . PHE A 1 307 ? -24.292 0.541 32.103 1.00 95.94 307 PHE A C 1
ATOM 2442 O O . PHE A 1 307 ? -25.232 -0.249 32.197 1.00 95.94 307 PHE A O 1
ATOM 2449 N N . SER A 1 308 ? -23.467 0.780 33.113 1.00 94.56 308 SER A N 1
ATOM 2450 C CA . SER A 1 308 ? -23.641 0.202 34.442 1.00 94.56 308 SER A CA 1
ATOM 2451 C C . SER A 1 308 ? -23.286 1.207 35.522 1.00 94.56 308 SER A C 1
ATOM 2453 O O . SER A 1 308 ? -22.383 2.020 35.345 1.00 94.56 308 SER A O 1
ATOM 2455 N N . TYR A 1 309 ? -23.979 1.145 36.652 1.00 93.06 309 TYR A N 1
ATOM 2456 C CA . TYR A 1 309 ? -23.692 1.992 37.801 1.00 93.06 309 TYR A CA 1
ATOM 2457 C C . TYR A 1 309 ? -23.587 1.161 39.072 1.00 93.06 309 TYR A C 1
ATOM 2459 O O . TYR A 1 309 ? -24.392 0.261 39.310 1.00 93.06 309 TYR A O 1
ATOM 2467 N N . SER A 1 310 ? -22.614 1.505 39.914 1.00 91.38 310 SER A N 1
ATOM 2468 C CA . SER A 1 310 ? -22.597 1.106 41.319 1.00 91.38 310 SER A CA 1
ATOM 2469 C C . SER A 1 310 ? -21.973 2.193 42.182 1.00 91.38 310 SER A C 1
ATOM 2471 O O . SER A 1 310 ? -21.168 3.002 41.717 1.00 91.38 310 SER A O 1
ATOM 2473 N N . LYS A 1 311 ? -22.227 2.126 43.489 1.00 86.44 311 LYS A N 1
ATOM 2474 C CA . LYS A 1 311 ? -21.562 2.995 44.472 1.00 86.44 311 LYS A CA 1
ATOM 2475 C C . LYS A 1 311 ? -20.048 2.781 44.543 1.00 86.44 311 LYS A C 1
ATOM 2477 O O . LYS A 1 311 ? -19.329 3.651 45.014 1.00 86.44 311 LYS A O 1
ATOM 2482 N N . THR A 1 312 ? -19.553 1.620 44.106 1.00 87.50 312 THR A N 1
ATOM 2483 C CA . THR A 1 312 ? -18.122 1.288 44.193 1.00 87.50 312 THR A CA 1
ATOM 2484 C C . THR A 1 312 ? -17.320 1.889 43.048 1.00 87.50 312 THR A C 1
ATOM 2486 O O . THR A 1 312 ? -16.163 2.251 43.241 1.00 87.50 312 THR A O 1
ATOM 2489 N N . PHE A 1 313 ? -17.903 1.971 41.851 1.00 88.75 313 PHE A N 1
ATOM 2490 C CA . PHE A 1 313 ? -17.161 2.367 40.655 1.00 88.75 313 PHE A CA 1
ATOM 2491 C C . PHE A 1 313 ? -17.812 3.487 39.834 1.00 88.75 313 PHE A C 1
ATOM 2493 O O . PHE A 1 313 ? -17.272 3.832 38.785 1.00 88.75 313 PHE A O 1
ATOM 2500 N N . GLY A 1 314 ? -18.932 4.047 40.295 1.00 91.06 314 GLY A N 1
ATOM 2501 C CA . GLY A 1 314 ? -19.672 5.091 39.591 1.00 91.06 314 GLY A CA 1
ATOM 2502 C C . GLY A 1 314 ? -20.353 4.579 38.323 1.00 91.06 314 GLY A C 1
ATOM 2503 O O . GLY A 1 314 ? -20.636 3.387 38.197 1.00 91.06 314 GLY A O 1
ATOM 2504 N N . LEU A 1 315 ? -20.625 5.491 37.389 1.00 93.50 315 LEU A N 1
ATOM 2505 C CA . LEU A 1 315 ? -21.162 5.172 36.068 1.00 93.50 315 LEU A CA 1
ATOM 2506 C C . LEU A 1 315 ? -20.041 4.696 35.129 1.00 93.50 315 LEU A C 1
ATOM 2508 O O . LEU A 1 315 ? -19.001 5.340 35.008 1.00 93.50 315 LEU A O 1
ATOM 2512 N N . LYS A 1 316 ? -20.274 3.578 34.444 1.00 94.94 316 LYS A N 1
ATOM 2513 C CA . LYS A 1 316 ? -19.393 2.968 33.444 1.00 94.94 316 LYS A CA 1
ATOM 2514 C C . LYS A 1 316 ? -20.144 2.660 32.160 1.00 94.94 316 LYS A C 1
ATOM 2516 O O . LYS A 1 316 ? -21.362 2.501 32.176 1.00 94.94 316 LYS A O 1
ATOM 2521 N N . ALA A 1 317 ? -19.395 2.543 31.071 1.00 96.00 317 ALA A N 1
ATOM 2522 C CA . ALA A 1 317 ? -19.887 2.130 29.770 1.00 96.00 317 ALA A CA 1
ATOM 2523 C C . ALA A 1 317 ? -18.911 1.121 29.152 1.00 96.00 317 ALA A C 1
ATOM 2525 O O . ALA A 1 317 ? -17.707 1.369 29.114 1.00 96.00 317 ALA A O 1
ATOM 2526 N N . ASP A 1 318 ? -19.443 0.004 28.660 1.00 95.06 318 ASP A N 1
ATOM 2527 C CA . ASP A 1 318 ? -18.678 -1.082 28.053 1.00 95.06 318 ASP A CA 1
ATOM 2528 C C . ASP A 1 318 ? -19.240 -1.435 26.672 1.00 95.06 318 ASP A C 1
ATOM 2530 O O . ASP A 1 318 ? -20.453 -1.548 26.474 1.00 95.06 318 ASP A O 1
ATOM 2534 N N . VAL A 1 319 ? -18.349 -1.647 25.705 1.00 94.31 319 VAL A N 1
ATOM 2535 C CA . VAL A 1 319 ? -18.709 -2.042 24.339 1.00 94.31 319 VAL A CA 1
ATOM 2536 C C . VAL A 1 319 ? -18.908 -3.558 24.266 1.00 94.31 319 VAL A C 1
ATOM 2538 O O . VAL A 1 319 ? -18.072 -4.335 24.729 1.00 94.31 319 VAL A O 1
ATOM 2541 N N . SER A 1 320 ? -20.002 -4.007 23.648 1.00 91.88 320 SER A N 1
ATOM 2542 C CA . SER A 1 320 ? -20.286 -5.431 23.432 1.00 91.88 320 SER A CA 1
ATOM 2543 C C . SER A 1 320 ? -21.031 -5.680 22.115 1.00 91.88 320 SER A C 1
ATOM 2545 O O . SER A 1 320 ? -21.462 -4.743 21.449 1.00 91.88 320 SER A O 1
ATOM 2547 N N . ASN A 1 321 ? -21.162 -6.951 21.705 1.00 92.19 321 ASN A N 1
ATOM 2548 C CA . ASN A 1 321 ? -21.896 -7.355 20.490 1.00 92.19 321 ASN A CA 1
ATOM 2549 C C . ASN A 1 321 ? -21.450 -6.619 19.203 1.00 92.19 321 ASN A C 1
ATOM 2551 O O . ASN A 1 321 ? -22.247 -6.344 18.298 1.00 92.19 321 ASN A O 1
ATOM 2555 N N . VAL A 1 322 ? -20.163 -6.276 19.138 1.00 92.75 322 VAL A N 1
ATOM 2556 C CA . VAL A 1 322 ? -19.554 -5.629 17.978 1.00 92.75 322 VAL A CA 1
ATOM 2557 C C . VAL A 1 322 ? -19.548 -6.610 16.823 1.00 92.75 322 VAL A C 1
ATOM 2559 O O . VAL A 1 322 ? -19.034 -7.718 16.947 1.00 92.75 322 VAL A O 1
ATOM 2562 N N . LYS A 1 323 ? -20.095 -6.178 15.692 1.00 95.12 323 LYS A N 1
ATOM 2563 C CA . LYS A 1 323 ? -19.995 -6.890 14.430 1.00 95.12 323 LYS A CA 1
ATOM 2564 C C . LYS A 1 323 ? -19.790 -5.915 13.291 1.00 95.12 323 LYS A C 1
ATOM 2566 O O . LYS A 1 323 ? -20.595 -5.004 13.095 1.00 95.12 323 LYS A O 1
ATOM 2571 N N . VAL A 1 324 ? -18.754 -6.143 12.501 1.00 96.31 324 VAL A N 1
ATOM 2572 C CA . VAL A 1 324 ? -18.404 -5.337 11.336 1.00 96.31 324 VAL A CA 1
ATOM 2573 C C . VAL A 1 324 ? -18.415 -6.163 10.058 1.00 96.31 324 VAL A C 1
ATOM 2575 O O . VAL A 1 324 ? -18.278 -7.387 10.066 1.00 96.31 324 VAL A O 1
ATOM 2578 N N . LYS A 1 325 ? -18.570 -5.470 8.934 1.00 97.38 325 LYS A N 1
ATOM 2579 C CA . LYS A 1 325 ? -18.461 -6.025 7.592 1.00 97.38 325 LYS A CA 1
ATOM 2580 C C . LYS A 1 325 ? -17.483 -5.197 6.773 1.00 97.38 325 LYS A C 1
ATOM 2582 O O . LYS A 1 325 ? -17.488 -3.975 6.844 1.00 97.38 325 LYS A O 1
ATOM 2587 N N . PHE A 1 326 ? -16.697 -5.876 5.951 1.00 98.25 326 PHE A N 1
ATOM 2588 C CA . PHE A 1 326 ? -15.816 -5.250 4.974 1.00 98.25 326 PHE A CA 1
ATOM 2589 C C . PHE A 1 326 ? -16.541 -5.177 3.631 1.00 98.25 326 PHE A C 1
ATOM 2591 O O . PHE A 1 326 ? -16.998 -6.202 3.118 1.00 98.25 326 PHE A O 1
ATOM 2598 N N . ASN A 1 327 ? -16.685 -3.979 3.075 1.00 98.00 327 ASN A N 1
ATOM 2599 C CA . ASN A 1 327 ? -17.296 -3.760 1.766 1.00 98.00 327 ASN A CA 1
ATOM 2600 C C . ASN A 1 327 ? -16.408 -2.846 0.929 1.00 98.00 327 ASN A C 1
ATOM 2602 O O . ASN A 1 327 ? -15.617 -2.078 1.471 1.00 98.00 327 ASN A O 1
ATOM 2606 N N . ALA A 1 328 ? -16.566 -2.892 -0.393 1.00 98.06 328 ALA A N 1
ATOM 2607 C CA . ALA A 1 328 ? -15.965 -1.878 -1.247 1.00 98.06 328 ALA A CA 1
ATOM 2608 C C . ALA A 1 328 ? -16.421 -0.480 -0.798 1.00 98.06 328 ALA A C 1
ATOM 2610 O O . ALA A 1 328 ? -17.591 -0.290 -0.449 1.00 98.06 328 ALA A O 1
ATOM 2611 N N . CYS A 1 329 ? -15.505 0.484 -0.806 1.00 98.06 329 CYS A N 1
ATOM 2612 C CA . CYS A 1 329 ? -15.813 1.843 -0.381 1.00 98.06 329 CYS A CA 1
ATOM 2613 C C . CYS A 1 329 ? -16.908 2.464 -1.242 1.00 98.06 329 CYS A C 1
ATOM 2615 O O . CYS A 1 329 ? -16.941 2.283 -2.462 1.00 98.06 329 CYS A O 1
ATOM 2617 N N . GLN A 1 330 ? -17.773 3.249 -0.613 1.00 97.69 330 GLN A N 1
ATOM 2618 C CA . GLN A 1 330 ? -18.691 4.119 -1.335 1.00 97.69 330 GLN A CA 1
ATOM 2619 C C . GLN A 1 330 ? -17.973 5.449 -1.565 1.00 97.69 330 GLN A C 1
ATOM 2621 O O . GLN A 1 330 ? -17.744 6.185 -0.614 1.00 97.69 330 GLN A O 1
ATOM 2626 N N . GLY A 1 331 ? -17.539 5.732 -2.787 1.00 96.69 331 GLY A N 1
ATOM 2627 C CA . GLY A 1 331 ? -16.799 6.960 -3.081 1.00 96.69 331 GLY A CA 1
ATOM 2628 C C . GLY A 1 331 ? -17.728 8.137 -3.357 1.00 96.69 331 GLY A C 1
ATOM 2629 O O . GLY A 1 331 ? -18.896 7.952 -3.717 1.00 96.69 331 GLY A O 1
ATOM 2630 N N . ALA A 1 332 ? -17.203 9.355 -3.236 1.00 96.94 332 ALA A N 1
ATOM 2631 C CA . ALA A 1 332 ? -17.876 10.560 -3.694 1.00 96.94 332 ALA A CA 1
ATOM 2632 C C . ALA A 1 332 ? -18.265 10.435 -5.176 1.00 96.94 332 ALA A C 1
ATOM 2634 O O . ALA A 1 332 ? -17.642 9.713 -5.962 1.00 96.94 332 ALA A O 1
ATOM 2635 N N . ASN A 1 333 ? -19.328 11.137 -5.575 1.00 94.75 333 ASN A N 1
ATOM 2636 C CA . ASN A 1 333 ? -19.769 11.199 -6.971 1.00 94.75 333 ASN A CA 1
ATOM 2637 C C . ASN A 1 333 ? -20.057 9.817 -7.610 1.00 94.75 333 ASN A C 1
ATOM 2639 O O . ASN A 1 333 ? -19.889 9.637 -8.816 1.00 94.75 333 ASN A O 1
ATOM 2643 N N . ASN A 1 334 ? -20.504 8.836 -6.811 1.00 93.50 334 ASN A N 1
ATOM 2644 C CA . ASN A 1 334 ? -20.740 7.437 -7.207 1.00 93.50 334 ASN A CA 1
ATOM 2645 C C . ASN A 1 334 ? -19.496 6.693 -7.730 1.00 93.50 334 ASN A C 1
ATOM 2647 O O . ASN A 1 334 ? -19.624 5.655 -8.385 1.00 93.50 334 ASN A O 1
ATOM 2651 N N . GLN A 1 335 ? -18.291 7.184 -7.436 1.00 95.44 335 GLN A N 1
ATOM 2652 C CA . GLN A 1 335 ? -17.036 6.515 -7.781 1.00 95.44 335 GLN A CA 1
ATOM 2653 C C . GLN A 1 335 ? -16.694 5.463 -6.718 1.00 95.44 335 GLN A C 1
ATOM 2655 O O . GLN A 1 335 ? -15.739 5.581 -5.958 1.00 95.44 335 GLN A O 1
ATOM 2660 N N . ASN A 1 336 ? -17.536 4.433 -6.625 1.00 97.00 336 ASN A N 1
ATOM 2661 C CA . ASN A 1 336 ? -17.368 3.353 -5.655 1.00 97.00 336 ASN A CA 1
ATOM 2662 C C . ASN A 1 336 ? -16.118 2.514 -5.944 1.00 97.00 336 ASN A C 1
ATOM 2664 O O . ASN A 1 336 ? -15.693 2.383 -7.092 1.00 97.00 336 ASN A O 1
ATOM 2668 N N . ASN A 1 337 ? -15.585 1.889 -4.892 1.00 97.50 337 ASN A N 1
ATOM 2669 C CA . ASN A 1 337 ? -14.348 1.112 -4.916 1.00 97.50 337 ASN A CA 1
ATOM 2670 C C . ASN A 1 337 ? -13.127 1.923 -5.392 1.00 97.50 337 ASN A C 1
ATOM 2672 O O . ASN A 1 337 ? -12.224 1.371 -6.006 1.00 97.50 337 ASN A O 1
ATOM 2676 N N . ASP A 1 338 ? -13.100 3.232 -5.151 1.00 97.75 338 ASP A N 1
ATOM 2677 C CA . ASP A 1 338 ? -11.962 4.095 -5.468 1.00 97.75 338 ASP A CA 1
ATOM 2678 C C . ASP A 1 338 ? -11.512 4.829 -4.203 1.00 97.75 338 ASP A C 1
ATOM 2680 O O . ASP A 1 338 ? -12.306 5.512 -3.552 1.00 97.75 338 ASP A O 1
ATOM 2684 N N . LEU A 1 339 ? -10.248 4.641 -3.815 1.00 98.50 339 LEU A N 1
ATOM 2685 C CA . LEU A 1 339 ? -9.723 5.182 -2.561 1.00 98.50 339 LEU A CA 1
ATOM 2686 C C . LEU A 1 339 ? -9.678 6.711 -2.565 1.00 98.50 339 LEU A C 1
ATOM 2688 O O . LEU A 1 339 ? -9.961 7.321 -1.536 1.00 98.50 339 LEU A O 1
ATOM 2692 N N . ARG A 1 340 ? -9.376 7.332 -3.713 1.00 97.56 340 ARG A N 1
ATOM 2693 C CA . ARG A 1 340 ? -9.363 8.793 -3.838 1.00 97.56 340 ARG A CA 1
ATOM 2694 C C . ARG A 1 340 ? -10.766 9.352 -3.669 1.00 97.56 340 ARG A C 1
ATOM 2696 O O . ARG A 1 340 ? -10.955 10.272 -2.883 1.00 97.56 340 ARG A O 1
ATOM 2703 N N . ALA A 1 341 ? -11.750 8.764 -4.343 1.00 97.75 341 ALA A N 1
ATOM 2704 C CA . ALA A 1 341 ? -13.134 9.199 -4.192 1.00 97.75 341 ALA A CA 1
ATOM 2705 C C . ALA A 1 341 ? -13.686 8.938 -2.780 1.00 97.75 341 ALA A C 1
ATOM 2707 O O . ALA A 1 341 ? -14.539 9.678 -2.297 1.00 97.75 341 ALA A O 1
ATOM 2708 N N . TYR A 1 342 ? -13.237 7.883 -2.099 1.00 98.38 342 TYR A N 1
ATOM 2709 C CA . TYR A 1 342 ? -13.622 7.639 -0.709 1.00 98.38 342 TYR A CA 1
ATOM 2710 C C . TYR A 1 342 ? -13.022 8.672 0.253 1.00 98.38 342 TYR A C 1
ATOM 2712 O O . TYR A 1 342 ? -13.727 9.152 1.136 1.00 98.38 342 TYR A O 1
ATOM 2720 N N . HIS A 1 343 ? -11.759 9.062 0.052 1.00 97.69 343 HIS A N 1
ATOM 2721 C CA . HIS A 1 343 ? -11.123 10.148 0.807 1.00 97.69 343 HIS A CA 1
ATOM 2722 C C . HIS A 1 343 ? -11.852 11.483 0.585 1.00 97.69 343 HIS A C 1
ATOM 2724 O O . HIS A 1 343 ? -12.198 12.159 1.550 1.00 97.69 343 HIS A O 1
ATOM 2730 N N . GLU A 1 344 ? -12.232 11.779 -0.664 1.00 97.38 344 GLU A N 1
ATOM 2731 C CA . GLU A 1 344 ? -13.082 12.927 -1.015 1.00 97.38 344 GLU A CA 1
ATOM 2732 C C . GLU A 1 344 ? -14.417 12.913 -0.244 1.00 97.38 344 GLU A C 1
ATOM 2734 O O . GLU A 1 344 ? -14.823 13.927 0.320 1.00 97.38 344 GLU A O 1
ATOM 2739 N N . ARG A 1 345 ? -15.074 11.747 -0.138 1.00 97.88 345 ARG A N 1
ATOM 2740 C CA . ARG A 1 345 ? -16.320 11.612 0.634 1.00 97.88 345 ARG A CA 1
ATOM 2741 C C . ARG A 1 345 ? -16.109 11.922 2.114 1.00 97.88 345 ARG A C 1
ATOM 2743 O O . ARG A 1 345 ? -16.928 12.616 2.704 1.00 97.88 345 ARG A O 1
ATOM 2750 N N . LEU A 1 346 ? -15.025 11.421 2.711 1.00 98.00 346 LEU A N 1
ATOM 2751 C CA . LEU A 1 346 ? -14.706 11.701 4.113 1.00 98.00 346 LEU A CA 1
ATOM 2752 C C . LEU A 1 346 ? -14.518 13.205 4.346 1.00 98.00 346 LEU A C 1
ATOM 2754 O O . LEU A 1 346 ? -15.001 13.717 5.354 1.00 98.00 346 LEU A O 1
ATOM 2758 N N . ARG A 1 347 ? -13.877 13.924 3.415 1.00 97.75 347 ARG A N 1
ATOM 2759 C CA . ARG A 1 347 ? -13.765 15.391 3.475 1.00 97.75 347 ARG A CA 1
ATOM 2760 C C . ARG A 1 347 ? -15.142 16.046 3.423 1.00 97.75 347 ARG A C 1
ATOM 2762 O O . ARG A 1 347 ? -15.453 16.878 4.270 1.00 97.75 347 ARG A O 1
ATOM 2769 N N . ASP A 1 348 ? -15.973 15.659 2.458 1.00 97.75 348 ASP A N 1
ATOM 2770 C CA . ASP A 1 348 ? -17.312 16.233 2.278 1.00 97.75 348 ASP A CA 1
ATOM 2771 C C . ASP A 1 348 ? -18.230 15.963 3.489 1.00 97.75 348 ASP A C 1
ATOM 2773 O O . ASP A 1 348 ? -19.103 16.767 3.813 1.00 97.75 348 ASP A O 1
ATOM 2777 N N . GLU A 1 349 ? -18.002 14.851 4.194 1.00 96.94 349 GLU A N 1
ATOM 2778 C CA . GLU A 1 349 ? -18.674 14.470 5.444 1.00 96.94 349 GLU A CA 1
ATOM 2779 C C . GLU A 1 349 ? -18.043 15.111 6.701 1.00 96.94 349 GLU A C 1
ATOM 2781 O O . GLU A 1 349 ? -18.462 14.808 7.823 1.00 96.94 349 GLU A O 1
ATOM 2786 N N . GLY A 1 350 ? -17.030 15.972 6.543 1.00 97.62 350 GLY A N 1
ATOM 2787 C CA . GLY A 1 350 ? -16.321 16.634 7.643 1.00 97.62 350 GLY A CA 1
ATOM 2788 C C . GLY A 1 350 ? -15.531 15.680 8.543 1.00 97.62 350 GLY A C 1
ATOM 2789 O O . GLY A 1 350 ? -15.276 15.998 9.700 1.00 97.62 350 GLY A O 1
ATOM 2790 N N . GLN A 1 351 ? -15.190 14.492 8.039 1.00 97.50 351 GLN A N 1
ATOM 2791 C CA . GLN A 1 351 ? -14.449 13.461 8.767 1.00 97.50 351 GLN A CA 1
ATOM 2792 C C . GLN A 1 351 ? -12.932 13.634 8.661 1.00 97.50 351 GLN A C 1
ATOM 2794 O O . GLN A 1 351 ? -12.205 13.047 9.453 1.00 97.50 351 GLN A O 1
ATOM 2799 N N . ILE A 1 352 ? -12.454 14.401 7.685 1.00 97.50 352 ILE A N 1
ATOM 2800 C CA . ILE A 1 352 ? -11.047 14.773 7.510 1.00 97.50 352 ILE A CA 1
ATOM 2801 C C . ILE A 1 352 ? -10.964 16.222 7.023 1.00 97.50 352 ILE A C 1
ATOM 2803 O O . ILE A 1 352 ? -11.937 16.764 6.488 1.00 97.50 352 ILE A O 1
ATOM 2807 N N . SER A 1 353 ? -9.798 16.844 7.166 1.00 96.38 353 SER A N 1
ATOM 2808 C CA . SER A 1 353 ? -9.570 18.216 6.710 1.00 96.38 353 SER A CA 1
ATOM 2809 C C . SER A 1 353 ? -9.417 18.339 5.185 1.00 96.38 353 SER A C 1
ATOM 2811 O O . SER A 1 353 ? -8.964 17.423 4.494 1.00 96.38 353 SER A O 1
ATOM 2813 N N . GLU A 1 354 ? -9.730 19.525 4.653 1.00 95.25 354 GLU A N 1
ATOM 2814 C CA . GLU A 1 354 ? -9.489 19.875 3.243 1.00 95.25 354 GLU A CA 1
ATOM 2815 C C . GLU A 1 354 ? -7.999 19.754 2.883 1.00 95.25 354 GLU A C 1
ATOM 2817 O O . GLU A 1 354 ? -7.654 19.149 1.873 1.00 95.25 354 GLU A O 1
ATOM 2822 N N . THR A 1 355 ? -7.105 20.196 3.773 1.00 95.38 355 THR A N 1
ATOM 2823 C CA . THR A 1 355 ? -5.650 20.072 3.600 1.00 95.38 355 THR A CA 1
ATOM 2824 C C . THR A 1 355 ? -5.197 18.618 3.444 1.00 95.38 355 THR A C 1
ATOM 2826 O O . THR A 1 355 ? -4.372 18.323 2.578 1.00 95.38 355 THR A O 1
ATOM 2829 N N . GLN A 1 356 ? -5.720 17.693 4.259 1.00 94.56 356 GLN A N 1
ATOM 2830 C CA . GLN A 1 356 ? -5.412 16.266 4.104 1.00 94.56 356 GLN A CA 1
ATOM 2831 C C . GLN A 1 356 ? -5.904 15.742 2.758 1.00 94.56 356 GLN A C 1
ATOM 2833 O O . GLN A 1 356 ? -5.175 15.002 2.101 1.00 94.56 356 GLN A O 1
ATOM 2838 N N . SER A 1 357 ? -7.110 16.129 2.332 1.00 93.44 357 SER A N 1
ATOM 2839 C CA . SER A 1 357 ? -7.647 15.757 1.018 1.00 93.44 357 SER A CA 1
ATOM 2840 C C . SER A 1 357 ? -6.752 16.252 -0.119 1.00 93.44 357 SER A C 1
ATOM 2842 O O . SER A 1 357 ? -6.403 15.474 -1.004 1.00 93.44 357 SER A O 1
ATOM 2844 N N . ASP A 1 358 ? -6.299 17.504 -0.071 1.00 92.81 358 ASP A N 1
ATOM 2845 C CA . ASP A 1 358 ? -5.430 18.090 -1.097 1.00 92.81 358 ASP A CA 1
ATOM 2846 C C . ASP A 1 358 ? -4.065 17.396 -1.184 1.00 92.81 358 ASP A C 1
ATOM 2848 O O . ASP A 1 358 ? -3.502 17.217 -2.270 1.00 92.81 358 ASP A O 1
ATOM 2852 N N . LEU A 1 359 ? -3.499 17.004 -0.039 1.00 94.94 359 LEU A N 1
ATOM 2853 C CA . LEU A 1 359 ? -2.256 16.235 0.006 1.00 94.94 359 LEU A CA 1
ATOM 2854 C C . LEU A 1 359 ? -2.462 14.804 -0.497 1.00 94.94 359 LEU A C 1
ATOM 2856 O O . LEU A 1 359 ? -1.609 14.283 -1.220 1.00 94.94 359 LEU A O 1
ATOM 2860 N N . PHE A 1 360 ? -3.599 14.191 -0.171 1.00 97.00 360 PHE A N 1
ATOM 2861 C CA . PHE A 1 360 ? -3.959 12.856 -0.632 1.00 97.00 360 PHE A CA 1
ATOM 2862 C C . PHE A 1 360 ? -4.107 12.795 -2.156 1.00 97.00 360 PHE A C 1
ATOM 2864 O O . PHE A 1 360 ? -3.583 11.877 -2.792 1.00 97.00 360 PHE A O 1
ATOM 2871 N N . GLU A 1 361 ? -4.750 13.787 -2.776 1.00 93.88 361 GLU A N 1
ATOM 2872 C CA . GLU A 1 361 ? -4.945 13.825 -4.232 1.00 93.88 361 GLU A CA 1
ATOM 2873 C C . GLU A 1 361 ? -3.631 13.865 -5.028 1.00 93.88 361 GLU A C 1
ATOM 2875 O O . GLU A 1 361 ? -3.587 13.423 -6.177 1.00 93.88 361 GLU A O 1
ATOM 2880 N N . LYS A 1 362 ? -2.532 14.312 -4.410 1.00 93.12 362 LYS A N 1
ATOM 2881 C CA . LYS A 1 362 ? -1.192 14.261 -5.015 1.00 93.12 362 LYS A CA 1
ATOM 2882 C C . LYS A 1 362 ? -0.605 12.849 -5.039 1.00 93.12 362 LYS A C 1
ATOM 2884 O O . LYS A 1 362 ? 0.333 12.609 -5.792 1.00 93.12 362 LYS A O 1
ATOM 2889 N N . ARG A 1 363 ? -1.122 11.920 -4.226 1.00 95.81 363 ARG A N 1
ATOM 2890 C CA . ARG A 1 363 ? -0.663 10.520 -4.152 1.00 95.81 363 ARG A CA 1
ATOM 2891 C C . ARG A 1 363 ? -1.373 9.625 -5.164 1.00 95.81 363 ARG A C 1
ATOM 2893 O O . ARG A 1 363 ? -0.729 8.777 -5.780 1.00 95.81 363 ARG A O 1
ATOM 2900 N N . LEU A 1 364 ? -2.675 9.845 -5.367 1.00 97.06 364 LEU A N 1
ATOM 2901 C CA . LEU A 1 364 ? -3.490 9.146 -6.366 1.00 97.06 364 LEU A CA 1
ATOM 2902 C C . LEU A 1 364 ? -3.935 10.095 -7.480 1.00 97.06 364 LEU A C 1
ATOM 2904 O O . LEU A 1 364 ? -4.970 10.755 -7.409 1.00 97.06 364 LEU A O 1
ATOM 2908 N N . VAL A 1 365 ? -3.152 10.135 -8.551 1.00 92.50 365 VAL A N 1
ATOM 2909 C CA . VAL A 1 365 ? -3.185 11.243 -9.517 1.00 92.50 365 VAL A CA 1
ATOM 2910 C C . VAL A 1 365 ? -4.245 11.078 -10.604 1.00 92.50 365 VAL A C 1
ATOM 2912 O O . VAL A 1 365 ? -4.495 11.997 -11.380 1.00 92.50 365 VAL A O 1
ATOM 2915 N N . GLY A 1 366 ? -4.927 9.935 -10.657 1.00 89.88 366 GLY A N 1
ATOM 2916 C CA . GLY A 1 366 ? -5.930 9.629 -11.670 1.00 89.88 366 GLY A CA 1
ATOM 2917 C C . GLY A 1 366 ? -5.337 9.090 -12.975 1.00 89.88 366 GLY A C 1
ATOM 2918 O O . GLY A 1 366 ? -4.148 9.215 -13.282 1.00 89.88 366 GLY A O 1
ATOM 2919 N N . LYS A 1 367 ? -6.201 8.465 -13.775 1.00 84.81 367 LYS A N 1
ATOM 2920 C CA . LYS A 1 367 ? -5.812 7.763 -15.003 1.00 84.81 367 LYS A CA 1
ATOM 2921 C C . LYS A 1 367 ? -5.174 8.698 -16.037 1.00 84.81 367 LYS A C 1
ATOM 2923 O O . LYS A 1 367 ? -5.715 9.757 -16.344 1.00 84.81 367 LYS A O 1
ATOM 2928 N N . ASN A 1 368 ? -4.093 8.236 -16.670 1.00 79.06 368 ASN A N 1
ATOM 2929 C CA . ASN A 1 368 ? -3.299 8.951 -17.684 1.00 79.06 368 ASN A CA 1
ATOM 2930 C C . ASN A 1 368 ? -2.503 10.171 -17.181 1.00 79.06 368 ASN A C 1
ATOM 2932 O O . ASN A 1 368 ? -1.936 10.885 -18.013 1.00 79.06 368 ASN A O 1
ATOM 2936 N N . ASN A 1 369 ? -2.428 10.412 -15.869 1.00 83.25 369 ASN A N 1
ATOM 2937 C CA . ASN A 1 369 ? -1.716 11.575 -15.335 1.00 83.25 369 ASN A CA 1
ATOM 2938 C C . ASN A 1 369 ? -0.245 11.301 -14.989 1.00 83.25 369 ASN A C 1
ATOM 2940 O O . ASN A 1 369 ? 0.526 12.258 -14.958 1.00 83.25 369 ASN A O 1
ATOM 2944 N N . CYS A 1 370 ? 0.201 10.039 -14.876 1.00 80.44 370 CYS A N 1
ATOM 2945 C CA . CYS A 1 370 ? 1.612 9.723 -14.593 1.00 80.44 370 CYS A CA 1
ATOM 2946 C C . CYS A 1 370 ? 2.625 10.489 -15.465 1.00 80.44 370 CYS A C 1
ATOM 2948 O O . CYS A 1 370 ? 3.577 11.020 -14.903 1.00 80.44 370 CYS A O 1
ATOM 2950 N N . PRO A 1 371 ? 2.465 10.638 -16.800 1.00 77.31 371 PRO A N 1
ATOM 2951 C CA . PRO A 1 371 ? 3.434 11.393 -17.595 1.00 77.31 371 PRO A CA 1
ATOM 2952 C C . PRO A 1 371 ? 3.559 12.865 -17.182 1.00 77.31 371 PRO A C 1
ATOM 2954 O O . PRO A 1 371 ? 4.652 13.421 -17.241 1.00 77.31 371 PRO A O 1
ATOM 2957 N N . SER A 1 372 ? 2.451 13.502 -16.792 1.00 77.50 372 SER A N 1
ATOM 2958 C CA . SER A 1 372 ? 2.456 14.886 -16.305 1.00 77.50 372 SER A CA 1
ATOM 2959 C C . SER A 1 372 ? 3.168 14.967 -14.959 1.00 77.50 372 SER A C 1
ATOM 2961 O O . SER A 1 372 ? 4.102 15.749 -14.803 1.00 77.50 372 SER A O 1
ATOM 2963 N N . GLU A 1 373 ? 2.789 14.086 -14.036 1.00 84.50 373 GLU A N 1
ATOM 2964 C CA . GLU A 1 373 ? 3.300 14.075 -12.664 1.00 84.50 373 GLU A CA 1
ATOM 2965 C C . GLU A 1 373 ? 4.785 13.735 -12.599 1.00 84.50 373 GLU A C 1
ATOM 2967 O O . GLU A 1 373 ? 5.549 14.431 -11.941 1.00 84.50 373 GLU A O 1
ATOM 2972 N N . ILE A 1 374 ? 5.234 12.745 -13.373 1.00 80.19 374 ILE A N 1
ATOM 2973 C CA . ILE A 1 374 ? 6.653 12.403 -13.507 1.00 80.19 374 ILE A CA 1
ATOM 2974 C C . ILE A 1 374 ? 7.456 13.610 -14.001 1.00 80.19 374 ILE A C 1
ATOM 2976 O O . ILE A 1 374 ? 8.544 13.870 -13.496 1.00 80.19 374 ILE A O 1
ATOM 2980 N N . ASN A 1 375 ? 6.956 14.345 -14.998 1.00 74.62 375 ASN A N 1
ATOM 2981 C CA . ASN A 1 375 ? 7.674 15.502 -15.532 1.00 74.62 375 ASN A CA 1
ATOM 2982 C C . ASN A 1 375 ? 7.725 16.655 -14.522 1.00 74.62 375 ASN A C 1
ATOM 2984 O O . ASN A 1 375 ? 8.773 17.285 -14.391 1.00 74.62 375 ASN A O 1
ATOM 2988 N N . SER A 1 376 ? 6.623 16.919 -13.813 1.00 79.56 376 SER A N 1
ATOM 2989 C CA . SER A 1 376 ? 6.578 17.920 -12.742 1.00 79.56 376 SER A CA 1
ATOM 2990 C C . SER A 1 376 ? 7.546 17.571 -11.613 1.00 79.56 376 SER A C 1
ATOM 2992 O O . SER A 1 376 ? 8.366 18.407 -11.243 1.00 79.56 376 SER A O 1
ATOM 2994 N N . PHE A 1 377 ? 7.516 16.324 -11.141 1.00 83.75 377 PHE A N 1
ATOM 2995 C CA . PHE A 1 377 ? 8.387 15.821 -10.082 1.00 83.75 377 PHE A CA 1
ATOM 2996 C C . PHE A 1 377 ? 9.869 15.881 -10.466 1.00 83.75 377 PHE A C 1
ATOM 2998 O O . PHE A 1 377 ? 10.694 16.393 -9.714 1.00 83.75 377 PHE A O 1
ATOM 3005 N N . LEU A 1 378 ? 10.225 15.406 -11.663 1.00 76.56 378 LEU A N 1
ATOM 3006 C CA . LEU A 1 378 ? 11.609 15.451 -12.135 1.00 76.56 378 LEU A CA 1
ATOM 3007 C C . LEU A 1 378 ? 12.116 16.892 -12.230 1.00 76.56 378 LEU A C 1
ATOM 3009 O O . LEU A 1 378 ? 13.213 17.173 -11.756 1.00 76.56 378 LEU A O 1
ATOM 3013 N N . LYS A 1 379 ? 11.294 17.811 -12.747 1.00 73.75 379 LYS A N 1
ATOM 3014 C CA . LYS A 1 379 ? 11.626 19.237 -12.796 1.00 73.75 379 LYS A CA 1
ATOM 3015 C C . LYS A 1 379 ? 11.828 19.830 -11.398 1.00 73.75 379 LYS A C 1
ATOM 3017 O O . LYS A 1 379 ? 12.769 20.591 -11.200 1.00 73.75 379 LYS A O 1
ATOM 3022 N N . GLU A 1 380 ? 10.970 19.489 -10.437 1.00 80.25 380 GLU A N 1
ATOM 3023 C CA . GLU A 1 380 ? 11.103 19.921 -9.039 1.00 80.25 380 GLU A CA 1
ATOM 3024 C C . GLU A 1 380 ? 12.415 19.432 -8.414 1.00 80.25 380 GLU A C 1
ATOM 3026 O O . GLU A 1 380 ? 13.107 20.193 -7.741 1.00 80.25 380 GLU A O 1
ATOM 3031 N N . LYS A 1 381 ? 12.811 18.191 -8.711 1.00 74.44 381 LYS A N 1
ATOM 3032 C CA . LYS A 1 381 ? 14.090 17.609 -8.285 1.00 74.44 381 LYS A CA 1
ATOM 3033 C C . LYS A 1 381 ? 15.300 18.117 -9.088 1.00 74.44 381 LYS A C 1
ATOM 3035 O O . LYS A 1 381 ? 16.411 17.643 -8.870 1.00 74.44 381 LYS A O 1
ATOM 3040 N N . GLY A 1 382 ? 15.112 19.073 -10.001 1.00 67.50 382 GLY A N 1
ATOM 3041 C CA . GLY A 1 382 ? 16.181 19.665 -10.810 1.00 67.50 382 GLY A CA 1
ATOM 3042 C C . GLY A 1 382 ? 16.613 18.828 -12.018 1.00 67.50 382 GLY A C 1
ATOM 3043 O O . GLY A 1 382 ? 17.608 19.156 -12.661 1.00 67.50 382 GLY A O 1
ATOM 3044 N N . TYR A 1 383 ? 15.876 17.767 -12.358 1.00 62.44 383 TYR A N 1
ATOM 3045 C CA . TYR A 1 383 ? 16.080 17.006 -13.587 1.00 62.44 383 TYR A CA 1
ATOM 3046 C C . TYR A 1 383 ? 15.328 17.672 -14.740 1.00 62.44 383 TYR A C 1
ATOM 3048 O O . TYR A 1 383 ? 14.097 17.650 -14.812 1.00 62.44 383 TYR A O 1
ATOM 3056 N N . GLU A 1 384 ? 16.073 18.229 -15.688 1.00 51.47 384 GLU A N 1
ATOM 3057 C CA . GLU A 1 384 ? 15.486 18.740 -16.922 1.00 51.47 384 GLU A CA 1
ATOM 3058 C C . GLU A 1 384 ? 15.066 17.572 -17.840 1.00 51.47 384 GLU A C 1
ATOM 3060 O O . GLU A 1 384 ? 15.794 16.580 -17.974 1.00 51.47 384 GLU A O 1
ATOM 3065 N N . PRO A 1 385 ? 13.889 17.639 -18.493 1.00 49.97 385 PRO A N 1
ATOM 3066 C CA . PRO A 1 385 ? 13.483 16.634 -19.467 1.00 49.97 385 PRO A CA 1
ATOM 3067 C C . PRO A 1 385 ? 14.550 16.503 -20.557 1.00 49.97 385 PRO A C 1
ATOM 3069 O O . PRO A 1 385 ? 15.040 17.521 -21.042 1.00 49.97 385 PRO A O 1
ATOM 3072 N N . MET A 1 386 ? 14.861 15.269 -20.987 1.00 53.62 386 MET A N 1
ATOM 3073 C CA . MET A 1 386 ? 15.776 15.020 -22.114 1.00 53.62 386 MET A CA 1
ATOM 3074 C C . MET A 1 386 ? 15.493 16.015 -23.243 1.00 53.62 386 MET A C 1
ATOM 3076 O O . MET A 1 386 ? 14.357 16.061 -23.742 1.00 53.62 386 MET A O 1
ATOM 3080 N N . GLY A 1 387 ? 16.506 16.811 -23.601 1.00 59.88 387 GLY A N 1
ATOM 3081 C CA . GLY A 1 387 ? 16.391 17.869 -24.598 1.00 59.88 387 GLY A CA 1
ATOM 3082 C C . GLY A 1 387 ? 15.687 17.362 -25.855 1.00 59.88 387 GLY A C 1
ATOM 3083 O O . GLY A 1 387 ? 15.936 16.254 -26.336 1.00 59.88 387 GLY A O 1
ATOM 3084 N N . SER A 1 388 ? 14.732 18.140 -26.367 1.00 76.31 388 SER A N 1
ATOM 3085 C CA . SER A 1 388 ? 14.057 17.780 -27.610 1.00 76.31 388 SER A CA 1
ATOM 3086 C C . SER A 1 388 ? 14.828 18.327 -28.804 1.00 76.31 388 SER A C 1
ATOM 3088 O O . SER A 1 388 ? 15.132 19.521 -28.851 1.00 76.31 388 SER A O 1
ATOM 3090 N N . VAL A 1 389 ? 15.057 17.477 -29.794 1.00 86.44 389 VAL A N 1
ATOM 3091 C CA . VAL A 1 389 ? 15.682 17.821 -31.067 1.00 86.44 389 VAL A CA 1
ATOM 3092 C C . VAL A 1 389 ? 14.646 17.938 -32.178 1.00 86.44 389 VAL A C 1
ATOM 3094 O O . VAL A 1 389 ? 13.540 17.396 -32.107 1.00 86.44 389 VAL A O 1
ATOM 3097 N N . VAL A 1 390 ? 15.024 18.627 -33.242 1.00 91.25 390 VAL A N 1
ATOM 3098 C CA . VAL A 1 390 ? 14.269 18.745 -34.480 1.00 91.25 390 VAL A CA 1
ATOM 3099 C C . VAL A 1 390 ? 15.080 18.086 -35.589 1.00 91.25 390 VAL A C 1
ATOM 3101 O O . VAL A 1 390 ? 16.211 18.484 -35.863 1.00 91.25 390 VAL A O 1
ATOM 3104 N N . LEU A 1 391 ? 14.495 17.070 -36.225 1.00 94.19 391 LEU A N 1
ATOM 3105 C CA . LEU A 1 391 ? 15.102 16.357 -37.348 1.00 94.19 391 LEU A CA 1
ATOM 3106 C C . LEU A 1 391 ? 14.724 17.066 -38.650 1.00 94.19 391 LEU A C 1
ATOM 3108 O O . LEU A 1 391 ? 13.583 16.945 -39.110 1.00 94.19 391 LEU A O 1
ATOM 3112 N N . THR A 1 392 ? 15.667 17.807 -39.231 1.00 93.94 392 THR A N 1
ATOM 3113 C CA . THR A 1 392 ? 15.463 18.600 -40.452 1.00 93.94 392 THR A CA 1
ATOM 3114 C C . THR A 1 392 ? 16.213 17.972 -41.617 1.00 93.94 392 THR A C 1
ATOM 3116 O O . THR A 1 392 ? 17.423 17.779 -41.557 1.00 93.94 392 THR A O 1
ATOM 3119 N N . ASN A 1 393 ? 15.528 17.671 -42.714 1.00 94.06 393 ASN A N 1
ATOM 3120 C CA . ASN A 1 393 ? 16.185 17.140 -43.899 1.00 94.06 393 ASN A CA 1
ATOM 3121 C C . ASN A 1 393 ? 17.080 18.204 -44.544 1.00 94.06 393 ASN A C 1
ATOM 3123 O O . ASN A 1 393 ? 16.661 19.343 -44.770 1.00 94.06 393 ASN A O 1
ATOM 3127 N N . TYR A 1 394 ? 18.310 17.826 -44.878 1.00 91.19 394 TYR A N 1
ATOM 3128 C CA . TYR A 1 394 ? 19.322 18.759 -45.352 1.00 91.19 394 TYR A CA 1
ATOM 3129 C C . TYR A 1 394 ? 18.946 19.408 -46.690 1.00 91.19 394 TYR A C 1
ATOM 3131 O O . TYR A 1 394 ? 19.085 20.626 -46.831 1.00 91.19 394 TYR A O 1
ATOM 3139 N N . GLN A 1 395 ? 18.434 18.629 -47.649 1.00 90.69 395 GLN A N 1
ATOM 3140 C CA . GLN A 1 395 ? 18.087 19.125 -48.983 1.00 90.69 395 GLN A CA 1
ATOM 3141 C C . GLN A 1 395 ? 16.789 19.937 -48.990 1.00 90.69 395 GLN A C 1
ATOM 3143 O O . GLN A 1 395 ? 16.741 21.027 -49.554 1.00 90.69 395 GLN A O 1
ATOM 3148 N N . THR A 1 396 ? 15.731 19.402 -48.385 1.00 92.06 396 THR A N 1
ATOM 3149 C CA . THR A 1 396 ? 14.369 19.955 -48.515 1.00 92.06 396 THR A CA 1
ATOM 3150 C C . THR A 1 396 ? 13.998 20.940 -47.409 1.00 92.06 396 THR A C 1
ATOM 3152 O O . THR A 1 396 ? 13.047 21.698 -47.569 1.00 92.06 396 THR A O 1
ATOM 3155 N N . LYS A 1 397 ? 14.742 20.952 -46.293 1.00 91.75 397 LYS A N 1
ATOM 3156 C CA . LYS A 1 397 ? 14.437 21.711 -45.060 1.00 91.75 397 LYS A CA 1
ATOM 3157 C C . LYS A 1 397 ? 13.138 21.295 -44.363 1.00 91.75 397 LYS A C 1
ATOM 3159 O O . LYS A 1 397 ? 12.674 21.955 -43.431 1.00 91.75 397 LYS A O 1
ATOM 3164 N N . ASP A 1 398 ? 12.568 20.181 -44.793 1.00 94.62 398 ASP A N 1
ATOM 3165 C CA . ASP A 1 398 ? 11.395 19.566 -44.203 1.00 94.62 398 ASP A CA 1
ATOM 3166 C C . ASP A 1 398 ? 11.731 18.902 -42.865 1.00 94.62 398 ASP A C 1
ATOM 3168 O O . ASP A 1 398 ? 12.774 18.265 -42.713 1.00 94.62 398 ASP A O 1
ATOM 3172 N N . ARG A 1 399 ? 10.828 19.034 -41.888 1.00 95.00 399 ARG A N 1
ATOM 3173 C CA . ARG A 1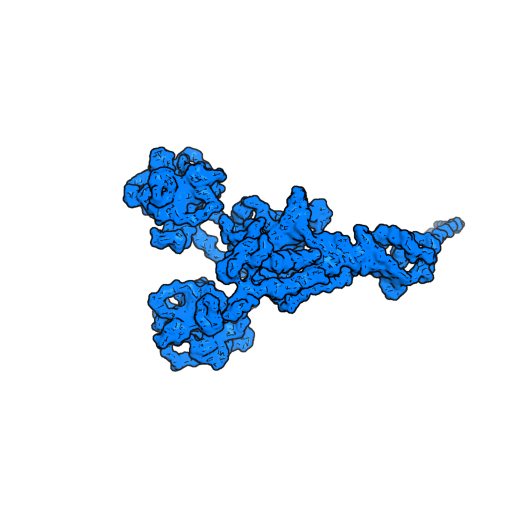 399 ? 10.991 18.471 -40.542 1.00 95.00 399 ARG A CA 1
ATOM 3174 C C . ARG A 1 399 ? 9.964 17.389 -40.271 1.00 95.00 399 ARG A C 1
ATOM 3176 O O . ARG A 1 399 ? 8.781 17.588 -40.558 1.00 95.00 399 ARG A O 1
ATOM 3183 N N . ILE A 1 400 ? 10.400 16.282 -39.681 1.00 96.25 400 ILE A N 1
ATOM 3184 C CA . ILE A 1 400 ? 9.531 15.133 -39.394 1.00 96.25 400 ILE A CA 1
ATOM 3185 C C . ILE A 1 400 ? 8.557 15.476 -38.262 1.00 96.25 400 ILE A C 1
ATOM 3187 O O . ILE A 1 400 ? 8.969 16.045 -37.252 1.00 96.25 400 ILE A O 1
ATOM 3191 N N . PHE A 1 401 ? 7.288 15.082 -38.391 1.00 95.56 401 PHE A N 1
ATOM 3192 C CA . PHE A 1 401 ? 6.274 15.204 -37.340 1.00 95.56 401 PHE A CA 1
ATOM 3193 C C . PHE A 1 401 ? 5.550 13.887 -37.048 1.00 95.56 401 PHE A C 1
ATOM 3195 O O . PHE A 1 401 ? 5.443 13.016 -37.914 1.00 95.56 401 PHE A O 1
ATOM 3202 N N . ALA A 1 402 ? 5.000 13.767 -35.837 1.00 95.88 402 ALA A N 1
ATOM 3203 C CA . ALA A 1 402 ? 4.070 12.702 -35.466 1.00 95.88 402 ALA A CA 1
ATOM 3204 C C . ALA A 1 402 ? 2.962 13.215 -34.534 1.00 95.88 402 ALA A C 1
ATOM 3206 O O . ALA A 1 402 ? 3.189 13.509 -33.361 1.00 95.88 402 ALA A O 1
ATOM 3207 N N . GLN A 1 403 ? 1.734 13.259 -35.045 1.00 92.00 403 GLN A N 1
ATOM 3208 C CA . GLN A 1 403 ? 0.569 13.778 -34.331 1.00 92.00 403 GLN A CA 1
ATOM 3209 C C . GLN A 1 403 ? 0.105 12.845 -33.203 1.00 92.00 403 GLN A C 1
ATOM 3211 O O . GLN A 1 403 ? 0.105 11.614 -33.348 1.00 92.00 403 GLN A O 1
ATOM 3216 N N . LYS A 1 404 ? -0.352 13.447 -32.095 1.00 87.38 404 LYS A N 1
ATOM 3217 C CA . LYS A 1 404 ? -0.954 12.761 -30.939 1.00 87.38 404 LYS A CA 1
ATOM 3218 C C . LYS A 1 404 ? -2.263 12.066 -31.333 1.00 87.38 404 LYS A C 1
ATOM 3220 O O . LYS A 1 404 ? -3.029 12.577 -32.146 1.00 87.38 404 LYS A O 1
ATOM 3225 N N . GLY A 1 405 ? -2.506 10.879 -30.776 1.00 80.06 405 GLY A N 1
ATOM 3226 C CA . GLY A 1 405 ? -3.728 10.095 -31.014 1.00 80.06 405 GLY A CA 1
ATOM 3227 C C . GLY A 1 405 ? -3.810 9.398 -32.380 1.00 80.06 405 GLY A C 1
ATOM 3228 O O . GLY A 1 405 ? -4.799 8.725 -32.664 1.00 80.06 405 GLY A O 1
ATOM 3229 N N . LYS A 1 406 ? -2.787 9.524 -33.233 1.00 92.19 406 LYS A N 1
ATOM 3230 C CA . LYS A 1 406 ? -2.692 8.801 -34.508 1.00 92.19 406 LYS A CA 1
ATOM 3231 C C . LYS A 1 406 ? -1.785 7.572 -34.375 1.00 92.19 406 LYS A C 1
ATOM 3233 O O . LYS A 1 406 ? -1.005 7.466 -33.430 1.00 92.19 406 LYS A O 1
ATOM 3238 N N . LYS A 1 407 ? -1.902 6.628 -35.312 1.00 90.69 407 LYS A N 1
ATOM 3239 C CA . LYS A 1 407 ? -1.188 5.342 -35.289 1.00 90.69 407 LYS A CA 1
ATOM 3240 C C . LYS A 1 407 ? -0.418 5.127 -36.591 1.00 90.69 407 LYS A C 1
ATOM 3242 O O . LYS A 1 407 ? -0.900 5.524 -37.648 1.00 90.69 407 LYS A O 1
ATOM 3247 N N . PHE A 1 408 ? 0.740 4.475 -36.489 1.00 92.19 408 PHE A N 1
ATOM 3248 C CA . PHE A 1 408 ? 1.564 4.012 -37.612 1.00 92.19 408 PHE A CA 1
ATOM 3249 C C . PHE A 1 408 ? 1.927 5.129 -38.608 1.00 92.19 408 PHE A C 1
ATOM 3251 O O . PHE A 1 408 ? 2.625 6.063 -38.224 1.00 92.19 408 PHE A O 1
ATOM 3258 N N . GLU A 1 409 ? 1.484 5.071 -39.859 1.00 92.88 409 GLU A N 1
ATOM 3259 C CA . GLU A 1 409 ? 1.698 6.115 -40.871 1.00 92.88 409 GLU A CA 1
ATOM 3260 C C . GLU A 1 409 ? 0.706 7.283 -40.725 1.00 92.88 409 GLU A C 1
ATOM 3262 O O . GLU A 1 409 ? 0.955 8.398 -41.183 1.00 92.88 409 GLU A O 1
ATOM 3267 N N . GLY A 1 410 ? -0.422 7.065 -40.043 1.00 93.56 410 GLY A N 1
ATOM 3268 C CA . GLY A 1 410 ? -1.424 8.096 -39.799 1.00 93.56 410 GLY A CA 1
ATOM 3269 C C . GLY A 1 410 ? -0.841 9.264 -39.001 1.00 93.56 410 GLY A C 1
ATOM 3270 O O . GLY A 1 410 ? -0.256 9.074 -37.932 1.00 93.56 410 GLY A O 1
ATOM 3271 N N . GLY A 1 411 ? -1.002 10.489 -39.510 1.00 92.44 411 GLY A N 1
ATOM 3272 C CA . GLY A 1 411 ? -0.486 11.704 -38.869 1.00 92.44 411 GLY A CA 1
ATOM 3273 C C . GLY A 1 411 ? 1.029 11.700 -38.652 1.00 92.44 411 GLY A C 1
ATOM 3274 O O . GLY A 1 411 ? 1.492 12.326 -37.704 1.00 92.44 411 GLY A O 1
ATOM 3275 N N . PHE A 1 412 ? 1.774 10.948 -39.462 1.00 96.38 412 PHE A N 1
ATOM 3276 C CA . PHE A 1 412 ? 3.229 10.980 -39.538 1.00 96.38 412 PHE A CA 1
ATOM 3277 C C . PHE A 1 412 ? 3.638 11.529 -40.907 1.00 96.38 412 PHE A C 1
ATOM 3279 O O . PHE A 1 412 ? 3.025 11.192 -41.921 1.00 96.38 412 PHE A O 1
ATOM 3286 N N . GLY A 1 413 ? 4.651 12.387 -40.954 1.00 95.62 413 GLY A N 1
ATOM 3287 C CA . GLY A 1 413 ? 5.075 12.992 -42.210 1.00 95.62 413 GLY A CA 1
ATOM 3288 C C . GLY A 1 413 ? 6.125 14.070 -42.018 1.00 95.62 413 GLY A C 1
ATOM 3289 O O . GLY A 1 413 ? 6.839 14.080 -41.019 1.00 95.62 413 GLY A O 1
ATOM 3290 N N . VAL A 1 414 ? 6.206 14.978 -42.987 1.00 95.19 414 VAL A N 1
ATOM 3291 C CA . VAL A 1 414 ? 7.144 16.101 -42.989 1.00 95.19 414 VAL A CA 1
ATOM 3292 C C . VAL A 1 414 ? 6.453 17.432 -43.249 1.00 95.19 414 VAL A C 1
ATOM 3294 O O . VAL A 1 414 ? 5.456 17.492 -43.968 1.00 95.19 414 VAL A O 1
ATOM 3297 N N . PHE A 1 415 ? 6.980 18.500 -42.651 1.00 93.06 415 PHE A N 1
ATOM 3298 C CA . PHE A 1 415 ? 6.478 19.859 -42.833 1.00 93.06 415 PHE A CA 1
ATOM 3299 C C . PHE A 1 415 ? 7.583 20.903 -42.602 1.00 93.06 415 PHE A C 1
ATOM 3301 O O . PHE A 1 415 ? 8.290 20.853 -41.597 1.00 93.06 415 PHE A O 1
ATOM 3308 N N . SER A 1 416 ? 7.740 21.873 -43.505 1.00 87.38 416 SER A N 1
ATOM 3309 C CA . SER A 1 416 ? 8.850 22.849 -43.481 1.00 87.38 416 SER A CA 1
ATOM 3310 C C . SER A 1 416 ? 8.488 24.253 -42.989 1.00 87.38 416 SER A C 1
ATOM 3312 O O . SER A 1 416 ? 9.405 25.020 -42.697 1.00 87.38 416 SER A O 1
ATOM 3314 N N . LYS A 1 417 ? 7.199 24.617 -42.855 1.00 88.38 417 LYS A N 1
ATOM 3315 C CA . LYS A 1 417 ? 6.787 26.003 -42.527 1.00 88.38 417 LYS A CA 1
ATOM 3316 C C . LYS A 1 417 ? 6.944 26.338 -41.037 1.00 88.38 417 LYS A C 1
ATOM 3318 O O . LYS A 1 417 ? 8.061 26.436 -40.544 1.00 88.38 417 LYS A O 1
ATOM 3323 N N . THR A 1 418 ? 5.850 26.527 -40.307 1.00 88.38 418 THR A N 1
ATOM 3324 C CA . THR A 1 418 ? 5.869 26.785 -38.862 1.00 88.38 418 THR A CA 1
ATOM 3325 C C . THR A 1 418 ? 6.425 25.576 -38.114 1.00 88.38 418 THR A C 1
ATOM 3327 O O . THR A 1 418 ? 6.139 24.439 -38.489 1.00 88.38 418 THR A O 1
ATOM 3330 N N . LEU A 1 419 ? 7.245 25.812 -37.087 1.00 83.94 419 LEU A N 1
ATOM 3331 C CA . LEU A 1 419 ? 7.682 24.762 -36.170 1.00 83.94 419 LEU A CA 1
ATOM 3332 C C . LEU A 1 419 ? 6.558 24.462 -35.171 1.00 83.94 419 LEU A C 1
ATOM 3334 O O . LEU A 1 419 ? 6.187 25.329 -34.381 1.00 83.94 419 LEU A O 1
ATOM 3338 N N . TYR A 1 420 ? 6.040 23.239 -35.194 1.00 83.69 420 TYR A N 1
ATOM 3339 C CA . TYR A 1 420 ? 5.030 22.755 -34.254 1.00 83.69 420 TYR A CA 1
ATOM 3340 C C . TYR A 1 420 ? 5.640 21.814 -33.210 1.00 83.69 420 TYR A C 1
ATOM 3342 O O . TYR A 1 420 ? 6.700 21.226 -33.414 1.00 83.69 420 TYR A O 1
ATOM 3350 N N . ASN A 1 421 ? 4.974 21.654 -32.062 1.00 78.94 421 ASN A N 1
ATOM 3351 C CA . ASN A 1 421 ? 5.494 20.800 -30.989 1.00 78.94 421 ASN A CA 1
ATOM 3352 C C . ASN A 1 421 ? 5.541 19.312 -31.379 1.00 78.94 421 ASN A C 1
ATOM 3354 O O . ASN A 1 421 ? 6.387 18.581 -30.877 1.00 78.94 421 ASN A O 1
ATOM 3358 N N . ASP A 1 422 ? 4.693 18.862 -32.305 1.00 85.81 422 ASP A N 1
ATOM 3359 C CA . ASP A 1 422 ? 4.730 17.500 -32.848 1.00 85.81 422 ASP A CA 1
ATOM 3360 C C . ASP A 1 422 ? 5.905 17.256 -33.814 1.00 85.81 422 ASP A C 1
ATOM 3362 O O . ASP A 1 422 ? 6.066 16.131 -34.281 1.00 85.81 422 ASP A O 1
ATOM 3366 N N . GLN A 1 423 ? 6.749 18.262 -34.071 1.00 92.25 423 GLN A N 1
ATOM 3367 C CA . GLN A 1 423 ? 8.018 18.153 -34.806 1.00 92.25 423 GLN A CA 1
ATOM 3368 C C . GLN A 1 423 ? 9.240 17.989 -33.895 1.00 92.25 423 GLN A C 1
ATOM 3370 O O . GLN A 1 423 ? 10.370 17.929 -34.380 1.00 92.25 423 GLN A O 1
ATOM 3375 N N . LYS A 1 424 ? 9.024 17.937 -32.578 1.00 88.25 424 LYS A N 1
ATOM 3376 C CA . LYS A 1 424 ? 10.072 17.751 -31.575 1.00 88.25 424 LYS A CA 1
ATOM 3377 C C . LYS A 1 424 ? 10.203 16.273 -31.219 1.00 88.25 424 LYS A C 1
ATOM 3379 O O . LYS A 1 424 ? 9.205 15.592 -30.975 1.00 88.25 424 LYS A O 1
ATOM 3384 N N . TRP A 1 425 ? 11.434 15.786 -31.165 1.00 91.06 425 TRP A N 1
ATOM 3385 C CA . TRP A 1 425 ? 11.778 14.384 -30.947 1.00 91.06 425 TRP A CA 1
ATOM 3386 C C . TRP A 1 425 ? 12.811 14.244 -29.831 1.00 91.06 425 TRP A C 1
ATOM 3388 O O . TRP A 1 425 ? 13.577 15.157 -29.563 1.00 91.06 425 TRP A O 1
ATOM 3398 N N . GLN A 1 426 ? 12.832 13.092 -29.182 1.00 86.44 426 GLN A N 1
ATOM 3399 C CA . GLN A 1 426 ? 13.809 12.687 -28.181 1.00 86.44 426 GLN A CA 1
ATOM 3400 C C . GLN A 1 426 ? 14.620 11.532 -28.762 1.00 86.44 426 GLN A C 1
ATOM 3402 O O . GLN A 1 426 ? 14.039 10.541 -29.216 1.00 86.44 426 GLN A O 1
ATOM 3407 N N . LEU A 1 427 ? 15.946 11.645 -28.732 1.00 85.94 427 LEU A N 1
ATOM 3408 C CA . LEU A 1 427 ? 16.854 10.545 -29.053 1.00 85.94 427 LEU A CA 1
ATOM 3409 C C . LEU A 1 427 ? 17.148 9.793 -27.754 1.00 85.94 427 LEU A C 1
ATOM 3411 O O . LEU A 1 427 ? 17.936 10.247 -26.933 1.00 85.94 427 LEU A O 1
ATOM 3415 N N . ARG A 1 428 ? 16.465 8.667 -27.528 1.00 81.06 428 ARG A N 1
ATOM 3416 C CA . ARG A 1 428 ? 16.624 7.872 -26.303 1.00 81.06 428 ARG A CA 1
ATOM 3417 C C . ARG A 1 428 ? 17.674 6.778 -26.530 1.00 81.06 428 ARG A C 1
ATOM 3419 O O . ARG A 1 428 ? 17.341 5.812 -27.228 1.00 81.06 428 ARG A O 1
ATOM 3426 N N . PRO A 1 429 ? 18.892 6.884 -25.969 1.00 77.31 429 PRO A N 1
ATOM 3427 C CA . PRO A 1 429 ? 19.929 5.870 -26.148 1.00 77.31 429 PRO A CA 1
ATOM 3428 C C . PRO A 1 429 ? 19.436 4.519 -25.623 1.00 77.31 429 PRO A C 1
ATOM 3430 O O . PRO A 1 429 ? 18.649 4.457 -24.676 1.00 77.31 429 PRO A O 1
ATOM 3433 N N . GLN A 1 430 ? 19.841 3.438 -26.277 1.00 78.88 430 GLN A N 1
ATOM 3434 C CA . GLN A 1 430 ? 19.498 2.074 -25.891 1.00 78.88 430 GLN A CA 1
ATOM 3435 C C . GLN A 1 430 ? 20.759 1.337 -25.428 1.00 78.88 430 GLN A C 1
ATOM 3437 O O . GLN A 1 430 ? 21.829 1.553 -25.994 1.00 78.88 430 GLN A O 1
ATOM 3442 N N . PRO A 1 431 ? 20.656 0.455 -24.418 1.00 66.19 431 PRO A N 1
ATOM 3443 C CA . PRO A 1 431 ? 21.791 -0.357 -24.000 1.00 66.19 431 PRO A CA 1
ATOM 3444 C C . PRO A 1 431 ? 22.245 -1.265 -25.151 1.00 66.19 431 PRO A C 1
ATOM 3446 O O . PRO A 1 431 ? 21.426 -1.719 -25.951 1.00 66.19 431 PRO A O 1
ATOM 3449 N N . TYR A 1 432 ? 23.542 -1.577 -25.211 1.00 65.31 432 TYR A N 1
ATOM 3450 C CA . TYR A 1 432 ? 24.168 -2.323 -26.314 1.00 65.31 432 TYR A CA 1
ATOM 3451 C C . TYR A 1 432 ? 23.431 -3.626 -26.694 1.00 65.31 432 TYR A C 1
ATOM 3453 O O . TYR A 1 432 ? 23.242 -3.938 -27.870 1.00 65.31 432 TYR A O 1
ATOM 3461 N N . ASN A 1 433 ? 22.918 -4.368 -25.707 1.00 69.88 433 ASN A N 1
ATOM 3462 C CA . ASN A 1 433 ? 22.146 -5.599 -25.931 1.00 69.88 433 ASN A CA 1
ATOM 3463 C C . ASN A 1 433 ? 20.810 -5.377 -26.672 1.00 69.88 433 ASN A C 1
ATOM 3465 O O . ASN A 1 433 ? 20.292 -6.302 -27.295 1.00 69.88 433 ASN A O 1
ATOM 3469 N N . LYS A 1 434 ? 20.254 -4.163 -26.630 1.00 72.44 434 LYS A N 1
ATOM 3470 C CA . LYS A 1 434 ? 19.059 -3.740 -27.374 1.00 72.44 434 LYS A CA 1
ATOM 3471 C C . LYS A 1 434 ? 19.397 -3.130 -28.739 1.00 72.44 434 LYS A C 1
ATOM 3473 O O . LYS A 1 434 ? 18.488 -2.874 -29.519 1.00 72.44 434 LYS A O 1
ATOM 3478 N N . CYS A 1 435 ? 20.682 -2.993 -29.068 1.00 76.75 435 CYS A N 1
ATOM 3479 C CA . CYS A 1 435 ? 21.162 -2.689 -30.417 1.00 76.75 435 CYS A CA 1
ATOM 3480 C C . CYS A 1 435 ? 21.422 -3.955 -31.258 1.00 76.75 435 CYS A C 1
ATOM 3482 O O . CYS A 1 435 ? 21.960 -3.871 -32.362 1.00 76.75 435 CYS A O 1
ATOM 3484 N N . TYR A 1 436 ? 21.025 -5.134 -30.752 1.00 76.06 436 TYR A N 1
ATOM 3485 C CA . TYR A 1 436 ? 21.069 -6.434 -31.440 1.00 76.06 436 TYR A CA 1
ATOM 3486 C C . TYR A 1 436 ? 22.446 -6.793 -32.030 1.00 76.06 436 TYR A C 1
ATOM 3488 O O . TYR A 1 436 ? 22.524 -7.491 -33.038 1.00 76.06 436 TYR A O 1
ATOM 3496 N N . GLY A 1 437 ? 23.534 -6.288 -31.432 1.00 71.31 437 GLY A N 1
ATOM 3497 C CA . GLY A 1 437 ? 24.904 -6.494 -31.918 1.00 71.31 437 GLY A CA 1
ATOM 3498 C C . GLY A 1 437 ? 25.213 -5.841 -33.272 1.00 71.31 437 GLY A C 1
ATOM 3499 O O . GLY A 1 437 ? 26.241 -6.145 -33.866 1.00 71.31 437 GLY A O 1
ATOM 3500 N N . LYS A 1 438 ? 24.333 -4.964 -33.776 1.00 72.81 438 LYS A N 1
ATOM 3501 C CA . LYS A 1 438 ? 24.465 -4.305 -35.087 1.00 72.81 438 LYS A CA 1
ATOM 3502 C C . LYS A 1 438 ? 25.009 -2.872 -35.022 1.00 72.81 438 LYS A C 1
ATOM 3504 O O . LYS A 1 438 ? 25.275 -2.277 -36.066 1.00 72.81 438 LYS A O 1
ATOM 3509 N N . ALA A 1 439 ? 25.130 -2.305 -33.825 1.00 75.31 439 ALA A N 1
ATOM 3510 C CA . ALA A 1 439 ? 25.719 -0.991 -33.586 1.00 75.31 439 ALA A CA 1
ATOM 3511 C C . ALA A 1 439 ? 26.261 -0.910 -32.151 1.00 75.31 439 ALA A C 1
ATOM 3513 O O . ALA A 1 439 ? 25.684 -1.519 -31.248 1.00 75.31 439 ALA A O 1
ATOM 3514 N N . GLU A 1 440 ? 27.345 -0.155 -31.956 1.00 70.19 440 GLU A N 1
ATOM 3515 C CA . GLU A 1 440 ? 27.882 0.175 -30.625 1.00 70.19 440 GLU A CA 1
ATOM 3516 C C . GLU A 1 440 ? 26.929 1.100 -29.857 1.00 70.19 440 GLU A C 1
ATOM 3518 O O . GLU A 1 440 ? 26.713 0.909 -28.663 1.00 70.19 440 GLU A O 1
ATOM 3523 N N . GLU A 1 441 ? 26.267 2.012 -30.574 1.00 80.12 441 GLU A N 1
ATOM 3524 C CA . GLU A 1 441 ? 25.245 2.913 -30.045 1.00 80.12 441 GLU A CA 1
ATOM 3525 C C . GLU A 1 441 ? 24.009 2.932 -30.953 1.00 80.12 441 GLU A C 1
ATOM 3527 O O . GLU A 1 441 ? 24.102 2.981 -32.185 1.00 80.12 441 GLU A O 1
ATOM 3532 N N . CYS A 1 442 ? 22.821 2.900 -30.350 1.00 86.31 442 CYS A N 1
ATOM 3533 C CA . CYS A 1 442 ? 21.559 3.053 -31.062 1.00 86.31 442 CYS A CA 1
ATOM 3534 C C . CYS A 1 442 ? 20.504 3.744 -30.191 1.00 86.31 442 CYS A C 1
ATOM 3536 O O . CYS A 1 442 ? 20.617 3.808 -28.967 1.00 86.31 442 CYS A O 1
ATOM 3538 N N . TYR A 1 443 ? 19.453 4.253 -30.832 1.00 90.38 443 TYR A N 1
ATOM 3539 C CA . TYR A 1 443 ? 18.451 5.111 -30.216 1.00 90.38 443 TYR A CA 1
ATOM 3540 C C . TYR A 1 443 ? 17.034 4.681 -30.589 1.00 90.38 443 TYR A C 1
ATOM 3542 O O . TYR A 1 443 ? 16.767 4.250 -31.714 1.00 90.38 443 TYR A O 1
ATOM 3550 N N . LEU A 1 444 ? 16.097 4.890 -29.665 1.00 90.94 444 LEU A N 1
ATOM 3551 C CA . LEU A 1 444 ? 14.695 5.092 -30.017 1.00 90.94 444 LEU A CA 1
ATOM 3552 C C . LEU A 1 444 ? 14.490 6.576 -30.315 1.00 90.94 444 LEU A C 1
ATOM 3554 O O . LEU A 1 444 ? 14.816 7.429 -29.491 1.00 90.94 444 LEU A O 1
ATOM 3558 N N . ILE A 1 445 ? 13.904 6.884 -31.468 1.00 94.12 445 ILE A N 1
ATOM 3559 C CA . ILE A 1 445 ? 13.551 8.254 -31.847 1.00 94.12 445 ILE A CA 1
ATOM 3560 C C . ILE A 1 445 ? 12.073 8.460 -31.511 1.00 94.12 445 ILE A C 1
ATOM 3562 O O . ILE A 1 445 ? 11.191 7.919 -32.183 1.00 94.12 445 ILE A O 1
ATOM 3566 N N . VAL A 1 446 ? 11.799 9.189 -30.427 1.00 91.31 446 VAL A N 1
ATOM 3567 C CA . VAL A 1 446 ? 10.465 9.281 -29.807 1.00 91.31 446 VAL A CA 1
ATOM 3568 C C . VAL A 1 446 ? 9.914 10.690 -29.914 1.00 91.31 446 VAL A C 1
ATOM 3570 O O . VAL A 1 446 ? 10.566 11.645 -29.517 1.00 91.31 446 VAL A O 1
ATOM 3573 N N . ASN A 1 447 ? 8.705 10.852 -30.431 1.00 91.31 447 ASN A N 1
ATOM 3574 C CA . ASN A 1 447 ? 8.091 12.166 -30.525 1.00 91.31 447 ASN A CA 1
ATOM 3575 C C . ASN A 1 447 ? 7.784 12.725 -29.129 1.00 91.31 447 ASN A C 1
ATOM 3577 O O . ASN A 1 447 ? 7.134 12.055 -28.326 1.00 91.31 447 ASN A O 1
ATOM 3581 N N . ALA A 1 448 ? 8.200 13.963 -28.863 1.00 81.12 448 ALA A N 1
ATOM 3582 C CA . ALA A 1 448 ? 8.149 14.565 -27.532 1.00 81.12 448 ALA A CA 1
ATOM 3583 C C . ALA A 1 448 ? 6.717 14.816 -27.024 1.00 81.12 448 ALA A C 1
ATOM 3585 O O . ALA A 1 448 ? 6.505 14.915 -25.822 1.00 81.12 448 ALA A O 1
ATOM 3586 N N . ILE A 1 449 ? 5.730 14.912 -27.925 1.00 79.38 449 ILE A N 1
ATOM 3587 C CA . ILE A 1 449 ? 4.330 15.202 -27.575 1.00 79.38 449 ILE A CA 1
ATOM 3588 C C . ILE A 1 449 ? 3.440 13.971 -27.684 1.00 79.38 449 ILE A C 1
ATOM 3590 O O . ILE A 1 449 ? 2.572 13.747 -26.840 1.00 79.38 449 ILE A O 1
ATOM 3594 N N . SER A 1 450 ? 3.595 13.190 -28.752 1.00 80.94 450 SER A N 1
ATOM 3595 C CA . SER A 1 450 ? 2.732 12.033 -28.993 1.00 80.94 450 SER A CA 1
ATOM 3596 C C . SER A 1 450 ? 3.245 10.742 -28.356 1.00 80.94 450 SER A C 1
ATOM 3598 O O . SER A 1 450 ? 2.497 9.767 -28.326 1.00 80.94 450 SER A O 1
ATOM 3600 N N . GLY A 1 451 ? 4.502 10.704 -27.894 1.00 81.25 451 GLY A N 1
ATOM 3601 C CA . GLY A 1 451 ? 5.159 9.488 -27.397 1.00 81.25 451 GLY A CA 1
ATOM 3602 C C . GLY A 1 451 ? 5.408 8.436 -28.483 1.00 81.25 451 GLY A C 1
ATOM 3603 O O . GLY A 1 451 ? 5.830 7.318 -28.189 1.00 81.25 451 GLY A O 1
ATOM 3604 N N . ARG A 1 452 ? 5.127 8.763 -29.752 1.00 92.50 452 ARG A N 1
ATOM 3605 C CA . ARG A 1 452 ? 5.213 7.811 -30.859 1.00 92.50 452 ARG A CA 1
ATOM 3606 C C . ARG A 1 452 ? 6.664 7.558 -31.257 1.00 92.50 452 ARG A C 1
ATOM 3608 O O . ARG A 1 452 ? 7.451 8.496 -31.341 1.00 92.50 452 ARG A O 1
ATOM 3615 N N . ARG A 1 453 ? 7.004 6.301 -31.540 1.00 95.31 453 ARG A N 1
ATOM 3616 C CA . ARG A 1 453 ? 8.368 5.849 -31.864 1.00 95.31 453 ARG A CA 1
ATOM 3617 C C . ARG A 1 453 ? 8.544 5.639 -33.359 1.00 95.31 453 ARG A C 1
ATOM 3619 O O . ARG A 1 453 ? 7.764 4.899 -33.954 1.00 95.31 453 ARG A O 1
ATOM 3626 N N . LEU A 1 454 ? 9.553 6.267 -33.953 1.00 97.19 454 LEU A N 1
ATOM 3627 C CA . LEU A 1 454 ? 9.879 6.114 -35.371 1.00 97.19 454 LEU A CA 1
ATOM 3628 C C . LEU A 1 454 ? 10.254 4.657 -35.695 1.00 97.19 454 LEU A C 1
ATOM 3630 O O . LEU A 1 454 ? 11.058 4.064 -34.978 1.00 97.19 454 LEU A O 1
ATOM 3634 N N . TYR A 1 455 ? 9.725 4.101 -36.786 1.00 96.38 455 TYR A N 1
ATOM 3635 C CA . TYR A 1 455 ? 10.036 2.741 -37.237 1.00 96.38 455 TYR A CA 1
ATOM 3636 C C . TYR A 1 455 ? 10.286 2.654 -38.748 1.00 96.38 455 TYR A C 1
ATOM 3638 O O . TYR A 1 455 ? 9.803 3.498 -39.508 1.00 96.38 455 TYR A O 1
ATOM 3646 N N . ALA A 1 456 ? 11.022 1.622 -39.173 1.00 95.44 456 ALA A N 1
ATOM 3647 C CA . ALA A 1 456 ? 11.188 1.246 -40.578 1.00 95.44 456 ALA A CA 1
ATOM 3648 C C . ALA A 1 456 ? 11.307 -0.281 -40.757 1.00 95.44 456 ALA A C 1
ATOM 3650 O O . ALA A 1 456 ? 12.301 -0.886 -40.357 1.00 95.44 456 ALA A O 1
ATOM 3651 N N . GLN A 1 457 ? 10.309 -0.894 -41.398 1.00 93.44 457 GLN A N 1
ATOM 3652 C CA . GLN A 1 457 ? 10.187 -2.351 -41.579 1.00 93.44 457 GLN A CA 1
ATOM 3653 C C . GLN A 1 457 ? 11.187 -2.916 -42.605 1.00 93.44 457 GLN A C 1
ATOM 3655 O O . GLN A 1 457 ? 11.566 -2.228 -43.550 1.00 93.44 457 GLN A O 1
ATOM 3660 N N . SER A 1 458 ? 11.615 -4.172 -42.454 1.00 87.19 458 SER A N 1
ATOM 3661 C CA . SER A 1 458 ? 12.638 -4.800 -43.314 1.00 87.19 458 SER A CA 1
ATOM 3662 C C . SER A 1 458 ? 12.130 -5.279 -44.676 1.00 87.19 458 SER A C 1
ATOM 3664 O O . SER A 1 458 ? 12.908 -5.350 -45.621 1.00 87.19 458 SER A O 1
ATOM 3666 N N . ASP A 1 459 ? 10.835 -5.558 -44.815 1.00 83.88 459 ASP A N 1
ATOM 3667 C CA . ASP A 1 459 ? 10.210 -6.097 -46.030 1.00 83.88 459 ASP A CA 1
ATOM 3668 C C . ASP A 1 459 ? 9.559 -5.019 -46.917 1.00 83.88 459 ASP A C 1
ATOM 3670 O O . ASP A 1 459 ? 8.837 -5.336 -47.865 1.00 83.88 459 ASP A O 1
ATOM 3674 N N . LYS A 1 460 ? 9.783 -3.735 -46.608 1.00 88.69 460 LYS A N 1
ATOM 3675 C CA . LYS A 1 460 ? 9.191 -2.592 -47.319 1.00 88.69 460 LYS A CA 1
ATOM 3676 C C . LYS A 1 460 ? 10.258 -1.671 -47.904 1.00 88.69 460 LYS A C 1
ATOM 3678 O O . LYS A 1 460 ? 11.398 -1.639 -47.454 1.00 88.69 460 LYS A O 1
ATOM 3683 N N . THR A 1 461 ? 9.864 -0.868 -48.887 1.00 83.44 461 THR A N 1
ATOM 3684 C CA . THR A 1 461 ? 10.704 0.168 -49.504 1.00 83.44 461 THR A CA 1
ATOM 3685 C C . THR A 1 461 ? 9.905 1.456 -49.693 1.00 83.44 461 THR A C 1
ATOM 3687 O O . THR A 1 461 ? 8.671 1.471 -49.612 1.00 83.44 461 THR A O 1
ATOM 3690 N N . GLY A 1 462 ? 10.599 2.574 -49.915 1.00 87.50 462 GLY A N 1
ATOM 3691 C CA . GLY A 1 462 ? 9.926 3.856 -50.096 1.00 87.50 462 GLY A CA 1
ATOM 3692 C C . GLY A 1 462 ? 9.210 4.321 -48.836 1.00 87.50 462 GLY A C 1
ATOM 3693 O O . GLY A 1 462 ? 9.706 4.143 -47.723 1.00 87.50 462 GLY A O 1
ATOM 3694 N N . SER A 1 463 ? 8.043 4.938 -49.018 1.00 87.75 463 SER A N 1
ATOM 3695 C CA . SER A 1 463 ? 7.192 5.404 -47.918 1.00 87.75 463 SER A CA 1
ATOM 3696 C C . SER A 1 463 ? 6.394 4.282 -47.249 1.00 87.75 463 SER A C 1
ATOM 3698 O O . SER A 1 463 ? 5.669 4.541 -46.297 1.00 87.75 463 SER A O 1
ATOM 3700 N N . SER A 1 464 ? 6.460 3.052 -47.768 1.00 87.88 464 SER A N 1
ATOM 3701 C CA . SER A 1 464 ? 5.788 1.910 -47.152 1.00 87.88 464 SER A CA 1
ATOM 3702 C C . SER A 1 464 ? 6.610 1.393 -45.971 1.00 87.88 464 SER A C 1
ATOM 3704 O O . SER A 1 464 ? 7.843 1.298 -46.048 1.00 87.88 464 SER A O 1
ATOM 3706 N N . GLY A 1 465 ? 5.923 1.079 -44.869 1.00 88.38 465 GLY A N 1
ATOM 3707 C CA . GLY A 1 465 ? 6.536 0.551 -43.653 1.00 88.38 465 GLY A CA 1
ATOM 3708 C C . GLY A 1 465 ? 7.489 1.525 -42.976 1.00 88.38 465 GLY A C 1
ATOM 3709 O O . GLY A 1 465 ? 8.482 1.077 -42.414 1.00 88.38 465 GLY A O 1
ATOM 3710 N N . VAL A 1 466 ? 7.227 2.832 -43.076 1.00 94.44 466 VAL A N 1
ATOM 3711 C CA . VAL A 1 466 ? 7.932 3.888 -42.339 1.00 94.44 466 VAL A CA 1
ATOM 3712 C C . VAL A 1 466 ? 6.890 4.766 -41.670 1.00 94.44 466 VAL A C 1
ATOM 3714 O O . VAL A 1 466 ? 6.006 5.308 -42.332 1.00 94.44 466 VAL A O 1
ATOM 3717 N N . GLY A 1 467 ? 6.980 4.916 -40.356 1.00 96.06 467 GLY A N 1
ATOM 3718 C CA . GLY A 1 467 ? 5.966 5.632 -39.595 1.00 96.06 467 GLY A CA 1
ATOM 3719 C C . GLY A 1 467 ? 6.369 5.858 -38.150 1.00 96.06 467 GLY A C 1
ATOM 3720 O O . GLY A 1 467 ? 7.530 5.691 -37.782 1.00 96.06 467 GLY A O 1
ATOM 3721 N N . ALA A 1 468 ? 5.388 6.197 -37.313 1.00 96.75 468 ALA A N 1
ATOM 3722 C CA . ALA A 1 468 ? 5.588 6.315 -35.876 1.00 96.75 468 ALA A CA 1
ATOM 3723 C C . ALA A 1 468 ? 4.557 5.485 -35.090 1.00 96.75 468 ALA A C 1
ATOM 3725 O O . ALA A 1 468 ? 3.346 5.732 -35.148 1.00 96.75 468 ALA A O 1
ATOM 3726 N N . THR A 1 469 ? 5.039 4.497 -34.343 1.00 94.06 469 THR A N 1
ATOM 3727 C CA . THR A 1 469 ? 4.248 3.539 -33.559 1.00 94.06 469 THR A CA 1
ATOM 3728 C C . THR A 1 469 ? 3.744 4.176 -32.257 1.00 94.06 469 THR A C 1
ATOM 3730 O O . THR A 1 469 ? 4.504 4.925 -31.648 1.00 94.06 469 THR A O 1
ATOM 3733 N N . PRO A 1 470 ? 2.497 3.928 -31.802 1.00 85.25 470 PRO A N 1
ATOM 3734 C CA . PRO A 1 470 ? 1.969 4.488 -30.547 1.00 85.25 470 PRO A CA 1
ATOM 3735 C C . PRO A 1 470 ? 2.764 4.077 -29.295 1.00 85.25 470 PRO A C 1
ATOM 3737 O O . PRO A 1 470 ? 3.355 2.997 -29.301 1.00 85.25 470 PRO A O 1
ATOM 3740 N N . PRO A 1 471 ? 2.737 4.873 -28.205 1.00 73.38 471 PRO A N 1
ATOM 3741 C CA . PRO A 1 471 ? 3.508 4.587 -26.994 1.00 73.38 471 PRO A CA 1
ATOM 3742 C C . PRO A 1 471 ? 3.195 3.211 -26.386 1.00 73.38 471 PRO A C 1
ATOM 3744 O O . PRO A 1 471 ? 4.130 2.475 -26.084 1.00 73.38 471 PRO A O 1
ATOM 3747 N N . ASN A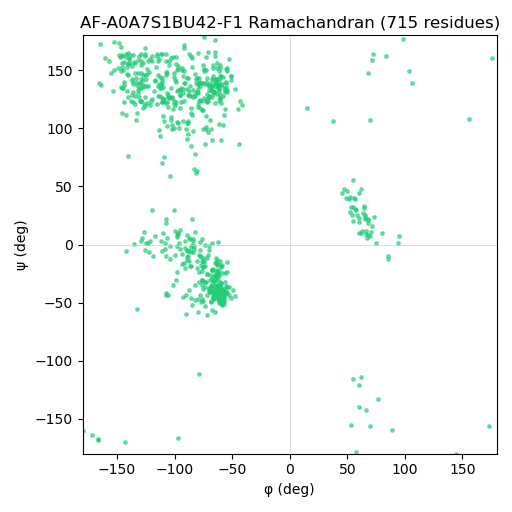 1 472 ? 1.919 2.813 -26.357 1.00 77.25 472 ASN A N 1
ATOM 3748 C CA . ASN A 1 472 ? 1.437 1.579 -25.713 1.00 77.25 472 ASN A CA 1
ATOM 3749 C C . ASN A 1 472 ? 1.598 0.310 -26.579 1.00 77.25 472 ASN A C 1
ATOM 3751 O O . ASN A 1 472 ? 0.994 -0.718 -26.295 1.00 77.25 472 ASN A O 1
ATOM 3755 N N . TYR A 1 473 ? 2.328 0.377 -27.695 1.00 80.81 473 TYR A N 1
ATOM 3756 C CA . TYR A 1 473 ? 2.613 -0.800 -28.524 1.00 80.81 473 TYR A CA 1
ATOM 3757 C C . TYR A 1 473 ? 3.946 -1.440 -28.121 1.00 80.81 473 TYR A C 1
ATOM 3759 O O . TYR A 1 473 ? 4.854 -0.718 -27.707 1.00 80.81 473 TYR A O 1
ATOM 3767 N N . PRO A 1 474 ? 4.128 -2.758 -28.310 1.00 84.06 474 PRO A N 1
ATOM 3768 C CA . PRO A 1 474 ? 5.404 -3.401 -28.024 1.00 84.06 474 PRO A CA 1
ATOM 3769 C C . PRO A 1 474 ? 6.584 -2.736 -28.750 1.00 84.06 474 PRO A C 1
ATOM 3771 O O . PRO A 1 474 ? 6.452 -2.177 -29.849 1.00 84.06 474 PRO A O 1
ATOM 3774 N N . ARG A 1 475 ? 7.761 -2.791 -28.118 1.00 83.44 475 ARG A N 1
ATOM 3775 C CA . ARG A 1 475 ? 9.013 -2.340 -28.732 1.00 83.44 475 ARG A CA 1
ATOM 3776 C C . ARG A 1 475 ? 9.523 -3.427 -29.668 1.00 83.44 475 ARG A C 1
ATOM 3778 O O . ARG A 1 475 ? 9.841 -4.529 -29.231 1.00 83.44 475 ARG A O 1
ATOM 3785 N N . TYR A 1 476 ? 9.624 -3.088 -30.944 1.00 85.56 476 TYR A N 1
ATOM 3786 C CA . TYR A 1 476 ? 10.121 -3.980 -31.985 1.00 85.56 476 TYR A CA 1
ATOM 3787 C C . TYR A 1 476 ? 11.517 -3.547 -32.445 1.00 85.56 476 TYR A C 1
ATOM 3789 O O . TYR A 1 476 ? 11.932 -2.398 -32.259 1.00 85.56 476 TYR A O 1
ATOM 3797 N N . ALA A 1 477 ? 12.268 -4.478 -33.033 1.00 87.06 477 ALA A N 1
ATOM 3798 C CA . ALA A 1 477 ? 13.626 -4.214 -33.507 1.00 87.06 477 ALA A CA 1
ATOM 3799 C C . ALA A 1 477 ? 13.663 -3.103 -34.575 1.00 87.06 477 ALA A C 1
ATOM 3801 O O . ALA A 1 477 ? 14.574 -2.279 -34.578 1.00 87.06 477 ALA A O 1
ATOM 3802 N N . ASP A 1 478 ? 12.619 -3.008 -35.401 1.00 91.75 478 ASP A N 1
ATOM 3803 C CA . ASP A 1 478 ? 12.434 -1.988 -36.440 1.00 91.75 478 ASP A CA 1
ATOM 3804 C C . ASP A 1 478 ? 12.207 -0.561 -35.912 1.00 91.75 478 ASP A C 1
ATOM 3806 O O . ASP A 1 478 ? 12.061 0.360 -36.711 1.00 91.75 478 ASP A O 1
ATOM 3810 N N . GLN A 1 479 ? 12.211 -0.345 -34.595 1.00 94.69 479 GLN A N 1
ATOM 3811 C CA . GLN A 1 479 ? 12.113 0.979 -33.963 1.00 94.69 479 GLN A CA 1
ATOM 3812 C C . GLN A 1 479 ? 13.473 1.566 -33.552 1.00 94.69 479 GLN A C 1
ATOM 3814 O O . GLN A 1 479 ? 13.520 2.669 -33.009 1.00 94.69 479 GLN A O 1
ATOM 3819 N N . HIS A 1 480 ? 14.569 0.838 -33.774 1.00 93.19 480 HIS A N 1
ATOM 3820 C CA . HIS A 1 480 ? 15.899 1.209 -33.297 1.00 93.19 480 HIS A CA 1
ATOM 3821 C C . HIS A 1 480 ? 16.754 1.776 -34.436 1.00 93.19 480 HIS A C 1
ATOM 3823 O O . HIS A 1 480 ? 16.805 1.221 -35.536 1.00 93.19 480 HIS A O 1
ATOM 3829 N N . TRP A 1 481 ? 17.441 2.882 -34.162 1.00 94.69 481 TRP A N 1
ATOM 3830 C CA . TRP A 1 481 ? 18.158 3.668 -35.163 1.00 94.69 481 TRP A CA 1
ATOM 3831 C C . TRP A 1 481 ? 19.592 3.928 -34.719 1.00 94.69 481 TRP A C 1
ATOM 3833 O O . TRP A 1 481 ? 19.814 4.317 -33.577 1.00 94.69 481 TRP A O 1
ATOM 3843 N N . ARG A 1 482 ? 20.560 3.755 -35.614 1.00 92.69 482 ARG A N 1
ATOM 3844 C CA . ARG A 1 482 ? 21.920 4.270 -35.442 1.00 92.69 482 ARG A CA 1
ATOM 3845 C C . ARG A 1 482 ? 22.084 5.551 -36.251 1.00 92.69 482 ARG A C 1
ATOM 3847 O O . ARG A 1 482 ? 21.452 5.711 -37.299 1.00 92.69 482 ARG A O 1
ATOM 3854 N N . LEU A 1 483 ? 22.900 6.466 -35.746 1.00 91.69 483 LEU A N 1
ATOM 3855 C CA . LEU A 1 483 ? 23.176 7.747 -36.382 1.00 91.69 483 LEU A CA 1
ATOM 3856 C C . LEU A 1 483 ? 24.617 7.723 -36.886 1.00 91.69 483 LEU A C 1
ATOM 3858 O O . LEU A 1 483 ? 25.553 7.728 -36.095 1.00 91.69 483 LEU A O 1
ATOM 3862 N N . GLU A 1 484 ? 24.796 7.697 -38.203 1.00 89.38 484 GLU A N 1
ATOM 3863 C CA . GLU A 1 484 ? 26.117 7.833 -38.821 1.00 89.38 484 GLU A CA 1
ATOM 3864 C C . GLU A 1 484 ? 26.321 9.302 -39.199 1.00 89.38 484 GLU A C 1
ATOM 3866 O O . GLU A 1 484 ? 25.560 9.854 -39.995 1.00 89.38 484 GLU A O 1
ATOM 3871 N N . HIS A 1 485 ? 27.313 9.960 -38.601 1.00 84.56 485 HIS A N 1
ATOM 3872 C CA . HIS A 1 485 ? 27.590 11.367 -38.873 1.00 84.56 485 HIS A CA 1
ATOM 3873 C C . HIS A 1 485 ? 28.409 11.532 -40.158 1.00 84.56 485 HIS A C 1
ATOM 3875 O O . HIS A 1 485 ? 29.312 10.754 -40.455 1.00 84.56 485 HIS A O 1
ATOM 3881 N N . THR A 1 486 ? 28.110 12.582 -40.917 1.00 81.88 486 THR A N 1
ATOM 3882 C CA . THR A 1 486 ? 28.871 12.992 -42.096 1.00 81.88 486 THR A CA 1
ATOM 3883 C C . THR A 1 486 ? 28.895 14.518 -42.193 1.00 81.88 486 THR A C 1
ATOM 3885 O O . THR A 1 486 ? 27.869 15.167 -41.957 1.00 81.88 486 THR A O 1
ATOM 3888 N N . PRO A 1 487 ? 30.026 15.128 -42.573 1.00 82.88 487 PRO A N 1
ATOM 3889 C CA . PRO A 1 487 ? 30.066 16.554 -42.878 1.00 82.88 487 PRO A CA 1
ATOM 3890 C C . PRO A 1 487 ? 29.097 16.910 -44.020 1.00 82.88 487 PRO A C 1
ATOM 3892 O O . PRO A 1 487 ? 29.019 16.185 -45.013 1.00 82.88 487 PRO A O 1
ATOM 3895 N N . CYS A 1 488 ? 28.369 18.026 -43.903 1.00 80.62 488 CYS A N 1
ATOM 3896 C CA . CYS A 1 488 ? 27.465 18.533 -44.944 1.00 80.62 488 CYS A CA 1
ATOM 3897 C C . CYS A 1 488 ? 27.531 20.072 -45.055 1.00 80.62 488 CYS A C 1
ATOM 3899 O O . CYS A 1 488 ? 26.652 20.818 -44.613 1.00 80.62 488 CYS A O 1
ATOM 3901 N N . GLY A 1 489 ? 28.603 20.575 -45.671 1.00 78.44 489 GLY A N 1
ATOM 3902 C CA . GLY A 1 489 ? 28.928 22.005 -45.663 1.00 78.44 489 GLY A CA 1
ATOM 3903 C C . GLY A 1 489 ? 29.539 22.413 -44.319 1.00 78.44 489 GLY A C 1
ATOM 3904 O O . GLY A 1 489 ? 30.417 21.719 -43.821 1.00 78.44 489 GLY A O 1
ATOM 3905 N N . GLU A 1 490 ? 29.068 23.510 -43.722 1.00 76.50 490 GLU A N 1
ATOM 3906 C CA . GLU A 1 490 ? 29.545 24.008 -42.414 1.00 76.50 490 GLU A CA 1
ATOM 3907 C C . GLU A 1 490 ? 28.878 23.324 -41.203 1.00 76.50 490 GLU A C 1
ATOM 3909 O O . GLU A 1 490 ? 29.187 23.643 -40.057 1.00 76.50 490 GLU A O 1
ATOM 3914 N N . LYS A 1 491 ? 27.939 22.395 -41.434 1.00 73.94 491 LYS A N 1
ATOM 3915 C CA . LYS A 1 491 ? 27.210 21.665 -40.386 1.00 73.94 491 LYS A CA 1
ATOM 3916 C C . LYS A 1 491 ? 27.552 20.173 -40.395 1.00 73.94 491 LYS A C 1
ATOM 3918 O O . LYS A 1 491 ? 27.960 19.619 -41.417 1.00 73.94 491 LYS A O 1
ATOM 3923 N N . MET A 1 492 ? 27.302 19.518 -39.262 1.00 83.38 492 MET A N 1
ATOM 3924 C CA . MET A 1 492 ? 27.233 18.058 -39.175 1.00 83.38 492 MET A CA 1
ATOM 3925 C C . MET A 1 492 ? 25.841 17.569 -39.586 1.00 83.38 492 MET A C 1
ATOM 3927 O O . MET A 1 492 ? 24.830 18.050 -39.067 1.00 83.38 492 MET A O 1
ATOM 3931 N N . CYS A 1 493 ? 25.798 16.607 -40.506 1.00 89.88 493 CYS A N 1
ATOM 3932 C CA . CYS A 1 493 ? 24.592 15.869 -40.866 1.00 89.88 493 CYS A CA 1
ATOM 3933 C C . CYS A 1 493 ? 24.686 14.424 -40.399 1.00 89.88 493 CYS A C 1
ATOM 3935 O O . CYS A 1 493 ? 25.764 13.906 -40.120 1.00 89.88 493 CYS A O 1
ATOM 3937 N N . TYR A 1 494 ? 23.538 13.762 -40.379 1.00 91.94 494 TYR A N 1
ATOM 3938 C CA . TYR A 1 494 ? 23.404 12.383 -39.956 1.00 91.94 494 TYR A CA 1
ATOM 3939 C C . TYR A 1 494 ? 22.623 11.580 -40.990 1.00 91.94 494 TYR A C 1
ATOM 3941 O O . TYR A 1 494 ? 21.600 12.034 -41.513 1.00 91.94 494 TYR A O 1
ATOM 3949 N N . LEU A 1 495 ? 23.092 10.363 -41.240 1.00 92.50 495 LEU A N 1
ATOM 3950 C CA . LEU A 1 495 ? 22.298 9.276 -41.789 1.00 92.50 495 LEU A CA 1
ATOM 3951 C C . LEU A 1 495 ? 21.606 8.573 -40.622 1.00 92.50 495 LEU A C 1
ATOM 3953 O O . LEU A 1 495 ? 22.258 8.017 -39.739 1.00 92.50 495 LEU A O 1
ATOM 3957 N N . LEU A 1 496 ? 20.275 8.598 -40.620 1.00 94.69 496 LEU A N 1
ATOM 3958 C CA . LEU A 1 496 ? 19.468 7.864 -39.649 1.00 94.69 496 LEU A CA 1
ATOM 3959 C C . LEU A 1 496 ? 19.201 6.479 -40.228 1.00 94.69 496 LEU A C 1
ATOM 3961 O O . LEU A 1 496 ? 18.388 6.348 -41.142 1.00 94.69 496 LEU A O 1
ATOM 3965 N N . ILE A 1 497 ? 19.887 5.460 -39.718 1.00 94.19 497 ILE A N 1
ATOM 3966 C CA . ILE A 1 497 ? 19.842 4.097 -40.255 1.00 94.19 497 ILE A CA 1
ATOM 3967 C C . ILE A 1 497 ? 19.121 3.194 -39.270 1.00 94.19 497 ILE A C 1
ATOM 3969 O O . ILE A 1 497 ? 19.515 3.065 -38.113 1.00 94.19 497 ILE A O 1
ATOM 3973 N N . ASN A 1 498 ? 18.054 2.554 -39.727 1.00 94.31 498 ASN A N 1
ATOM 3974 C CA . ASN A 1 498 ? 17.337 1.580 -38.932 1.00 94.31 498 ASN A CA 1
ATOM 3975 C C . ASN A 1 498 ? 18.172 0.307 -38.797 1.00 94.31 498 ASN A C 1
ATOM 3977 O O . ASN A 1 498 ? 18.526 -0.306 -39.801 1.00 94.31 498 ASN A O 1
ATOM 3981 N N . ILE A 1 499 ? 18.469 -0.117 -37.571 1.00 90.19 499 ILE A N 1
ATOM 3982 C CA . ILE A 1 499 ? 19.395 -1.238 -37.354 1.00 90.19 499 ILE A CA 1
ATOM 3983 C C . ILE A 1 499 ? 18.780 -2.587 -37.743 1.00 90.19 499 ILE A C 1
ATOM 3985 O O . ILE A 1 499 ? 19.497 -3.530 -38.056 1.00 90.19 499 ILE A O 1
ATOM 3989 N N . TYR A 1 500 ? 17.454 -2.722 -37.728 1.00 89.50 500 TYR A N 1
ATOM 3990 C CA . TYR A 1 500 ? 16.817 -3.988 -38.077 1.00 89.50 500 TYR A CA 1
ATOM 3991 C C . TYR A 1 500 ? 16.690 -4.163 -39.589 1.00 89.50 500 TYR A C 1
ATOM 3993 O O . TYR A 1 500 ? 17.048 -5.221 -40.104 1.00 89.50 500 TYR A O 1
ATOM 4001 N N . SER A 1 501 ? 16.209 -3.131 -40.288 1.00 90.69 501 SER A N 1
ATOM 4002 C CA . SER A 1 501 ? 15.983 -3.178 -41.735 1.00 90.69 501 SER A CA 1
ATOM 4003 C C . SER A 1 501 ? 17.181 -2.763 -42.586 1.00 90.69 501 SER A C 1
ATOM 4005 O O . SER A 1 501 ? 17.121 -2.928 -43.800 1.00 90.69 501 SER A O 1
ATOM 4007 N N . ASP A 1 502 ? 18.233 -2.202 -41.980 1.00 90.38 502 ASP A N 1
ATOM 4008 C CA . ASP A 1 502 ? 19.386 -1.603 -42.670 1.00 90.38 502 ASP A CA 1
ATOM 4009 C C . ASP A 1 502 ? 18.966 -0.524 -43.697 1.00 90.38 502 ASP A C 1
ATOM 4011 O O . ASP A 1 502 ? 19.669 -0.214 -44.662 1.00 90.38 502 ASP A O 1
ATOM 4015 N N . ARG A 1 503 ? 17.793 0.088 -43.467 1.00 92.19 503 ARG A N 1
ATOM 4016 C CA . ARG A 1 503 ? 17.243 1.176 -44.278 1.00 92.19 503 ARG A CA 1
ATOM 4017 C C . ARG A 1 50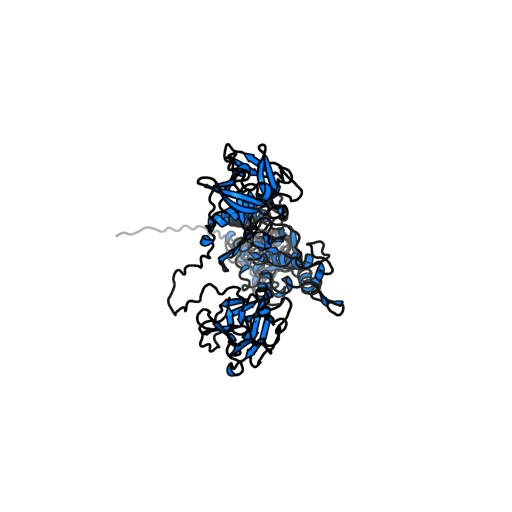3 ? 17.584 2.534 -43.663 1.00 92.19 503 ARG A C 1
ATOM 4019 O O . ARG A 1 503 ? 17.355 2.744 -42.473 1.00 92.19 503 ARG A O 1
ATOM 4026 N N . CYS A 1 504 ? 18.064 3.481 -44.464 1.00 92.88 504 CYS A N 1
ATOM 4027 C CA . CYS A 1 504 ? 18.245 4.872 -44.063 1.00 92.88 504 CYS A CA 1
ATOM 4028 C C . CYS A 1 504 ? 16.987 5.710 -44.330 1.00 92.88 504 CYS A C 1
ATOM 4030 O O . CYS A 1 504 ? 16.272 5.503 -45.313 1.00 92.88 504 CYS A O 1
ATOM 4032 N N . LEU A 1 505 ? 16.707 6.654 -43.434 1.00 95.38 505 LEU A N 1
ATOM 4033 C CA . LEU A 1 505 ? 15.581 7.575 -43.532 1.00 95.38 505 LEU A CA 1
ATOM 4034 C C . LEU A 1 505 ? 15.878 8.704 -44.522 1.00 95.38 505 LEU A C 1
ATOM 4036 O O . LEU A 1 505 ? 16.941 9.319 -44.474 1.00 95.38 505 LEU A O 1
ATOM 4040 N N . GLN A 1 506 ? 14.912 9.048 -45.368 1.00 93.12 506 GLN A N 1
ATOM 4041 C CA . GLN A 1 506 ? 15.062 10.107 -46.361 1.00 93.12 506 GLN A CA 1
ATOM 4042 C C . GLN A 1 506 ? 13.732 10.760 -46.736 1.00 93.12 506 GLN A C 1
ATOM 4044 O O . GLN A 1 506 ? 12.658 10.310 -46.329 1.00 93.12 506 GLN A O 1
ATOM 4049 N N . ILE A 1 507 ? 13.804 11.816 -47.547 1.00 91.56 507 ILE A N 1
ATOM 4050 C CA . ILE A 1 507 ? 12.628 12.420 -48.176 1.00 91.56 507 ILE A CA 1
ATOM 4051 C C . ILE A 1 507 ? 12.657 12.147 -49.673 1.00 91.56 507 ILE A C 1
ATOM 4053 O O . ILE A 1 507 ? 13.597 12.521 -50.368 1.00 91.56 507 ILE A O 1
ATOM 4057 N N . GLN A 1 508 ? 11.594 11.524 -50.178 1.00 86.12 508 GLN A N 1
ATOM 4058 C CA . GLN A 1 508 ? 11.412 11.271 -51.602 1.00 86.12 508 GLN A CA 1
ATOM 4059 C C . GLN A 1 508 ? 10.003 11.688 -52.019 1.00 86.12 508 GLN A C 1
ATOM 4061 O O . GLN A 1 508 ? 9.023 11.324 -51.371 1.00 86.12 508 GLN A O 1
ATOM 4066 N N . ASN A 1 509 ? 9.893 12.466 -53.100 1.00 85.81 509 ASN A N 1
ATOM 4067 C CA . ASN A 1 509 ? 8.616 12.968 -53.625 1.00 85.81 509 ASN A CA 1
ATOM 4068 C C . ASN A 1 509 ? 7.738 13.654 -52.552 1.00 85.81 509 ASN A C 1
ATOM 4070 O O . ASN A 1 509 ? 6.524 13.462 -52.513 1.00 85.81 509 ASN A O 1
ATOM 4074 N N . GLY A 1 510 ? 8.363 14.418 -51.645 1.00 85.56 510 GLY A N 1
ATOM 4075 C CA . GLY A 1 510 ? 7.675 15.138 -50.564 1.00 85.56 510 GLY A CA 1
ATOM 4076 C C . GLY A 1 510 ? 7.116 14.248 -49.447 1.00 85.56 510 GLY A C 1
ATOM 4077 O O . GLY A 1 510 ? 6.266 14.692 -48.679 1.00 85.56 510 GLY A O 1
ATOM 4078 N N . ARG A 1 511 ? 7.548 12.984 -49.355 1.00 89.81 511 ARG A N 1
ATOM 4079 C CA . ARG A 1 511 ? 7.152 12.049 -48.295 1.00 89.81 511 ARG A CA 1
ATOM 4080 C C . ARG A 1 511 ? 8.368 11.492 -47.574 1.00 89.81 511 ARG A C 1
ATOM 4082 O O . ARG A 1 511 ? 9.429 11.322 -48.173 1.00 89.81 511 ARG A O 1
ATOM 4089 N N . VAL A 1 512 ? 8.175 11.157 -46.300 1.00 93.31 512 VAL A N 1
ATOM 4090 C CA . VAL A 1 512 ? 9.150 10.369 -45.544 1.00 93.31 512 VAL A CA 1
ATOM 4091 C C . VAL A 1 512 ? 9.205 8.968 -46.141 1.00 93.31 512 VAL A C 1
ATOM 4093 O O . VAL A 1 512 ? 8.172 8.344 -46.386 1.00 93.31 512 VAL A O 1
ATOM 4096 N N . ALA A 1 513 ? 10.415 8.491 -46.386 1.00 93.38 513 ALA A N 1
ATOM 4097 C CA . ALA A 1 513 ? 10.684 7.180 -46.939 1.00 93.38 513 ALA A CA 1
ATOM 4098 C C . ALA A 1 513 ? 11.927 6.579 -46.284 1.00 93.38 513 ALA A C 1
ATOM 4100 O O . ALA A 1 513 ? 12.717 7.291 -45.667 1.00 93.38 513 ALA A O 1
ATOM 4101 N N . ALA A 1 514 ? 12.114 5.272 -46.444 1.00 92.62 514 ALA A N 1
ATOM 4102 C CA . ALA A 1 514 ? 13.360 4.618 -46.074 1.00 92.62 514 ALA A CA 1
ATOM 4103 C C . ALA A 1 514 ? 13.792 3.612 -47.144 1.00 92.62 514 ALA A C 1
ATOM 4105 O O . ALA A 1 514 ? 12.964 2.903 -47.725 1.00 92.62 514 ALA A O 1
ATOM 4106 N N . PHE A 1 515 ? 15.088 3.547 -47.416 1.00 90.12 515 PHE A N 1
ATOM 4107 C CA . PHE A 1 515 ? 15.688 2.718 -48.466 1.00 90.12 515 PHE A CA 1
ATOM 4108 C C . PHE A 1 515 ? 16.993 2.114 -47.974 1.00 90.12 515 PHE A C 1
ATOM 4110 O O . PHE A 1 515 ? 17.513 2.580 -46.973 1.00 90.12 515 PHE A O 1
ATOM 4117 N N . SER A 1 516 ? 17.511 1.098 -48.665 1.00 88.38 516 SER A N 1
ATOM 4118 C CA . SER A 1 516 ? 18.819 0.495 -48.374 1.00 88.38 516 SER A CA 1
ATOM 4119 C C . SER A 1 516 ? 19.879 1.566 -48.092 1.00 88.38 516 SER A C 1
ATOM 4121 O O . SER A 1 516 ? 20.085 2.465 -48.911 1.00 88.38 516 SER A O 1
ATOM 4123 N N . ALA A 1 517 ? 20.516 1.496 -46.920 1.00 83.62 517 ALA A N 1
ATOM 4124 C CA . ALA A 1 517 ? 21.481 2.505 -46.499 1.00 83.62 517 ALA A CA 1
ATOM 4125 C C . ALA A 1 517 ? 22.696 2.565 -47.435 1.00 83.62 517 ALA A C 1
ATOM 4127 O O . ALA A 1 517 ? 23.163 3.658 -47.748 1.00 83.62 517 ALA A O 1
ATOM 4128 N N . ASP A 1 518 ? 23.172 1.418 -47.924 1.00 83.31 518 ASP A N 1
ATOM 4129 C CA . ASP A 1 518 ? 24.343 1.355 -48.804 1.00 83.31 518 ASP A CA 1
ATOM 4130 C C . ASP A 1 518 ? 24.082 1.980 -50.178 1.00 83.31 518 ASP A C 1
ATOM 4132 O O . ASP A 1 518 ? 24.958 2.655 -50.716 1.00 83.31 518 ASP A O 1
ATOM 4136 N N . ASP A 1 519 ? 22.856 1.866 -50.696 1.00 82.31 519 ASP A N 1
ATOM 4137 C CA . ASP A 1 519 ? 22.484 2.445 -51.994 1.00 82.31 519 ASP A CA 1
ATOM 4138 C C . ASP A 1 519 ? 22.289 3.966 -51.939 1.00 82.31 519 ASP A C 1
ATOM 4140 O O . ASP A 1 519 ? 22.253 4.628 -52.975 1.00 82.31 519 ASP A O 1
ATOM 4144 N N . GLN A 1 520 ? 22.085 4.525 -50.743 1.00 79.00 520 GLN A N 1
ATOM 4145 C CA . GLN A 1 520 ? 21.684 5.923 -50.550 1.00 79.00 520 GLN A CA 1
ATOM 4146 C C . GLN A 1 520 ? 22.724 6.760 -49.788 1.00 79.00 520 GLN A C 1
ATOM 4148 O O . GLN A 1 520 ? 22.469 7.929 -49.466 1.00 79.00 520 GLN A O 1
ATOM 4153 N N . LYS A 1 521 ? 23.907 6.196 -49.517 1.00 76.75 521 LYS A N 1
ATOM 4154 C CA . LYS A 1 521 ? 25.061 6.942 -49.001 1.00 76.75 521 LYS A CA 1
ATOM 4155 C C . LYS A 1 521 ? 25.500 7.993 -50.028 1.00 76.75 521 LYS A C 1
ATOM 4157 O O . LYS A 1 521 ? 25.699 7.688 -51.198 1.00 76.75 521 LYS A O 1
ATOM 4162 N N . GLY A 1 522 ? 25.659 9.240 -49.579 1.00 72.88 522 GLY A N 1
ATOM 4163 C CA . GLY A 1 522 ? 26.149 10.353 -50.407 1.00 72.88 522 GLY A CA 1
ATOM 4164 C C . GLY A 1 522 ? 25.078 11.221 -51.079 1.00 72.88 522 GLY A C 1
ATOM 4165 O O . GLY A 1 522 ? 25.430 12.180 -51.763 1.00 72.88 522 GLY A O 1
ATOM 4166 N N . PHE A 1 523 ? 23.785 10.952 -50.871 1.00 83.69 523 PHE A N 1
ATOM 4167 C CA . PHE A 1 523 ? 22.711 11.791 -51.410 1.00 83.69 523 PHE A CA 1
ATOM 4168 C C . PHE A 1 523 ? 22.197 12.808 -50.385 1.00 83.69 523 PHE A C 1
ATOM 4170 O O . PHE A 1 523 ? 21.853 12.468 -49.261 1.00 83.69 523 PHE A O 1
ATOM 4177 N N . ASN A 1 524 ? 22.042 14.072 -50.783 1.00 84.88 524 ASN A N 1
ATOM 4178 C CA . ASN A 1 524 ? 21.602 15.136 -49.867 1.00 84.88 524 ASN A CA 1
ATOM 4179 C C . ASN A 1 524 ? 20.193 14.925 -49.278 1.00 84.88 524 ASN A C 1
ATOM 4181 O O . ASN A 1 524 ? 19.899 15.441 -48.199 1.00 84.88 524 ASN A O 1
ATOM 4185 N N . TYR A 1 525 ? 19.316 14.180 -49.957 1.00 86.38 525 TYR A N 1
ATOM 4186 C CA . TYR A 1 525 ? 17.963 13.885 -49.478 1.00 86.38 525 TYR A CA 1
ATOM 4187 C C . TYR A 1 525 ? 17.920 12.815 -48.374 1.00 86.38 525 TYR A C 1
ATOM 4189 O O . TYR A 1 525 ? 16.883 12.691 -47.719 1.00 86.38 525 TYR A O 1
ATOM 4197 N N . SER A 1 526 ? 19.006 12.064 -48.147 1.00 88.75 526 SER A N 1
ATOM 4198 C CA . SER A 1 526 ? 19.147 11.098 -47.043 1.00 88.75 526 SER A CA 1
ATOM 4199 C C . SER A 1 526 ? 19.862 11.684 -45.817 1.00 88.75 526 SER A C 1
ATOM 4201 O O . SER A 1 526 ? 19.946 11.031 -44.778 1.00 88.75 526 SER A O 1
ATOM 4203 N N . LEU A 1 527 ? 20.328 12.935 -45.905 1.00 92.31 527 LEU A N 1
ATOM 4204 C CA . LEU A 1 527 ? 21.008 13.645 -44.823 1.00 92.31 527 LEU A CA 1
ATOM 4205 C C . LEU A 1 527 ? 20.037 14.459 -43.964 1.00 92.31 527 LEU A C 1
ATOM 4207 O O . LEU A 1 527 ? 19.152 15.152 -44.476 1.00 92.31 527 LEU A O 1
ATOM 4211 N N . TRP A 1 528 ? 20.258 14.433 -42.651 1.00 93.31 528 TRP A N 1
ATOM 4212 C CA . TRP A 1 528 ? 19.460 15.157 -41.662 1.00 93.31 528 TRP A CA 1
ATOM 4213 C C . TRP A 1 528 ? 20.345 16.012 -40.759 1.00 93.31 528 TRP A C 1
ATOM 4215 O O . TRP A 1 528 ? 21.363 15.535 -40.266 1.00 93.31 528 TRP A O 1
ATOM 4225 N N . THR A 1 529 ? 19.949 17.256 -40.504 1.00 91.56 529 THR A N 1
ATOM 4226 C CA . THR A 1 529 ? 20.470 18.037 -39.379 1.00 91.56 529 THR A CA 1
ATOM 4227 C C . THR A 1 529 ? 19.616 17.770 -38.149 1.00 91.56 529 THR A C 1
ATOM 4229 O O . THR A 1 529 ? 18.399 17.580 -38.238 1.00 91.56 529 THR A O 1
ATOM 4232 N N . ILE A 1 530 ? 20.274 17.728 -36.997 1.00 90.12 530 ILE A N 1
ATOM 4233 C CA . ILE A 1 530 ? 19.642 17.534 -35.696 1.00 90.12 530 ILE A CA 1
ATOM 4234 C C . ILE A 1 530 ? 19.853 18.839 -34.940 1.00 90.12 530 ILE A C 1
ATOM 4236 O O . ILE A 1 530 ? 20.943 19.103 -34.445 1.00 90.12 530 ILE A O 1
ATOM 4240 N N . ASP A 1 531 ? 18.829 19.690 -34.945 1.00 83.81 531 ASP A N 1
ATOM 4241 C CA . ASP A 1 531 ? 18.885 21.026 -34.356 1.00 83.81 531 ASP A CA 1
ATOM 4242 C C . ASP A 1 531 ? 18.112 21.023 -33.022 1.00 83.81 531 ASP A C 1
ATOM 4244 O O . ASP A 1 531 ? 16.951 20.614 -32.972 1.00 83.81 531 ASP A O 1
ATOM 4248 N N . GLY A 1 532 ? 18.731 21.467 -31.929 1.00 67.69 532 GLY A N 1
ATOM 4249 C CA . GLY A 1 532 ? 18.123 21.481 -30.594 1.00 67.69 532 GLY A CA 1
ATOM 4250 C C . GLY A 1 532 ? 19.142 21.179 -29.505 1.00 67.69 532 GLY A C 1
ATOM 4251 O O . GLY A 1 532 ? 20.318 20.975 -29.806 1.00 67.69 532 GLY A O 1
ATOM 4252 N N . ASN A 1 533 ? 18.697 21.165 -28.246 1.00 54.59 533 ASN A N 1
ATOM 4253 C CA . ASN A 1 533 ? 19.600 20.831 -27.159 1.00 54.59 533 ASN A CA 1
ATOM 4254 C C . ASN A 1 533 ? 19.894 19.324 -27.196 1.00 54.59 533 ASN A C 1
ATOM 4256 O O . ASN A 1 533 ? 19.051 18.510 -26.821 1.00 54.59 533 ASN A O 1
ATOM 4260 N N . LEU A 1 534 ? 21.061 18.980 -27.737 1.00 47.12 534 LEU A N 1
ATOM 4261 C CA . LEU A 1 534 ? 21.601 17.628 -27.756 1.00 47.12 534 LEU A CA 1
ATOM 4262 C C . LEU A 1 534 ? 22.204 17.246 -26.406 1.00 47.12 534 LEU A C 1
ATOM 4264 O O . LEU A 1 534 ? 22.735 16.148 -26.371 1.00 47.12 534 LEU A O 1
ATOM 4268 N N . ASP A 1 535 ? 22.146 18.105 -25.368 1.00 38.28 535 ASP A N 1
ATOM 4269 C CA . ASP A 1 535 ? 22.770 17.908 -24.050 1.00 38.28 535 ASP A CA 1
ATOM 4270 C C . ASP A 1 535 ? 22.554 16.485 -23.515 1.00 38.28 535 ASP A C 1
ATOM 4272 O O . ASP A 1 535 ? 21.644 16.168 -22.749 1.00 38.28 535 ASP A O 1
ATOM 4276 N N . PHE A 1 536 ? 23.475 15.624 -23.930 1.00 43.22 536 PHE A N 1
ATOM 4277 C CA . PHE A 1 536 ? 23.866 14.380 -23.321 1.00 43.22 536 PHE A CA 1
ATOM 4278 C C . PHE A 1 536 ? 24.835 14.758 -22.208 1.00 43.22 536 PHE A C 1
ATOM 4280 O O . PHE A 1 536 ? 25.990 14.351 -22.221 1.00 43.22 536 PHE A O 1
ATOM 4287 N N . ASN A 1 537 ? 24.381 15.537 -21.227 1.00 27.95 537 ASN A N 1
ATOM 4288 C CA . ASN A 1 537 ? 25.095 15.578 -19.962 1.00 27.95 537 ASN A CA 1
ATOM 4289 C C . ASN A 1 537 ? 24.658 14.375 -19.130 1.00 27.95 537 ASN A C 1
ATOM 4291 O O . ASN A 1 537 ? 23.884 14.459 -18.183 1.00 27.95 537 ASN A O 1
ATOM 4295 N N . LEU A 1 538 ? 25.229 13.225 -19.493 1.00 34.06 538 LEU A N 1
ATOM 4296 C CA . LEU A 1 538 ? 25.487 12.151 -18.536 1.00 34.06 538 LEU A CA 1
ATOM 4297 C C . LEU A 1 538 ? 26.436 12.624 -17.414 1.00 34.06 538 LEU A C 1
ATOM 4299 O O . LEU A 1 538 ? 26.467 12.001 -16.360 1.00 34.06 538 LEU A O 1
ATOM 4303 N N . GLU A 1 539 ? 27.120 13.765 -17.579 1.00 28.02 539 GLU A N 1
ATOM 4304 C CA . GLU A 1 539 ? 27.883 14.423 -16.509 1.00 28.02 539 GLU A CA 1
ATOM 4305 C C . GLU A 1 539 ? 27.013 15.142 -15.459 1.00 28.02 539 GLU A C 1
ATOM 4307 O O . GLU A 1 539 ? 27.493 15.400 -14.363 1.00 28.02 539 GLU A O 1
ATOM 4312 N N . SER A 1 540 ? 25.720 15.399 -15.707 1.00 28.73 540 SER A N 1
ATOM 4313 C CA . SER A 1 540 ? 24.798 15.916 -14.672 1.00 28.73 540 SER A CA 1
ATOM 4314 C C . SER A 1 540 ? 23.905 14.835 -14.049 1.00 28.73 540 SER A C 1
ATOM 4316 O O . SER A 1 540 ? 22.967 15.150 -13.322 1.00 28.73 540 SER A O 1
ATOM 4318 N N . VAL A 1 541 ? 24.199 13.557 -14.317 1.00 28.89 541 VAL A N 1
ATOM 4319 C CA . VAL A 1 541 ? 23.668 12.402 -13.568 1.00 28.89 541 VAL A CA 1
ATOM 4320 C C . VAL A 1 541 ? 24.827 11.612 -12.944 1.00 28.89 541 VAL A C 1
ATOM 4322 O O . VAL A 1 541 ? 24.738 10.406 -12.724 1.00 28.89 541 VAL A O 1
ATOM 4325 N N . GLN A 1 542 ? 25.933 12.292 -12.618 1.00 26.27 542 GLN A N 1
ATOM 4326 C CA . GLN A 1 542 ? 26.738 11.854 -11.485 1.00 26.27 542 GLN A CA 1
ATOM 4327 C C . GLN A 1 542 ? 25.935 12.136 -10.218 1.00 26.27 542 GLN A C 1
ATOM 4329 O O . GLN A 1 542 ? 25.412 13.232 -10.020 1.00 26.27 542 GLN A O 1
ATOM 4334 N N . ALA A 1 543 ? 25.791 11.096 -9.405 1.00 26.53 543 ALA A N 1
ATOM 4335 C CA . ALA A 1 543 ? 25.155 11.142 -8.107 1.00 26.53 543 ALA A CA 1
ATOM 4336 C C . ALA A 1 543 ? 25.640 12.370 -7.326 1.00 26.53 543 ALA A C 1
ATOM 4338 O O . ALA A 1 543 ? 26.814 12.465 -6.973 1.00 26.53 543 ALA A O 1
ATOM 4339 N N . ILE A 1 544 ? 24.725 13.293 -7.026 1.00 23.12 544 ILE A N 1
ATOM 4340 C CA . ILE A 1 544 ? 24.922 14.217 -5.916 1.00 23.12 544 ILE A CA 1
ATOM 4341 C C . ILE A 1 544 ? 24.849 13.338 -4.672 1.00 23.12 544 ILE A C 1
ATOM 4343 O O . ILE A 1 544 ? 23.781 13.059 -4.131 1.00 23.12 544 ILE A O 1
ATOM 4347 N N . THR A 1 545 ? 26.005 12.833 -4.262 1.00 27.36 545 THR A N 1
ATOM 4348 C CA . THR A 1 545 ? 26.218 12.411 -2.890 1.00 27.36 545 THR A CA 1
ATOM 4349 C C . THR A 1 545 ? 25.934 13.621 -1.993 1.00 27.36 545 THR A C 1
ATOM 4351 O O . THR A 1 545 ? 26.320 14.749 -2.321 1.00 27.36 545 THR A O 1
ATOM 4354 N N . PRO A 1 546 ? 25.189 13.441 -0.891 1.00 28.02 546 PRO A N 1
ATOM 4355 C CA . PRO A 1 546 ? 24.810 14.546 -0.029 1.00 28.02 546 PRO A CA 1
ATOM 4356 C C . PRO A 1 546 ? 26.061 15.215 0.541 1.00 28.02 546 PRO A C 1
ATOM 4358 O O . PRO A 1 546 ? 26.907 14.577 1.166 1.00 28.02 546 PRO A O 1
ATOM 4361 N N . SER A 1 547 ? 26.149 16.527 0.336 1.00 23.41 547 SER A N 1
ATOM 4362 C CA . SER A 1 547 ? 27.123 17.380 1.004 1.00 23.41 547 SER A CA 1
ATOM 4363 C C . SER A 1 547 ? 26.816 17.377 2.513 1.00 23.41 547 SER A C 1
ATOM 4365 O O . SER A 1 547 ? 25.693 17.728 2.895 1.00 23.41 547 SER A O 1
ATOM 4367 N N . PRO A 1 548 ? 27.748 16.970 3.395 1.00 29.02 548 PRO A N 1
ATOM 4368 C CA . PRO A 1 548 ? 27.494 16.921 4.827 1.00 29.02 548 PRO A CA 1
ATOM 4369 C C . PRO A 1 548 ? 27.529 18.341 5.400 1.00 29.02 548 PRO A C 1
ATOM 4371 O O . PRO A 1 548 ? 28.592 18.900 5.674 1.00 29.02 548 PRO A O 1
ATOM 4374 N N . THR A 1 549 ? 26.354 18.937 5.609 1.00 27.36 549 THR A N 1
ATOM 4375 C CA . THR A 1 549 ? 26.242 20.180 6.383 1.00 27.36 549 THR A CA 1
ATOM 4376 C C . THR A 1 549 ? 26.185 19.844 7.876 1.00 27.36 549 THR A C 1
ATOM 4378 O O . THR A 1 549 ? 25.153 19.464 8.410 1.00 27.36 549 THR A O 1
ATOM 4381 N N . SER A 1 550 ? 27.360 19.948 8.504 1.00 27.08 550 SER A N 1
ATOM 4382 C CA . SER A 1 550 ? 27.657 20.277 9.911 1.00 27.08 550 SER A CA 1
ATOM 4383 C C . SER A 1 550 ? 26.753 19.748 11.042 1.00 27.08 550 SER A C 1
ATOM 4385 O O . SER A 1 550 ? 25.735 20.360 11.355 1.00 27.08 550 SER A O 1
ATOM 4387 N N . ALA A 1 551 ? 27.257 18.759 11.795 1.00 23.94 551 ALA A N 1
ATOM 4388 C CA . ALA A 1 551 ? 27.638 18.866 13.223 1.00 23.94 551 ALA A CA 1
ATOM 4389 C C . ALA A 1 551 ? 28.071 17.487 13.786 1.00 23.94 551 ALA A C 1
ATOM 4391 O O . ALA A 1 551 ? 27.621 16.466 13.279 1.00 23.94 551 ALA A O 1
ATOM 4392 N N . PRO A 1 552 ? 28.811 17.414 14.909 1.00 30.52 552 PRO A N 1
ATOM 4393 C CA . PRO A 1 552 ? 30.109 18.002 15.208 1.00 30.52 552 PRO A CA 1
ATOM 4394 C C . PRO A 1 552 ? 31.231 16.932 15.240 1.00 30.52 552 PRO A C 1
ATOM 4396 O O . PRO A 1 552 ? 31.027 15.788 15.624 1.00 30.52 552 PRO A O 1
ATOM 4399 N N . THR A 1 553 ? 32.431 17.365 14.846 1.00 36.19 553 THR A N 1
ATOM 4400 C CA . THR A 1 553 ? 33.779 16.851 15.181 1.00 36.19 553 THR A CA 1
ATOM 4401 C C . THR A 1 553 ? 33.936 15.459 15.814 1.00 36.19 553 THR A C 1
ATOM 4403 O O . THR A 1 553 ? 33.683 15.286 17.004 1.00 36.19 553 THR A O 1
ATOM 4406 N N . GLY A 1 554 ? 34.628 14.570 15.088 1.00 28.12 554 GLY A N 1
ATOM 4407 C CA . GLY A 1 554 ? 35.603 13.664 15.701 1.00 28.12 554 GLY A CA 1
ATOM 4408 C C . GLY A 1 554 ? 35.883 12.361 14.947 1.00 28.12 554 GLY A C 1
ATOM 4409 O O . GLY A 1 554 ? 35.095 11.433 15.036 1.00 28.12 554 GLY A O 1
ATOM 4410 N N . LEU A 1 555 ? 37.088 12.306 14.362 1.00 25.88 555 LEU A N 1
ATOM 4411 C CA . LEU A 1 555 ? 37.913 11.162 13.919 1.00 25.88 555 LEU A CA 1
ATOM 4412 C C . LEU A 1 555 ? 38.032 10.882 12.403 1.00 25.88 555 LEU A C 1
ATOM 4414 O O . LEU A 1 555 ? 37.078 11.059 11.653 1.00 25.88 555 LEU A O 1
ATOM 4418 N N . PRO A 1 556 ? 39.258 10.540 11.942 1.00 28.77 556 PRO A N 1
ATOM 4419 C CA . PRO A 1 556 ? 39.703 10.739 10.567 1.00 28.77 556 PRO A CA 1
ATOM 4420 C C . PRO A 1 556 ? 39.157 9.668 9.619 1.00 28.77 556 PRO A C 1
ATOM 4422 O O . PRO A 1 556 ? 39.404 8.477 9.788 1.00 28.77 556 PRO A O 1
ATOM 4425 N N . THR A 1 557 ? 38.465 10.112 8.575 1.00 27.44 557 THR A N 1
ATOM 4426 C CA . THR A 1 557 ? 38.082 9.302 7.416 1.00 27.44 557 THR A CA 1
ATOM 4427 C C . THR A 1 557 ? 39.289 9.063 6.512 1.00 27.44 557 THR A C 1
ATOM 4429 O O . THR A 1 557 ? 39.824 10.001 5.920 1.00 27.44 557 THR A O 1
ATOM 4432 N N . VAL A 1 558 ? 39.695 7.800 6.379 1.00 32.06 558 VAL A N 1
ATOM 4433 C CA . VAL A 1 558 ? 40.502 7.325 5.247 1.00 32.06 558 VAL A CA 1
ATOM 4434 C C . VAL A 1 558 ? 39.578 7.284 4.024 1.00 32.06 558 VAL A C 1
ATOM 4436 O O . VAL A 1 558 ? 38.518 6.665 4.077 1.00 32.06 558 VAL A O 1
ATOM 4439 N N . SER A 1 559 ? 39.938 7.986 2.949 1.00 32.72 559 SER A N 1
ATOM 4440 C CA . SER A 1 559 ? 39.165 8.032 1.705 1.00 32.72 559 SER A CA 1
ATOM 4441 C C . SER A 1 559 ? 39.267 6.707 0.940 1.00 32.72 559 SER A C 1
ATOM 4443 O O . SER A 1 559 ? 40.363 6.245 0.625 1.00 32.72 559 SER A O 1
ATOM 4445 N N . ILE A 1 560 ? 38.116 6.107 0.625 1.00 36.56 560 ILE A N 1
ATOM 4446 C CA . ILE A 1 560 ? 37.992 4.902 -0.210 1.00 36.56 560 ILE A CA 1
ATOM 4447 C C . ILE A 1 560 ? 37.608 5.344 -1.641 1.00 36.56 560 ILE A C 1
ATOM 4449 O O . ILE A 1 560 ? 36.796 6.261 -1.767 1.00 36.56 560 ILE A O 1
ATOM 4453 N N . PRO A 1 561 ? 38.163 4.741 -2.713 1.00 40.59 561 PRO A N 1
ATOM 4454 C CA . PRO A 1 561 ? 37.847 5.095 -4.103 1.00 40.59 561 PRO A CA 1
ATOM 4455 C C . PRO A 1 561 ? 36.403 4.747 -4.514 1.00 40.59 561 PRO A C 1
ATOM 4457 O O . PRO A 1 561 ? 35.897 3.685 -4.157 1.00 40.59 561 PRO A O 1
ATOM 4460 N N . GLU A 1 562 ? 35.781 5.603 -5.329 1.00 44.62 562 GLU A N 1
ATOM 4461 C CA . GLU A 1 562 ? 34.386 5.526 -5.812 1.00 44.62 562 GLU A CA 1
ATOM 4462 C C . GLU A 1 562 ? 34.104 4.382 -6.822 1.00 44.62 562 GLU A C 1
ATOM 4464 O O . GLU A 1 562 ? 32.957 4.166 -7.209 1.00 44.62 562 GLU A O 1
ATOM 4469 N N . ASP A 1 563 ? 35.115 3.584 -7.191 1.00 46.75 563 ASP A N 1
ATOM 4470 C CA . ASP A 1 563 ? 35.071 2.649 -8.333 1.00 46.75 563 ASP A CA 1
ATOM 4471 C C . ASP A 1 563 ? 34.758 1.170 -7.985 1.00 46.75 563 ASP A C 1
ATOM 4473 O O . ASP A 1 563 ? 34.840 0.297 -8.848 1.00 46.75 563 ASP A O 1
ATOM 4477 N N . LEU A 1 564 ? 34.416 0.831 -6.734 1.00 51.16 564 LEU A N 1
ATOM 4478 C CA . LEU A 1 564 ? 34.338 -0.568 -6.249 1.00 51.16 564 LEU A CA 1
ATOM 4479 C C . LEU A 1 564 ? 32.917 -1.174 -6.172 1.00 51.16 564 LEU A C 1
ATOM 4481 O O . LEU A 1 564 ? 32.655 -2.064 -5.355 1.00 51.16 564 LEU A O 1
ATOM 4485 N N . PHE A 1 565 ? 31.990 -0.740 -7.030 1.00 56.44 565 PHE A N 1
ATOM 4486 C CA . PHE A 1 565 ? 30.629 -1.290 -7.075 1.00 56.44 565 PHE A CA 1
ATOM 4487 C C . PHE A 1 565 ? 30.422 -2.222 -8.283 1.00 56.44 565 PHE A C 1
ATOM 4489 O O . PHE A 1 565 ? 30.641 -1.847 -9.428 1.00 56.44 565 PHE A O 1
ATOM 4496 N N . ASP A 1 566 ? 29.969 -3.450 -8.006 1.00 74.81 566 ASP A N 1
ATOM 4497 C CA . ASP A 1 566 ? 29.614 -4.506 -8.974 1.00 74.81 566 ASP A CA 1
ATOM 4498 C C . ASP A 1 566 ? 30.763 -5.002 -9.870 1.00 74.81 566 ASP A C 1
ATOM 4500 O O . ASP A 1 566 ? 30.614 -5.185 -11.082 1.00 74.81 566 ASP A O 1
ATOM 4504 N N . VAL A 1 567 ? 31.904 -5.294 -9.248 1.00 85.31 567 VAL A N 1
ATOM 4505 C CA . VAL A 1 567 ? 33.140 -5.703 -9.926 1.00 85.31 567 VAL A CA 1
ATOM 4506 C C . VAL A 1 567 ? 33.334 -7.228 -9.939 1.00 85.31 567 VAL A C 1
ATOM 4508 O O . VAL A 1 567 ? 32.899 -7.938 -9.022 1.00 85.31 567 VAL A O 1
ATOM 4511 N N . PRO A 1 568 ? 34.010 -7.781 -10.957 1.00 89.31 568 PRO A N 1
ATOM 4512 C CA . PRO A 1 568 ? 34.589 -9.114 -10.886 1.00 89.31 568 PRO A CA 1
ATOM 4513 C C . PRO A 1 568 ? 35.671 -9.208 -9.803 1.00 89.31 568 PRO A C 1
ATOM 4515 O O . PRO A 1 568 ? 36.544 -8.352 -9.691 1.00 89.31 568 PRO A O 1
ATOM 4518 N N . ILE A 1 569 ? 35.666 -10.307 -9.046 1.00 93.62 569 ILE A N 1
ATOM 4519 C CA . ILE A 1 569 ? 36.772 -10.661 -8.146 1.00 93.62 569 ILE A CA 1
ATOM 4520 C C . ILE A 1 569 ? 37.676 -11.640 -8.902 1.00 93.62 569 ILE A C 1
ATOM 4522 O O . ILE A 1 569 ? 37.353 -12.827 -9.039 1.00 93.62 569 ILE A O 1
ATOM 4526 N N . ARG A 1 570 ? 38.788 -11.138 -9.447 1.00 92.19 570 ARG A N 1
ATOM 4527 C CA . ARG A 1 570 ? 39.718 -11.902 -10.290 1.00 92.19 570 ARG A CA 1
ATOM 4528 C C . ARG A 1 570 ? 40.993 -12.229 -9.527 1.00 92.19 570 ARG A C 1
ATOM 4530 O O . ARG A 1 570 ? 41.656 -11.344 -9.004 1.00 92.19 570 ARG A O 1
ATOM 4537 N N . ASN A 1 571 ? 41.380 -13.497 -9.491 1.00 92.25 571 ASN A N 1
ATOM 4538 C CA . ASN A 1 571 ? 42.634 -13.888 -8.861 1.00 92.25 571 ASN A CA 1
ATOM 4539 C C . ASN A 1 571 ? 43.823 -13.343 -9.664 1.00 92.25 571 ASN A C 1
ATOM 4541 O O . ASN A 1 571 ? 43.877 -13.521 -10.882 1.00 92.25 571 ASN A O 1
ATOM 4545 N N . PHE A 1 572 ? 44.779 -12.715 -8.983 1.00 90.56 572 PHE A N 1
ATOM 4546 C CA . PHE A 1 572 ? 45.948 -12.090 -9.599 1.00 90.56 572 PHE A CA 1
ATOM 4547 C C . PHE A 1 572 ? 46.775 -13.087 -10.413 1.00 90.56 572 PHE A C 1
ATOM 4549 O O . PHE A 1 572 ? 47.090 -12.850 -11.577 1.00 90.56 572 PHE A O 1
ATOM 4556 N N . LYS A 1 573 ? 47.088 -14.239 -9.820 1.00 88.50 573 LYS A N 1
ATOM 4557 C CA . LYS A 1 573 ? 48.051 -15.175 -10.396 1.00 88.50 573 LYS A CA 1
ATOM 4558 C C . LYS A 1 573 ? 47.481 -16.008 -11.533 1.00 88.50 573 LYS A C 1
ATOM 4560 O O . LYS A 1 573 ? 48.154 -16.237 -12.534 1.00 88.50 573 LYS A O 1
ATOM 4565 N N . ASN A 1 574 ? 46.264 -16.517 -11.361 1.00 88.38 574 ASN A N 1
ATOM 4566 C CA . ASN A 1 574 ? 45.671 -17.454 -12.315 1.00 88.38 574 ASN A CA 1
ATOM 4567 C C . ASN A 1 574 ? 44.543 -16.858 -13.157 1.00 88.38 574 ASN A C 1
ATOM 4569 O O . ASN A 1 574 ? 44.110 -17.472 -14.131 1.00 88.38 574 ASN A O 1
ATOM 4573 N N . GLY A 1 575 ? 44.080 -15.653 -12.823 1.00 88.62 575 GLY A N 1
ATOM 4574 C CA . GLY A 1 575 ? 43.026 -14.958 -13.549 1.00 88.62 575 GLY A CA 1
ATOM 4575 C C . GLY A 1 575 ? 41.638 -15.580 -13.406 1.00 88.62 575 GLY A C 1
ATOM 4576 O O . GLY A 1 575 ? 40.730 -15.144 -14.115 1.00 88.62 575 GLY A O 1
ATOM 4577 N N . ARG A 1 576 ? 41.451 -16.584 -12.536 1.00 91.62 576 ARG A N 1
ATOM 4578 C CA . ARG A 1 576 ? 40.130 -17.169 -12.279 1.00 91.62 576 ARG A CA 1
ATOM 4579 C C . ARG A 1 576 ? 39.215 -16.128 -11.638 1.00 91.62 576 ARG A C 1
ATOM 4581 O O . ARG A 1 576 ? 39.661 -15.333 -10.812 1.00 91.62 576 ARG A O 1
ATOM 4588 N N . LYS A 1 577 ? 37.940 -16.134 -12.024 1.00 92.38 577 LYS A N 1
ATOM 4589 C CA . LYS A 1 577 ? 36.943 -15.125 -11.624 1.00 92.38 577 LYS A CA 1
ATOM 4590 C C . LYS A 1 577 ? 35.918 -15.760 -10.700 1.00 92.38 577 LYS A C 1
ATOM 4592 O O . LYS A 1 577 ? 35.296 -16.744 -11.101 1.00 92.38 577 LYS A O 1
ATOM 4597 N N . MET A 1 578 ? 35.749 -15.224 -9.495 1.00 94.56 578 MET A N 1
ATOM 4598 C CA . MET A 1 578 ? 34.781 -15.748 -8.526 1.00 94.56 578 MET A CA 1
ATOM 4599 C C . MET A 1 578 ? 33.364 -15.734 -9.096 1.00 94.56 578 MET A C 1
ATOM 4601 O O . MET A 1 578 ? 32.997 -14.793 -9.797 1.00 94.56 578 MET A O 1
ATOM 4605 N N . TYR A 1 579 ? 32.550 -16.728 -8.756 1.00 93.88 579 TYR A N 1
ATOM 4606 C CA . TYR A 1 579 ? 31.125 -16.750 -9.069 1.00 93.88 579 TYR A CA 1
ATOM 4607 C C . TYR A 1 579 ? 30.283 -17.267 -7.904 1.00 93.88 579 TYR A C 1
ATOM 4609 O O . TYR A 1 579 ? 30.776 -18.024 -7.063 1.00 93.88 579 TYR A O 1
ATOM 4617 N N . ALA A 1 580 ? 29.005 -16.887 -7.886 1.00 93.69 580 ALA A N 1
ATOM 4618 C CA . ALA A 1 580 ? 27.982 -17.555 -7.092 1.00 93.69 580 ALA A CA 1
ATOM 4619 C C . ALA A 1 580 ? 26.716 -17.784 -7.925 1.00 93.69 580 ALA A C 1
ATOM 4621 O O . ALA A 1 580 ? 26.099 -16.853 -8.430 1.00 93.69 580 ALA A O 1
ATOM 4622 N N . GLN A 1 581 ? 26.322 -19.044 -8.070 1.00 87.94 581 GLN A N 1
ATOM 4623 C CA . GLN A 1 581 ? 25.194 -19.440 -8.904 1.00 87.94 581 GLN A CA 1
ATOM 4624 C C . GLN A 1 581 ? 23.857 -19.180 -8.207 1.00 87.94 581 GLN A C 1
ATOM 4626 O O . GLN A 1 581 ? 23.707 -19.399 -6.996 1.00 87.94 581 GLN A O 1
ATOM 4631 N N . LEU A 1 582 ? 22.874 -18.769 -9.011 1.00 78.75 582 LEU A N 1
ATOM 4632 C CA . LEU A 1 582 ? 21.470 -18.650 -8.628 1.00 78.75 582 LEU A CA 1
ATOM 4633 C C . LEU A 1 582 ? 20.910 -20.021 -8.203 1.00 78.75 582 LEU A C 1
ATOM 4635 O O . LEU A 1 582 ? 21.295 -21.056 -8.749 1.00 78.75 582 LEU A O 1
ATOM 4639 N N . ASN A 1 583 ? 20.006 -20.034 -7.219 1.00 74.88 583 ASN A N 1
ATOM 4640 C CA . ASN A 1 583 ? 19.338 -21.231 -6.679 1.00 74.88 583 ASN A CA 1
ATOM 4641 C C . ASN A 1 583 ? 20.251 -22.288 -6.027 1.00 74.88 583 ASN A C 1
ATOM 4643 O O . ASN A 1 583 ? 19.790 -23.377 -5.684 1.00 74.88 583 ASN A O 1
ATOM 4647 N N . GLN A 1 584 ? 21.531 -21.984 -5.810 1.00 84.06 584 GLN A N 1
ATOM 4648 C CA . GLN A 1 584 ? 22.436 -22.833 -5.036 1.00 84.06 584 GLN A CA 1
ATOM 4649 C C . GLN A 1 584 ? 22.539 -22.329 -3.591 1.00 84.06 584 GLN A C 1
ATOM 4651 O O . GLN A 1 584 ? 22.368 -21.142 -3.318 1.00 84.06 584 GLN A O 1
ATOM 4656 N N . LYS A 1 585 ? 22.790 -23.239 -2.645 1.00 82.69 585 LYS A N 1
ATOM 4657 C CA . LYS A 1 585 ? 22.806 -22.935 -1.206 1.00 82.69 585 LYS A CA 1
ATOM 4658 C C . LYS A 1 585 ? 24.192 -23.169 -0.608 1.00 82.69 585 LYS A C 1
ATOM 4660 O O . LYS A 1 585 ? 24.834 -24.176 -0.912 1.00 82.69 585 LYS A O 1
ATOM 4665 N N . TRP A 1 586 ? 24.591 -22.285 0.307 1.00 88.38 586 TRP A N 1
ATOM 4666 C CA . TRP A 1 586 ? 25.780 -22.438 1.153 1.00 88.38 586 TRP A CA 1
ATOM 4667 C C . TRP A 1 586 ? 27.079 -22.554 0.338 1.00 88.38 586 TRP A C 1
ATOM 4669 O O . TRP A 1 586 ? 27.392 -21.651 -0.431 1.00 88.38 586 TRP A O 1
ATOM 4679 N N . GLU A 1 587 ? 27.836 -23.639 0.473 1.00 90.38 587 GLU A N 1
ATOM 4680 C CA . GLU A 1 587 ? 29.075 -23.874 -0.286 1.00 90.38 587 GLU A CA 1
ATOM 4681 C C . GLU A 1 587 ? 28.796 -24.201 -1.764 1.00 90.38 587 GLU A C 1
ATOM 4683 O O . GLU A 1 587 ? 29.622 -23.950 -2.638 1.00 90.38 587 GLU A O 1
ATOM 4688 N N . LYS A 1 588 ? 27.606 -24.736 -2.082 1.00 88.88 588 LYS A N 1
ATOM 4689 C CA . LYS A 1 588 ? 27.287 -25.155 -3.451 1.00 88.88 588 LYS A CA 1
ATOM 4690 C C . LYS A 1 588 ? 27.158 -23.950 -4.373 1.00 88.88 588 LYS A C 1
ATOM 4692 O O . LYS A 1 588 ? 26.558 -22.927 -4.029 1.00 88.88 588 LYS A O 1
ATOM 4697 N N . GLY A 1 589 ? 27.695 -24.100 -5.579 1.00 87.31 589 GLY A N 1
ATOM 4698 C CA . GLY A 1 589 ? 27.635 -23.072 -6.608 1.00 87.31 589 GLY A CA 1
ATOM 4699 C C . GLY A 1 589 ? 28.450 -21.826 -6.284 1.00 87.31 589 GLY A C 1
ATOM 4700 O O . GLY A 1 589 ? 28.137 -20.789 -6.849 1.00 87.31 589 GLY A O 1
ATOM 4701 N N . VAL A 1 590 ? 29.441 -21.904 -5.391 1.00 93.88 590 VAL A N 1
ATOM 4702 C CA . VAL A 1 590 ? 30.467 -20.868 -5.204 1.00 93.88 590 VAL A CA 1
ATOM 4703 C C . VAL A 1 590 ? 31.804 -21.424 -5.668 1.00 93.88 590 VAL A C 1
ATOM 4705 O O . VAL A 1 590 ? 32.141 -22.565 -5.368 1.00 93.88 590 VAL A O 1
ATOM 4708 N N . GLY A 1 591 ? 32.550 -20.642 -6.435 1.00 93.12 591 GLY A N 1
ATOM 4709 C CA . GLY A 1 591 ? 33.829 -21.072 -6.989 1.00 93.12 591 GLY A CA 1
ATOM 4710 C C . GLY A 1 591 ? 34.467 -19.976 -7.821 1.00 93.12 591 GLY A C 1
ATOM 4711 O O . GLY A 1 591 ? 34.090 -18.814 -7.704 1.00 93.12 591 GLY A O 1
ATOM 4712 N N . ALA A 1 592 ? 35.410 -20.341 -8.689 1.00 92.31 592 ALA A N 1
ATOM 4713 C CA . ALA A 1 592 ? 36.019 -19.416 -9.637 1.00 92.31 592 ALA A CA 1
ATOM 4714 C C . ALA A 1 592 ? 36.181 -20.051 -11.026 1.00 92.31 592 ALA A C 1
ATOM 4716 O O . ALA A 1 592 ? 36.818 -21.099 -11.186 1.00 92.31 592 ALA A O 1
ATOM 4717 N N . GLY A 1 593 ? 35.600 -19.407 -12.039 1.00 85.50 593 GLY A N 1
ATOM 4718 C CA . GLY A 1 593 ? 35.647 -19.836 -13.437 1.00 85.50 593 GLY A CA 1
ATOM 4719 C C . GLY A 1 593 ? 37.026 -19.620 -14.064 1.00 85.50 593 GLY A C 1
ATOM 4720 O O . GLY A 1 593 ? 37.832 -18.847 -13.547 1.00 85.50 593 GLY A O 1
ATOM 4721 N N . ALA A 1 594 ? 37.310 -20.307 -15.172 1.00 84.56 594 ALA A N 1
ATOM 4722 C CA . ALA A 1 594 ? 38.587 -20.196 -15.879 1.00 84.56 594 ALA A CA 1
ATOM 4723 C C . ALA A 1 594 ? 38.836 -18.778 -16.434 1.00 84.56 594 ALA A C 1
ATOM 4725 O O . ALA A 1 594 ? 37.901 -18.047 -16.761 1.00 84.56 594 ALA A O 1
ATOM 4726 N N . ASN A 1 595 ? 40.109 -18.394 -16.558 1.00 83.56 595 ASN A N 1
ATOM 4727 C CA . ASN A 1 595 ? 40.511 -17.038 -16.951 1.00 83.56 595 ASN A CA 1
ATOM 4728 C C . ASN A 1 595 ? 40.075 -16.635 -18.372 1.00 83.56 595 ASN A C 1
ATOM 4730 O O . ASN A 1 595 ? 39.805 -15.462 -18.625 1.00 83.56 595 ASN A O 1
ATOM 4734 N N . ASN A 1 596 ? 39.981 -17.609 -19.276 1.00 82.88 596 ASN A N 1
ATOM 4735 C CA . ASN A 1 596 ? 39.631 -17.447 -20.682 1.00 82.88 596 ASN A CA 1
ATOM 4736 C C . ASN A 1 596 ? 38.117 -17.373 -20.930 1.00 82.88 596 ASN A C 1
ATOM 4738 O O . ASN A 1 596 ? 37.701 -17.173 -22.069 1.00 82.88 596 ASN A O 1
ATOM 4742 N N . LEU A 1 597 ? 37.293 -17.541 -19.893 1.00 78.19 597 LEU A N 1
ATOM 4743 C CA . LEU A 1 597 ? 35.848 -17.397 -20.011 1.00 78.19 597 LEU A CA 1
ATOM 4744 C C . LEU A 1 597 ? 35.436 -15.916 -19.930 1.00 78.19 597 LEU A C 1
ATOM 4746 O O . LEU A 1 597 ? 36.062 -15.147 -19.189 1.00 78.19 597 LEU A O 1
ATOM 4750 N N . PRO A 1 598 ? 34.375 -15.502 -20.651 1.00 82.50 598 PRO A N 1
ATOM 4751 C CA . PRO A 1 598 ? 33.746 -14.195 -20.475 1.00 82.50 598 PRO A CA 1
ATOM 4752 C C . PRO A 1 598 ? 33.356 -13.921 -19.016 1.00 82.50 598 PRO A C 1
ATOM 4754 O O . PRO A 1 598 ? 33.228 -14.841 -18.211 1.00 82.50 598 PRO A O 1
ATOM 4757 N N . ILE A 1 599 ? 33.168 -12.647 -18.667 1.00 81.00 599 ILE A N 1
ATOM 4758 C CA . ILE A 1 599 ? 32.545 -12.277 -17.389 1.00 81.00 599 ILE A CA 1
ATOM 4759 C C . ILE A 1 599 ? 31.039 -12.525 -17.529 1.00 81.00 599 ILE A C 1
ATOM 4761 O O . ILE A 1 599 ? 30.376 -11.882 -18.342 1.00 81.00 599 ILE A O 1
ATOM 4765 N N . TYR A 1 600 ? 30.510 -13.460 -16.748 1.00 80.25 600 TYR A N 1
ATOM 4766 C CA . TYR A 1 600 ? 29.083 -13.751 -16.659 1.00 80.25 600 TYR A CA 1
ATOM 4767 C C . TYR A 1 600 ? 28.427 -12.938 -15.533 1.00 80.25 600 TYR A C 1
ATOM 4769 O O . TYR A 1 600 ? 29.103 -12.293 -14.731 1.00 80.25 600 TYR A O 1
ATOM 4777 N N . GLN A 1 601 ? 27.093 -12.932 -15.470 1.00 78.38 601 GLN A N 1
ATOM 4778 C CA . GLN A 1 601 ? 26.370 -12.154 -14.452 1.00 78.38 601 GLN A CA 1
ATOM 4779 C C . GLN A 1 601 ? 26.681 -12.637 -13.030 1.00 78.38 601 GLN A C 1
ATOM 4781 O O . GLN A 1 601 ? 26.830 -11.821 -12.124 1.00 78.38 601 GLN A O 1
ATOM 4786 N N . ASP A 1 602 ? 26.860 -13.945 -12.846 1.00 85.44 602 ASP A N 1
ATOM 4787 C CA . ASP A 1 602 ? 27.253 -14.549 -11.574 1.00 85.44 602 ASP A CA 1
ATOM 4788 C C . ASP A 1 602 ? 28.697 -14.253 -11.169 1.00 85.44 602 ASP A C 1
ATOM 4790 O O . ASP A 1 602 ? 29.067 -14.579 -10.046 1.00 85.44 602 ASP A O 1
ATOM 4794 N N . ASN A 1 603 ? 29.497 -13.584 -12.008 1.00 92.75 603 ASN A N 1
ATOM 4795 C CA . ASN A 1 603 ? 30.832 -13.111 -11.644 1.00 92.75 603 ASN A CA 1
ATOM 4796 C C . ASN A 1 603 ? 30.857 -11.724 -10.989 1.00 92.75 603 ASN A C 1
ATOM 4798 O O . ASN A 1 603 ? 31.934 -11.290 -10.585 1.00 92.75 603 ASN A O 1
ATOM 4802 N N . LYS A 1 604 ? 29.723 -11.021 -10.896 1.00 87.81 604 LYS A N 1
ATOM 4803 C CA . LYS A 1 604 ? 29.668 -9.648 -10.375 1.00 87.81 604 LYS A CA 1
ATOM 4804 C C . LYS A 1 604 ? 29.398 -9.626 -8.877 1.00 87.81 604 LYS A C 1
ATOM 4806 O O . LYS A 1 604 ? 28.378 -10.150 -8.418 1.00 87.81 604 LYS A O 1
ATOM 4811 N N . TRP A 1 605 ? 30.290 -8.981 -8.131 1.00 92.94 605 TRP A N 1
ATOM 4812 C CA . TRP A 1 605 ? 30.213 -8.874 -6.680 1.00 92.94 605 TRP A CA 1
ATOM 4813 C C . TRP A 1 605 ? 30.212 -7.414 -6.235 1.00 92.94 605 TRP A C 1
ATOM 4815 O O . TRP A 1 605 ? 30.995 -6.595 -6.709 1.00 92.94 605 TRP A O 1
ATOM 4825 N N . ARG A 1 606 ? 29.335 -7.101 -5.289 1.00 90.06 606 ARG A N 1
ATOM 4826 C CA . ARG A 1 606 ? 29.224 -5.802 -4.642 1.00 90.06 606 ARG A CA 1
ATOM 4827 C C . ARG A 1 606 ? 29.893 -5.848 -3.281 1.00 90.06 606 ARG A C 1
ATOM 4829 O O . ARG A 1 606 ? 29.507 -6.654 -2.436 1.00 90.06 606 ARG A O 1
ATOM 4836 N N . PHE A 1 607 ? 30.847 -4.953 -3.065 1.00 89.12 607 PHE A N 1
ATOM 4837 C CA . PHE A 1 607 ? 31.442 -4.708 -1.757 1.00 89.12 607 PHE A CA 1
ATOM 4838 C C . PHE A 1 607 ? 30.608 -3.646 -1.048 1.00 89.12 607 PHE A C 1
ATOM 4840 O O . PHE A 1 607 ? 30.764 -2.452 -1.277 1.00 89.12 607 PHE A O 1
ATOM 4847 N N . GLN A 1 608 ? 29.664 -4.086 -0.223 1.00 85.38 608 GLN A N 1
ATOM 4848 C CA . GLN A 1 608 ? 28.826 -3.191 0.560 1.00 85.38 608 GLN A CA 1
ATOM 4849 C C . GLN A 1 608 ? 29.551 -2.841 1.868 1.00 85.38 608 GLN A C 1
ATOM 4851 O O . GLN A 1 608 ? 29.726 -3.739 2.697 1.00 85.38 608 GLN A O 1
ATOM 4856 N N . PRO A 1 609 ? 29.963 -1.578 2.083 1.00 83.19 609 PRO A N 1
ATOM 4857 C CA . PRO A 1 609 ? 30.623 -1.176 3.318 1.00 83.19 609 PRO A CA 1
ATOM 4858 C C . PRO A 1 609 ? 29.666 -1.316 4.506 1.00 83.19 609 PRO A C 1
ATOM 4860 O O . PRO A 1 609 ? 28.476 -1.002 4.412 1.00 83.19 609 PRO A O 1
ATOM 4863 N N . VAL A 1 610 ? 30.189 -1.798 5.629 1.00 80.06 610 VAL A N 1
ATOM 4864 C CA . VAL A 1 610 ? 29.458 -1.985 6.885 1.00 80.06 610 VAL A CA 1
ATOM 4865 C C . VAL A 1 610 ? 30.333 -1.614 8.073 1.00 80.06 610 VAL A C 1
ATOM 4867 O O . VAL A 1 610 ? 31.555 -1.737 8.022 1.00 80.06 610 VAL A O 1
ATOM 4870 N N . ALA A 1 611 ? 29.704 -1.193 9.171 1.00 81.31 611 ALA A N 1
ATOM 4871 C CA . ALA A 1 611 ? 30.415 -1.036 10.432 1.00 81.31 611 ALA A CA 1
ATOM 4872 C C . ALA A 1 611 ? 31.002 -2.389 10.860 1.00 81.31 611 ALA A C 1
ATOM 4874 O O . ALA A 1 611 ? 30.294 -3.404 10.885 1.00 81.31 611 ALA A O 1
ATOM 4875 N N . CYS A 1 612 ? 32.292 -2.404 11.190 1.00 76.62 612 CYS A N 1
ATOM 4876 C CA . CYS A 1 612 ? 32.914 -3.573 11.792 1.00 76.62 612 CYS A CA 1
ATOM 4877 C C . CYS A 1 612 ? 32.235 -3.864 13.142 1.00 76.62 612 CYS A C 1
ATOM 4879 O O . CYS A 1 612 ? 31.970 -2.924 13.897 1.00 76.62 612 CYS A O 1
ATOM 4881 N N . PRO A 1 613 ? 31.913 -5.126 13.473 1.00 71.06 613 PRO A N 1
ATOM 4882 C CA . PRO A 1 613 ? 31.298 -5.415 14.761 1.00 71.06 613 PRO A CA 1
ATOM 4883 C C . PRO A 1 613 ? 32.287 -5.134 15.910 1.00 71.06 613 PRO A C 1
ATOM 4885 O O . PRO A 1 613 ? 33.485 -5.371 15.771 1.00 71.06 613 PRO A O 1
ATOM 4888 N N . SER A 1 614 ? 31.777 -4.653 17.048 1.00 61.28 614 SER A N 1
ATOM 4889 C CA . SER A 1 614 ? 32.550 -4.126 18.193 1.00 61.28 614 SER A CA 1
ATOM 4890 C C . SER A 1 614 ? 33.524 -5.106 18.853 1.00 61.28 614 SER A C 1
ATOM 4892 O O . SER A 1 614 ? 34.419 -4.683 19.578 1.00 61.28 614 SER A O 1
ATOM 4894 N N . ASP A 1 615 ? 33.342 -6.404 18.621 1.00 62.66 615 ASP A N 1
ATOM 4895 C CA . ASP A 1 615 ? 34.053 -7.478 19.319 1.00 62.66 615 ASP A CA 1
ATOM 4896 C C . ASP A 1 615 ? 35.275 -7.997 18.530 1.00 62.66 615 ASP A C 1
ATOM 4898 O O . ASP A 1 615 ? 35.819 -9.049 18.873 1.00 62.66 615 ASP A O 1
ATOM 4902 N N . TYR A 1 616 ? 35.679 -7.319 17.445 1.00 60.81 616 TYR A N 1
ATOM 4903 C CA . TYR A 1 616 ? 36.680 -7.823 16.498 1.00 60.81 616 TYR A CA 1
ATOM 4904 C C . TYR A 1 616 ? 37.935 -6.956 16.414 1.00 60.81 616 TYR A C 1
ATOM 4906 O O . TYR A 1 616 ? 37.873 -5.745 16.227 1.00 60.81 616 TYR A O 1
ATOM 4914 N N . ASP A 1 617 ? 39.079 -7.632 16.495 1.00 49.97 617 ASP A N 1
ATOM 4915 C CA . ASP A 1 617 ? 40.415 -7.068 16.332 1.00 49.97 617 ASP A CA 1
ATOM 4916 C C . ASP A 1 617 ? 40.772 -7.052 14.837 1.00 49.97 617 ASP A C 1
ATOM 4918 O O . ASP A 1 617 ? 41.332 -8.008 14.288 1.00 49.97 617 ASP A O 1
ATOM 4922 N N . THR A 1 618 ? 40.337 -6.007 14.132 1.00 52.06 618 THR A N 1
ATOM 4923 C CA . THR A 1 618 ? 40.801 -5.730 12.771 1.00 52.06 618 THR A CA 1
ATOM 4924 C C . THR A 1 618 ? 41.853 -4.627 12.835 1.00 52.06 618 THR A C 1
ATOM 4926 O O . THR A 1 618 ? 41.574 -3.513 13.261 1.00 52.06 618 THR A O 1
ATOM 4929 N N . GLU A 1 619 ? 43.069 -4.907 12.357 1.00 51.81 619 GLU A N 1
ATOM 4930 C CA . GLU A 1 619 ? 44.094 -3.871 12.121 1.00 51.81 619 GLU A CA 1
ATOM 4931 C C . GLU A 1 619 ? 43.660 -2.865 11.025 1.00 51.81 619 GLU A C 1
ATOM 4933 O O . GLU A 1 619 ? 44.275 -1.815 10.853 1.00 51.81 619 GLU A O 1
ATOM 4938 N N . SER A 1 620 ? 42.587 -3.185 10.292 1.00 54.84 620 SER A N 1
ATOM 4939 C CA . SER A 1 620 ? 41.948 -2.378 9.250 1.00 54.84 620 SER A CA 1
ATOM 4940 C C . SER A 1 620 ? 40.688 -1.678 9.767 1.00 54.84 620 SER A C 1
ATOM 4942 O O . SER A 1 620 ? 39.923 -2.238 10.555 1.00 54.84 620 SER A O 1
ATOM 4944 N N . SER A 1 621 ? 40.446 -0.458 9.285 1.00 58.56 621 SER A N 1
ATOM 4945 C CA . SER A 1 621 ? 39.301 0.391 9.638 1.00 58.56 621 SER A CA 1
ATOM 4946 C C . SER A 1 621 ? 38.046 0.151 8.783 1.00 58.56 621 SER A C 1
ATOM 4948 O O . SER A 1 621 ? 37.077 0.900 8.919 1.00 58.56 621 SER A O 1
ATOM 4950 N N . SER A 1 622 ? 38.035 -0.857 7.896 1.00 73.50 622 SER A N 1
ATOM 4951 C CA . SER A 1 622 ? 36.936 -1.074 6.940 1.00 73.50 622 SER A CA 1
ATOM 4952 C C . SER A 1 622 ? 36.436 -2.522 6.898 1.00 73.50 622 SER A C 1
ATOM 4954 O O . SER A 1 622 ? 37.223 -3.458 6.802 1.00 73.50 622 SER A O 1
ATOM 4956 N N . CYS A 1 623 ? 35.111 -2.705 6.943 1.00 85.19 623 CYS A N 1
ATOM 4957 C CA . CYS A 1 623 ? 34.454 -4.005 6.802 1.00 85.19 623 CYS A CA 1
ATOM 4958 C C . CYS A 1 623 ? 33.433 -3.981 5.664 1.00 85.19 623 CYS A C 1
ATOM 4960 O O . CYS A 1 623 ? 32.761 -2.977 5.430 1.00 85.19 623 CYS A O 1
ATOM 4962 N N . TYR A 1 624 ? 33.282 -5.119 4.991 1.00 90.19 624 TYR A N 1
ATOM 4963 C CA . TYR A 1 624 ? 32.414 -5.275 3.833 1.00 90.19 624 TYR A CA 1
ATOM 4964 C C . TYR A 1 624 ? 31.560 -6.536 3.931 1.00 90.19 624 TYR A C 1
ATOM 4966 O O . TYR A 1 624 ? 32.023 -7.602 4.345 1.00 90.19 624 TYR A O 1
ATOM 4974 N N . PHE A 1 625 ? 30.327 -6.426 3.449 1.00 92.06 625 PHE A N 1
ATOM 4975 C CA . PHE A 1 625 ? 29.579 -7.558 2.924 1.00 92.06 625 PHE A CA 1
ATOM 4976 C C . PHE A 1 625 ? 29.892 -7.714 1.438 1.00 92.06 625 PHE A C 1
ATOM 4978 O O . PHE A 1 625 ? 29.788 -6.757 0.676 1.00 92.06 625 PHE A O 1
ATOM 4985 N N . ILE A 1 626 ? 30.264 -8.924 1.020 1.00 94.44 626 ILE A N 1
ATOM 4986 C CA . ILE A 1 626 ? 30.571 -9.233 -0.382 1.00 94.44 626 ILE A CA 1
ATOM 4987 C C . ILE A 1 626 ? 29.365 -9.967 -0.974 1.00 94.44 626 ILE A C 1
ATOM 4989 O O . ILE A 1 626 ? 29.171 -11.160 -0.728 1.00 94.44 626 ILE A O 1
ATOM 4993 N N . LEU A 1 627 ? 28.520 -9.242 -1.706 1.00 91.88 627 LEU A N 1
ATOM 4994 C CA . LEU A 1 627 ? 27.240 -9.719 -2.235 1.00 91.88 627 LEU A CA 1
ATOM 4995 C C . LEU A 1 627 ? 27.351 -10.058 -3.722 1.00 91.88 627 LEU A C 1
ATOM 4997 O O . LEU A 1 627 ? 27.754 -9.223 -4.521 1.00 91.88 627 LEU A O 1
ATOM 5001 N N . ASN A 1 628 ? 26.948 -11.258 -4.125 1.00 91.94 628 ASN A N 1
ATOM 5002 C CA . ASN A 1 628 ? 26.827 -11.594 -5.537 1.00 91.94 628 ASN A CA 1
ATOM 5003 C C . ASN A 1 628 ? 25.546 -10.997 -6.129 1.00 91.94 628 ASN A C 1
ATOM 5005 O O . ASN A 1 628 ? 24.451 -11.294 -5.649 1.00 91.94 628 ASN A O 1
ATOM 5009 N N . MET A 1 629 ? 25.678 -10.216 -7.198 1.00 86.88 629 MET A N 1
ATOM 5010 C CA . MET A 1 629 ? 24.574 -9.438 -7.769 1.00 86.88 629 MET A CA 1
ATOM 5011 C C . MET A 1 629 ? 23.589 -10.255 -8.606 1.00 86.88 629 MET A C 1
ATOM 5013 O O . MET A 1 629 ? 22.474 -9.806 -8.849 1.00 86.88 629 MET A O 1
ATOM 5017 N N . TYR A 1 630 ? 23.977 -11.453 -9.043 1.00 84.06 630 TYR A N 1
ATOM 5018 C CA . TYR A 1 630 ? 23.105 -12.330 -9.818 1.00 84.06 630 TYR A CA 1
ATOM 5019 C C . TYR A 1 630 ? 22.349 -13.315 -8.931 1.00 84.06 630 TYR A C 1
ATOM 5021 O O . TYR A 1 630 ? 21.148 -13.497 -9.095 1.00 84.06 630 TYR A O 1
ATOM 5029 N N . SER A 1 631 ? 23.035 -13.948 -7.976 1.00 86.38 631 SER A N 1
ATOM 5030 C CA . SER A 1 631 ? 22.395 -14.915 -7.082 1.00 86.38 631 SER A CA 1
ATOM 5031 C C . SER A 1 631 ? 21.781 -14.287 -5.830 1.00 86.38 631 SER A C 1
ATOM 5033 O O . SER A 1 631 ? 21.127 -15.001 -5.075 1.00 86.38 631 SER A O 1
ATOM 5035 N N . ASN A 1 632 ? 22.052 -13.004 -5.564 1.00 86.44 632 ASN A N 1
ATOM 5036 C CA . ASN A 1 632 ? 21.743 -12.312 -4.309 1.00 86.44 632 ASN A CA 1
ATOM 5037 C C . ASN A 1 632 ? 22.269 -13.070 -3.073 1.00 86.44 632 ASN A C 1
ATOM 5039 O O . ASN A 1 632 ? 21.574 -13.229 -2.068 1.00 86.44 632 ASN A O 1
ATOM 5043 N N . ARG A 1 633 ? 23.489 -13.620 -3.175 1.00 92.31 633 ARG A N 1
ATOM 5044 C CA . ARG A 1 633 ? 24.114 -14.425 -2.111 1.00 92.31 633 ARG A CA 1
ATOM 5045 C C . ARG A 1 633 ? 25.316 -13.705 -1.522 1.00 92.31 633 ARG A C 1
ATOM 5047 O O . ARG A 1 633 ? 26.147 -13.200 -2.268 1.00 92.31 633 ARG A O 1
ATOM 5054 N N . ILE A 1 634 ? 25.423 -13.688 -0.202 1.00 94.00 634 ILE A N 1
ATOM 5055 C CA . ILE A 1 634 ? 26.498 -13.036 0.543 1.00 94.00 634 ILE A CA 1
ATOM 5056 C C . ILE A 1 634 ? 27.603 -14.036 0.886 1.00 94.00 634 ILE A C 1
ATOM 5058 O O . ILE A 1 634 ? 27.333 -15.112 1.424 1.00 94.00 634 ILE A O 1
ATOM 5062 N N . LEU A 1 635 ? 28.849 -13.696 0.559 1.00 96.19 635 LEU A N 1
ATOM 5063 C CA . LEU A 1 635 ? 30.016 -14.541 0.801 1.00 96.19 635 LEU A CA 1
ATOM 5064 C C . LEU A 1 635 ? 30.239 -14.739 2.310 1.00 96.19 635 LEU A C 1
ATOM 5066 O O . LEU A 1 635 ? 30.144 -13.789 3.090 1.00 96.19 635 LEU A O 1
ATOM 5070 N N . TYR A 1 636 ? 30.572 -15.957 2.728 1.00 94.94 636 TYR A N 1
ATOM 5071 C CA . TYR A 1 636 ? 30.936 -16.278 4.109 1.00 94.94 636 TYR A CA 1
ATOM 5072 C C . TYR A 1 636 ? 32.136 -17.216 4.175 1.00 94.94 636 TYR A C 1
ATOM 5074 O O . TYR A 1 636 ? 32.365 -18.016 3.263 1.00 94.94 636 TYR A O 1
ATOM 5082 N N . ALA A 1 637 ? 32.868 -17.151 5.287 1.00 93.38 637 ALA A N 1
ATOM 5083 C CA . ALA A 1 637 ? 33.858 -18.159 5.640 1.00 93.38 637 ALA A CA 1
ATOM 5084 C C . ALA A 1 637 ? 33.712 -18.602 7.101 1.00 93.38 637 ALA A C 1
ATOM 5086 O O . ALA A 1 637 ? 33.997 -17.849 8.029 1.00 93.38 637 ALA A O 1
ATOM 5087 N N . HIS A 1 638 ? 33.316 -19.857 7.313 1.00 89.25 638 HIS A N 1
ATOM 5088 C CA . HIS A 1 638 ? 33.143 -20.423 8.648 1.00 89.25 638 HIS A CA 1
ATOM 5089 C C . HIS A 1 638 ? 34.458 -20.469 9.434 1.00 89.25 638 HIS A C 1
ATOM 5091 O O . HIS A 1 638 ? 35.525 -20.811 8.906 1.00 89.25 638 HIS A O 1
ATOM 5097 N N . ASN A 1 639 ? 34.350 -20.207 10.737 1.00 85.50 639 ASN A N 1
ATOM 5098 C CA . ASN A 1 639 ? 35.461 -20.318 11.670 1.00 85.50 639 ASN A CA 1
ATOM 5099 C C . ASN A 1 639 ? 35.914 -21.784 11.844 1.00 85.50 639 ASN A C 1
ATOM 5101 O O . ASN A 1 639 ? 35.098 -22.708 11.848 1.00 85.50 639 ASN A O 1
ATOM 5105 N N . GLY A 1 640 ? 37.224 -22.007 11.969 1.00 78.62 640 GLY A N 1
ATOM 5106 C CA . GLY A 1 640 ? 37.811 -23.336 12.195 1.00 78.62 640 GLY A CA 1
ATOM 5107 C C . GLY A 1 640 ? 37.751 -24.312 11.009 1.00 78.62 640 GLY A C 1
ATOM 5108 O O . GLY A 1 640 ? 38.032 -25.500 11.180 1.00 78.62 640 GLY A O 1
ATOM 5109 N N . LYS A 1 641 ? 37.380 -23.854 9.807 1.00 87.31 641 LYS A N 1
ATOM 5110 C CA . LYS A 1 641 ? 37.498 -24.632 8.561 1.00 87.31 641 LYS A CA 1
ATOM 5111 C C . LYS A 1 641 ? 38.717 -24.169 7.760 1.00 87.31 641 LYS A C 1
ATOM 5113 O O . LYS A 1 641 ? 39.236 -23.089 7.998 1.00 87.31 641 LYS A O 1
ATOM 5118 N N . ASN A 1 642 ? 39.177 -24.991 6.822 1.00 82.25 642 ASN A N 1
ATOM 5119 C CA . ASN A 1 642 ? 40.336 -24.709 5.975 1.00 82.25 642 ASN A CA 1
ATOM 5120 C C . ASN A 1 642 ? 40.068 -25.173 4.545 1.00 82.25 642 ASN A C 1
ATOM 5122 O O . ASN A 1 642 ? 39.238 -26.062 4.331 1.00 82.25 642 ASN A O 1
ATOM 5126 N N . TRP A 1 643 ? 40.832 -24.615 3.606 1.00 86.12 643 TRP A N 1
ATOM 5127 C CA . TRP A 1 643 ? 40.730 -24.915 2.178 1.00 86.12 643 TRP A CA 1
ATOM 5128 C C . TRP A 1 643 ? 39.334 -24.566 1.634 1.00 86.12 643 TRP A C 1
ATOM 5130 O O . TRP A 1 643 ? 38.773 -23.537 2.024 1.00 86.12 643 TRP A O 1
ATOM 5140 N N . GLU A 1 644 ? 38.766 -25.389 0.753 1.00 88.62 644 GLU A N 1
ATOM 5141 C CA . GLU A 1 644 ? 37.439 -25.168 0.166 1.00 88.62 644 GLU A CA 1
ATOM 5142 C C . GLU A 1 644 ? 36.313 -25.286 1.205 1.00 88.62 644 GLU A C 1
ATOM 5144 O O . GLU A 1 644 ? 35.267 -24.652 1.083 1.00 88.62 644 GLU A O 1
ATOM 5149 N N . LYS A 1 645 ? 36.522 -26.076 2.267 1.00 88.88 645 LYS A N 1
ATOM 5150 C CA . LYS A 1 645 ? 35.488 -26.312 3.280 1.00 88.88 645 LYS A CA 1
ATOM 5151 C C . LYS A 1 645 ? 35.196 -25.039 4.060 1.00 88.88 645 LYS A C 1
ATOM 5153 O O . LYS A 1 645 ? 36.097 -24.354 4.548 1.00 88.88 645 LYS A O 1
ATOM 5158 N N . GLY A 1 646 ? 33.916 -24.766 4.257 1.00 88.06 646 GLY A N 1
ATOM 5159 C CA . GLY A 1 646 ? 33.440 -23.601 4.974 1.00 88.06 646 GLY A CA 1
ATOM 5160 C C . GLY A 1 646 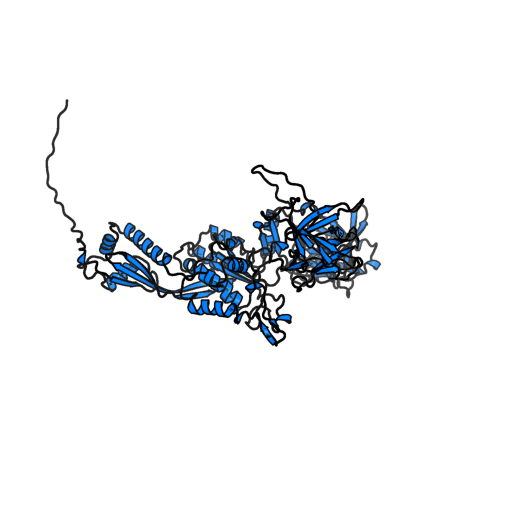? 33.714 -22.289 4.256 1.00 88.06 646 GLY A C 1
ATOM 5161 O O . GLY A 1 646 ? 33.792 -21.292 4.958 1.00 88.06 646 GLY A O 1
ATOM 5162 N N . LEU A 1 647 ? 33.929 -22.277 2.937 1.00 94.56 647 LEU A N 1
ATOM 5163 C CA . LEU A 1 647 ? 33.756 -21.087 2.104 1.00 94.56 647 LEU A CA 1
ATOM 5164 C C . LEU A 1 647 ? 32.474 -21.280 1.288 1.00 94.56 647 LEU A C 1
ATOM 5166 O O . LEU A 1 647 ? 32.296 -22.307 0.639 1.00 94.56 647 LEU A O 1
ATOM 5170 N N . GLY A 1 648 ? 31.594 -20.289 1.293 1.00 94.00 648 GLY A N 1
ATOM 5171 C CA . GLY A 1 648 ? 30.381 -20.343 0.491 1.00 94.00 648 GLY A CA 1
ATOM 5172 C C . GLY A 1 648 ? 29.701 -18.993 0.393 1.00 94.00 648 GLY A C 1
ATOM 5173 O O . GLY A 1 648 ? 30.269 -17.967 0.757 1.00 94.00 648 GLY A O 1
ATOM 5174 N N . ALA A 1 649 ? 28.466 -19.001 -0.095 1.00 94.38 649 ALA A N 1
ATOM 5175 C CA . ALA A 1 649 ? 27.619 -17.824 -0.118 1.00 94.38 649 ALA A CA 1
ATOM 5176 C C . ALA A 1 649 ? 26.201 -18.191 0.339 1.00 94.38 649 ALA A C 1
ATOM 5178 O O . ALA A 1 649 ? 25.564 -19.093 -0.215 1.00 94.38 649 ALA A O 1
ATOM 5179 N N . GLY A 1 650 ? 25.721 -17.531 1.388 1.00 87.25 650 GLY A N 1
ATOM 5180 C CA . GLY A 1 650 ? 24.372 -17.705 1.933 1.00 87.25 650 GLY A CA 1
ATOM 5181 C C . GLY A 1 650 ? 23.389 -16.717 1.301 1.00 87.25 650 GLY A C 1
ATOM 5182 O O . GLY A 1 650 ? 23.821 -15.841 0.558 1.00 87.25 650 GLY A O 1
ATOM 5183 N N . PRO A 1 651 ? 22.076 -16.825 1.548 1.00 81.25 651 PRO A N 1
ATOM 5184 C CA . PRO A 1 651 ? 21.110 -15.820 1.098 1.00 81.25 651 PRO A CA 1
ATOM 5185 C C . PRO A 1 651 ? 21.474 -14.422 1.615 1.00 81.25 651 PRO A C 1
ATOM 5187 O O . PRO A 1 651 ? 21.760 -14.269 2.797 1.00 81.25 651 PRO A O 1
ATOM 5190 N N . GLY A 1 652 ? 21.459 -13.402 0.751 1.00 72.75 652 GLY A N 1
ATOM 5191 C CA . GLY A 1 652 ? 21.855 -12.029 1.101 1.00 72.75 652 GLY A CA 1
ATOM 5192 C C . GLY A 1 652 ? 20.985 -11.362 2.176 1.00 72.75 652 GLY A C 1
ATOM 5193 O O . GLY A 1 652 ? 21.415 -10.392 2.797 1.00 72.75 652 GLY A O 1
ATOM 5194 N N . SER A 1 653 ? 19.791 -11.906 2.433 1.00 69.12 653 SER A N 1
ATOM 5195 C CA . SER A 1 653 ? 18.897 -11.513 3.529 1.00 69.12 653 SER A CA 1
ATOM 5196 C C . SER A 1 653 ? 19.352 -12.017 4.906 1.00 69.12 653 SER A C 1
ATOM 5198 O O . SER A 1 653 ? 18.948 -11.456 5.921 1.00 69.12 653 SER A O 1
ATOM 5200 N N . MET A 1 654 ? 20.212 -13.040 4.968 1.00 68.25 654 MET A N 1
ATOM 5201 C CA . MET A 1 654 ? 20.740 -13.597 6.214 1.00 68.25 654 MET A CA 1
ATOM 5202 C C . MET A 1 654 ? 22.174 -13.121 6.444 1.00 68.25 654 MET A C 1
ATOM 5204 O O . MET A 1 654 ? 23.109 -13.560 5.777 1.00 68.25 654 MET A O 1
ATOM 5208 N N . LYS A 1 655 ? 22.335 -12.212 7.410 1.00 79.31 655 LYS A N 1
ATOM 5209 C CA . LYS A 1 655 ? 23.628 -11.647 7.808 1.00 79.31 655 LYS A CA 1
ATOM 5210 C C . LYS A 1 655 ? 24.114 -12.324 9.085 1.00 79.31 655 LYS A C 1
ATOM 5212 O O . LYS A 1 655 ? 23.503 -12.202 10.144 1.00 79.31 655 LYS A O 1
ATOM 5217 N N . HIS A 1 656 ? 25.232 -13.022 8.983 1.00 81.81 656 HIS A N 1
ATOM 5218 C CA . HIS A 1 656 ? 25.914 -13.711 10.066 1.00 81.81 656 HIS A CA 1
ATOM 5219 C C . HIS A 1 656 ? 27.294 -13.097 10.320 1.00 81.81 656 HIS A C 1
ATOM 5221 O O . HIS A 1 656 ? 27.846 -12.358 9.504 1.00 81.81 656 HIS A O 1
ATOM 5227 N N . LYS A 1 657 ? 27.880 -13.414 11.477 1.00 83.06 657 LYS A N 1
ATOM 5228 C CA . LYS A 1 657 ? 29.199 -12.899 11.878 1.00 83.06 657 LYS A CA 1
ATOM 5229 C C . LYS A 1 657 ? 30.327 -13.331 10.923 1.00 83.06 657 LYS A C 1
ATOM 5231 O O . LYS A 1 657 ? 31.320 -12.628 10.810 1.00 83.06 657 LYS A O 1
ATOM 5236 N N . ASP A 1 658 ? 30.178 -14.442 10.202 1.00 87.25 658 ASP A N 1
ATOM 5237 C CA . ASP A 1 658 ? 31.116 -14.900 9.166 1.00 87.25 658 ASP A CA 1
ATOM 5238 C C . ASP A 1 658 ? 30.895 -14.261 7.787 1.00 87.25 658 ASP A C 1
ATOM 5240 O O . ASP A 1 658 ? 31.603 -14.619 6.847 1.00 87.25 658 ASP A O 1
ATOM 5244 N N . ASN A 1 659 ? 29.977 -13.302 7.642 1.00 92.75 659 ASN A N 1
ATOM 5245 C CA . ASN A 1 659 ? 29.793 -12.556 6.395 1.00 92.75 659 ASN A CA 1
ATOM 5246 C C . ASN A 1 659 ? 30.649 -11.295 6.274 1.00 92.75 659 ASN A C 1
ATOM 5248 O O . ASN A 1 659 ? 30.619 -10.651 5.229 1.00 92.75 659 ASN A O 1
ATOM 5252 N N . TYR A 1 660 ? 31.385 -10.930 7.319 1.00 90.25 660 TYR A N 1
ATOM 5253 C CA . TYR A 1 660 ? 32.192 -9.717 7.351 1.00 90.25 660 TYR A CA 1
ATOM 5254 C C . TYR A 1 660 ? 33.586 -9.989 6.778 1.00 90.25 660 TYR A C 1
ATOM 5256 O O . TYR A 1 660 ? 34.275 -10.930 7.186 1.00 90.25 660 TYR A O 1
ATOM 5264 N N . TRP A 1 661 ? 33.998 -9.157 5.826 1.00 91.69 661 TRP A N 1
ATOM 5265 C CA . TRP A 1 661 ? 35.282 -9.258 5.141 1.00 91.69 661 TRP A CA 1
ATOM 5266 C C . TRP A 1 661 ? 36.036 -7.936 5.193 1.00 91.69 661 TRP A C 1
ATOM 5268 O O . TRP A 1 661 ? 35.439 -6.869 5.129 1.00 91.69 661 TRP A O 1
ATOM 5278 N N . ASP A 1 662 ? 37.349 -8.035 5.277 1.00 89.12 662 ASP A N 1
ATOM 5279 C CA . ASP A 1 662 ? 38.305 -6.942 5.270 1.00 89.12 662 ASP A CA 1
ATOM 5280 C C . ASP A 1 662 ? 39.109 -6.980 3.962 1.00 89.12 662 ASP A C 1
ATOM 5282 O O . ASP A 1 662 ? 39.449 -8.059 3.457 1.00 89.12 662 ASP A O 1
ATOM 5286 N N . LEU A 1 663 ? 39.377 -5.799 3.407 1.00 89.50 663 LEU A N 1
ATOM 5287 C CA . LEU A 1 663 ? 40.155 -5.602 2.189 1.00 89.50 663 LEU A CA 1
ATOM 5288 C C . LEU A 1 663 ? 41.498 -4.980 2.550 1.00 89.50 663 LEU A C 1
ATOM 5290 O O . LEU A 1 663 ? 41.590 -3.790 2.837 1.00 89.50 663 LEU A O 1
ATOM 5294 N N . ILE A 1 664 ? 42.552 -5.784 2.477 1.00 87.75 664 ILE A N 1
ATOM 5295 C CA . ILE A 1 664 ? 43.907 -5.349 2.810 1.00 87.75 664 ILE A CA 1
ATOM 5296 C C . ILE A 1 664 ? 44.659 -5.132 1.499 1.00 87.75 664 ILE A C 1
ATOM 5298 O O . ILE A 1 664 ? 44.949 -6.094 0.782 1.00 87.75 664 ILE A O 1
ATOM 5302 N N . GLU A 1 665 ? 44.942 -3.871 1.167 1.00 86.94 665 GLU A N 1
ATOM 5303 C CA . GLU A 1 665 ? 45.678 -3.500 -0.047 1.00 86.94 665 GLU A CA 1
ATOM 5304 C C . GLU A 1 665 ? 47.079 -4.132 -0.045 1.00 86.94 665 GLU A C 1
ATOM 5306 O O . GLU A 1 665 ? 47.776 -4.188 0.970 1.00 86.94 665 GLU A O 1
ATOM 5311 N N . THR A 1 666 ? 47.488 -4.654 -1.197 1.00 84.81 666 THR A N 1
ATOM 5312 C CA . THR A 1 666 ? 48.789 -5.281 -1.407 1.00 84.81 666 THR A CA 1
ATOM 5313 C C . THR A 1 666 ? 49.290 -5.006 -2.820 1.00 84.81 666 THR A C 1
ATOM 5315 O O . THR A 1 666 ? 48.512 -4.742 -3.739 1.00 84.81 666 THR A O 1
ATOM 5318 N N . ASP A 1 667 ? 50.605 -5.073 -2.997 1.00 80.50 667 ASP A N 1
ATOM 5319 C CA . ASP A 1 667 ? 51.251 -4.814 -4.277 1.00 80.50 667 ASP A CA 1
ATOM 5320 C C . ASP A 1 667 ? 51.138 -6.029 -5.217 1.00 80.50 667 ASP A C 1
ATOM 5322 O O . ASP A 1 667 ? 51.287 -7.187 -4.807 1.00 80.50 667 ASP A O 1
ATOM 5326 N N . CYS A 1 668 ? 50.880 -5.761 -6.493 1.00 75.62 668 CYS A N 1
ATOM 5327 C CA . CYS A 1 668 ? 50.825 -6.736 -7.580 1.00 75.62 668 CYS A CA 1
ATOM 5328 C C . CYS A 1 668 ? 51.735 -6.379 -8.768 1.00 75.62 668 CYS A C 1
ATOM 5330 O O . CYS A 1 668 ? 51.669 -7.043 -9.804 1.00 75.62 668 CYS A O 1
ATOM 5332 N N . GLY A 1 669 ? 52.619 -5.386 -8.617 1.00 68.75 669 GLY A N 1
ATOM 5333 C CA . GLY A 1 669 ? 53.486 -4.863 -9.675 1.00 68.75 669 GLY A CA 1
ATOM 5334 C C . GLY A 1 669 ? 52.946 -3.581 -10.326 1.00 68.75 669 GLY A C 1
ATOM 5335 O O . GLY A 1 669 ? 51.853 -3.118 -10.013 1.00 68.75 669 GLY A O 1
ATOM 5336 N N . GLU A 1 670 ? 53.723 -3.008 -11.254 1.00 52.38 670 GLU A N 1
ATOM 5337 C CA . GLU A 1 670 ? 53.724 -1.571 -11.611 1.00 52.38 670 GLU A CA 1
ATOM 5338 C C . GLU A 1 670 ? 52.431 -0.939 -12.187 1.00 52.38 670 GLU A C 1
ATOM 5340 O O . GLU A 1 670 ? 52.454 0.252 -12.488 1.00 52.38 670 GLU A O 1
ATOM 5345 N N . MET A 1 671 ? 51.295 -1.638 -12.331 1.00 57.19 671 MET A N 1
ATOM 5346 C CA . MET A 1 671 ? 50.066 -1.019 -12.878 1.00 57.19 671 MET A CA 1
ATOM 5347 C C . MET A 1 671 ? 48.720 -1.451 -12.257 1.00 57.19 671 MET A C 1
ATOM 5349 O O . MET A 1 671 ? 47.702 -0.844 -12.595 1.00 57.19 671 MET A O 1
ATOM 5353 N N . ASP A 1 672 ? 48.664 -2.427 -11.338 1.00 66.19 672 ASP A N 1
ATOM 5354 C CA . ASP A 1 672 ? 47.394 -2.905 -10.758 1.00 66.19 672 ASP A CA 1
ATOM 5355 C C . ASP A 1 672 ? 47.415 -2.985 -9.225 1.00 66.19 672 ASP A C 1
ATOM 5357 O O . ASP A 1 672 ? 48.337 -3.530 -8.621 1.00 66.19 672 ASP A O 1
ATOM 5361 N N . LYS A 1 673 ? 46.341 -2.489 -8.596 1.00 82.25 673 LYS A N 1
ATOM 5362 C CA . LYS A 1 673 ? 46.085 -2.655 -7.160 1.00 82.25 673 LYS A CA 1
ATOM 5363 C C . LYS A 1 673 ? 45.511 -4.039 -6.878 1.00 82.25 673 LYS A C 1
ATOM 5365 O O . LYS A 1 673 ? 44.557 -4.459 -7.539 1.00 82.25 673 LYS A O 1
ATOM 5370 N N . CYS A 1 674 ? 46.049 -4.708 -5.866 1.00 87.50 674 CYS A N 1
ATOM 5371 C CA . CYS A 1 674 ? 45.539 -5.981 -5.382 1.00 87.50 674 CYS A CA 1
ATOM 5372 C C . CYS A 1 674 ? 45.096 -5.908 -3.933 1.00 87.50 674 CYS A C 1
ATOM 5374 O O . CYS A 1 674 ? 45.511 -5.041 -3.170 1.00 87.50 674 CYS A O 1
ATOM 5376 N N . TYR A 1 675 ? 44.292 -6.893 -3.550 1.00 91.00 675 TYR A N 1
ATOM 5377 C CA . TYR A 1 675 ? 43.754 -7.015 -2.210 1.00 91.00 675 TYR A CA 1
ATOM 5378 C C . TYR A 1 675 ? 43.910 -8.441 -1.696 1.00 91.00 675 TYR A C 1
ATOM 5380 O O . TYR A 1 675 ? 43.667 -9.415 -2.418 1.00 91.00 675 TYR A O 1
ATOM 5388 N N . PHE A 1 676 ? 44.261 -8.562 -0.422 1.00 91.50 676 PHE A N 1
ATOM 5389 C CA . PHE A 1 676 ? 43.894 -9.727 0.363 1.00 91.50 676 PHE A CA 1
ATOM 5390 C C . PHE A 1 676 ? 42.465 -9.531 0.871 1.00 91.50 676 PHE A C 1
ATOM 5392 O O . PHE A 1 676 ? 42.153 -8.509 1.476 1.00 91.50 676 PHE A O 1
ATOM 5399 N N . ILE A 1 677 ? 41.604 -10.521 0.636 1.00 93.38 677 ILE A N 1
ATOM 5400 C CA . ILE A 1 677 ? 40.215 -10.518 1.108 1.00 93.38 677 ILE A CA 1
ATOM 5401 C C . ILE A 1 677 ? 40.147 -11.441 2.325 1.00 93.38 677 ILE A C 1
ATOM 5403 O O . ILE A 1 677 ? 40.205 -12.666 2.180 1.00 93.38 677 ILE A O 1
ATOM 5407 N N . LYS A 1 678 ? 40.094 -10.866 3.528 1.00 91.81 678 LYS A N 1
ATOM 5408 C CA . LYS A 1 678 ? 40.209 -11.593 4.800 1.00 91.81 678 LYS A CA 1
ATOM 5409 C C . LYS A 1 678 ? 38.877 -11.602 5.533 1.00 91.81 678 LYS A C 1
ATOM 5411 O O . LYS A 1 678 ? 38.305 -10.558 5.802 1.00 91.81 678 LYS A O 1
ATOM 5416 N N . ASN A 1 679 ? 38.372 -12.772 5.892 1.00 91.31 679 ASN A N 1
ATOM 5417 C CA . ASN A 1 679 ? 37.168 -12.865 6.706 1.00 91.31 679 ASN A CA 1
ATOM 5418 C C . ASN A 1 679 ? 37.468 -12.434 8.147 1.00 91.31 679 ASN A C 1
ATOM 5420 O O . ASN A 1 679 ? 38.415 -12.944 8.750 1.00 91.31 679 ASN A O 1
ATOM 5424 N N . THR A 1 680 ? 36.666 -11.532 8.711 1.00 86.00 680 THR A N 1
ATOM 5425 C CA . THR A 1 680 ? 36.975 -10.915 10.011 1.00 86.00 680 THR A CA 1
ATOM 5426 C C . THR A 1 680 ? 36.713 -11.850 11.191 1.00 86.00 680 THR A C 1
ATOM 5428 O O . THR A 1 680 ? 37.442 -11.796 12.177 1.00 86.00 680 THR A O 1
ATOM 5431 N N . LEU A 1 681 ? 35.738 -12.763 11.087 1.00 83.81 681 LEU A N 1
ATOM 5432 C CA . LEU A 1 681 ? 35.458 -13.743 12.142 1.00 83.81 681 LEU A CA 1
ATOM 5433 C C . LEU A 1 681 ? 36.463 -14.897 12.146 1.00 83.81 681 LEU A C 1
ATOM 5435 O O . LEU A 1 681 ? 36.957 -15.291 13.198 1.00 83.81 681 LEU A O 1
ATOM 5439 N N . SER A 1 682 ? 36.708 -15.503 10.984 1.00 85.56 682 SER A N 1
ATOM 5440 C CA . SER A 1 682 ? 37.550 -16.702 10.889 1.00 85.56 682 SER A CA 1
ATOM 5441 C C . SER A 1 682 ? 39.040 -16.392 10.733 1.00 85.56 682 SER A C 1
ATOM 5443 O O . SER A 1 682 ? 39.864 -17.298 10.849 1.00 85.56 682 SER A O 1
ATOM 5445 N N . GLY A 1 683 ? 39.396 -15.143 10.415 1.00 86.25 683 GLY A N 1
ATOM 5446 C CA . GLY A 1 683 ? 40.765 -14.729 10.098 1.00 86.25 683 GLY A CA 1
ATOM 5447 C C . GLY A 1 683 ? 41.314 -15.333 8.800 1.00 86.25 683 GLY A C 1
ATOM 5448 O O . GLY A 1 683 ? 42.509 -15.221 8.529 1.00 86.25 683 GLY A O 1
ATOM 5449 N N . ARG A 1 684 ? 40.466 -16.001 8.007 1.00 91.06 684 ARG A N 1
ATOM 5450 C CA . ARG A 1 684 ? 40.860 -16.733 6.801 1.00 91.06 684 ARG A CA 1
ATOM 5451 C C . ARG A 1 684 ? 40.897 -15.814 5.581 1.00 91.06 684 ARG A C 1
ATOM 5453 O O . ARG A 1 684 ? 39.967 -15.049 5.348 1.00 91.06 684 ARG A O 1
ATOM 5460 N N . TYR A 1 685 ? 41.932 -15.955 4.766 1.00 92.62 685 TYR A N 1
ATOM 5461 C CA . TYR A 1 685 ? 42.113 -15.263 3.494 1.00 92.62 685 TYR A CA 1
ATOM 5462 C C . TYR A 1 685 ? 41.491 -16.059 2.354 1.00 92.62 685 TYR A C 1
ATOM 5464 O O . TYR A 1 685 ? 41.718 -17.266 2.260 1.00 92.62 685 TYR A O 1
ATOM 5472 N N . LEU A 1 686 ? 40.741 -15.393 1.482 1.00 95.31 686 LEU A N 1
ATOM 5473 C CA . LEU A 1 686 ? 40.216 -15.981 0.254 1.00 95.31 686 LEU A CA 1
ATOM 5474 C C . LEU A 1 686 ? 41.365 -16.352 -0.699 1.00 95.31 686 LEU A C 1
ATOM 5476 O O . LEU A 1 686 ? 42.275 -15.549 -0.911 1.00 95.31 686 LEU A O 1
ATOM 5480 N N . TYR A 1 687 ? 41.306 -17.529 -1.323 1.00 93.88 687 TYR A N 1
ATOM 5481 C CA . TYR A 1 687 ? 42.319 -17.984 -2.280 1.00 93.88 687 TYR A CA 1
ATOM 5482 C C . TYR A 1 687 ? 41.726 -18.701 -3.492 1.00 93.88 687 TYR A C 1
ATOM 5484 O O . TYR A 1 687 ? 40.602 -19.205 -3.456 1.00 93.88 687 TYR A O 1
ATOM 5492 N N . SER A 1 688 ? 42.524 -18.776 -4.558 1.00 92.44 688 SER A N 1
ATOM 5493 C CA . SER A 1 688 ? 42.255 -19.600 -5.735 1.00 92.44 688 SER A CA 1
ATOM 5494 C C . SER A 1 688 ? 43.552 -20.227 -6.259 1.00 92.44 688 SER A C 1
ATOM 5496 O O . SER A 1 688 ? 44.540 -19.521 -6.445 1.00 92.44 688 SER A O 1
ATOM 5498 N N . THR A 1 689 ? 43.559 -21.535 -6.534 1.00 89.19 689 THR A N 1
ATOM 5499 C CA . THR A 1 689 ? 44.707 -22.273 -7.097 1.00 89.19 689 THR A CA 1
ATOM 5500 C C . THR A 1 689 ? 44.494 -22.667 -8.564 1.00 89.19 689 THR A C 1
ATOM 5502 O O . THR A 1 689 ? 43.375 -22.699 -9.080 1.00 89.19 689 THR A O 1
ATOM 5505 N N . ASN A 1 690 ? 45.588 -23.041 -9.238 1.00 79.31 690 ASN A N 1
ATOM 5506 C CA . ASN A 1 690 ? 45.580 -23.588 -10.606 1.00 79.31 690 ASN A CA 1
ATOM 5507 C C . ASN A 1 690 ? 45.076 -25.039 -10.706 1.00 79.31 690 ASN A C 1
ATOM 5509 O O . ASN A 1 690 ? 44.864 -25.539 -11.808 1.00 79.31 690 ASN A O 1
ATOM 5513 N N . SER A 1 691 ? 44.927 -25.744 -9.582 1.00 65.31 691 SER A N 1
ATOM 5514 C CA . SER A 1 691 ? 44.702 -27.196 -9.549 1.00 65.31 691 SER A CA 1
ATOM 5515 C C . SER A 1 691 ? 43.232 -27.620 -9.659 1.00 65.31 691 SER A C 1
ATOM 5517 O O . SER A 1 691 ? 42.938 -28.812 -9.560 1.00 65.31 691 SER A O 1
ATOM 5519 N N . GLY A 1 692 ? 42.300 -26.685 -9.872 1.00 62.81 692 GLY A N 1
ATOM 5520 C CA . GLY A 1 692 ? 40.868 -26.974 -9.919 1.00 62.81 692 GLY A CA 1
ATOM 5521 C C . GLY A 1 692 ? 40.112 -26.195 -10.993 1.00 62.81 692 GLY A C 1
ATOM 5522 O O . GLY A 1 692 ? 40.528 -25.124 -11.425 1.00 62.81 692 GLY A O 1
ATOM 5523 N N . GLN A 1 693 ? 38.983 -26.754 -11.426 1.00 66.25 693 GLN A N 1
ATOM 5524 C CA . GLN A 1 693 ? 37.978 -26.056 -12.225 1.00 66.25 693 GLN A CA 1
ATOM 5525 C C . GLN A 1 693 ? 36.767 -25.760 -11.340 1.00 66.25 693 GLN A C 1
ATOM 5527 O O . GLN A 1 693 ? 36.442 -26.567 -10.468 1.00 66.25 693 GLN A O 1
ATOM 5532 N N . TRP A 1 694 ? 36.091 -24.640 -11.606 1.00 80.19 694 TRP A N 1
ATOM 5533 C CA . TRP A 1 694 ? 34.823 -24.275 -10.968 1.00 80.19 694 TRP A CA 1
ATOM 5534 C C . TRP A 1 694 ? 34.948 -24.095 -9.447 1.00 80.19 694 TRP A C 1
ATOM 5536 O O . TRP A 1 694 ? 35.634 -23.176 -9.002 1.00 80.19 694 TRP A O 1
ATOM 5546 N N . ASP A 1 695 ? 34.312 -24.954 -8.660 1.00 77.12 695 ASP A N 1
ATOM 5547 C CA . ASP A 1 695 ? 34.302 -24.956 -7.196 1.00 77.12 695 ASP A CA 1
ATOM 5548 C C . ASP A 1 695 ? 35.611 -25.491 -6.592 1.00 77.12 695 ASP A C 1
ATOM 5550 O O . ASP A 1 695 ? 35.976 -25.147 -5.470 1.00 77.12 695 ASP A O 1
ATOM 5554 N N . LYS A 1 696 ? 36.375 -26.292 -7.343 1.00 82.62 696 LYS A N 1
ATOM 5555 C CA . LYS A 1 696 ? 37.638 -26.855 -6.852 1.00 82.62 696 LYS A CA 1
ATOM 5556 C C . LYS A 1 696 ? 38.766 -25.827 -6.854 1.00 82.62 696 LYS A C 1
ATOM 5558 O O . LYS A 1 696 ? 38.960 -25.086 -7.828 1.00 82.62 696 LYS A O 1
ATOM 5563 N N . GLY A 1 697 ? 39.571 -25.845 -5.792 1.00 84.81 697 GLY A N 1
ATOM 5564 C CA . GLY A 1 697 ? 40.719 -24.958 -5.642 1.00 84.81 697 GLY A CA 1
ATOM 5565 C C . GLY A 1 697 ? 40.337 -23.514 -5.336 1.00 84.81 697 GLY A C 1
ATOM 5566 O O . GLY A 1 697 ? 41.124 -22.631 -5.648 1.00 84.81 697 GLY A O 1
ATOM 5567 N N . VAL A 1 698 ? 39.147 -23.265 -4.778 1.00 91.44 698 VAL A N 1
ATOM 5568 C CA . VAL A 1 698 ? 38.698 -21.946 -4.307 1.00 91.44 698 VAL A CA 1
ATOM 5569 C C . VAL A 1 698 ? 38.190 -22.092 -2.885 1.00 91.44 698 VAL A C 1
ATOM 5571 O O . VAL A 1 698 ? 37.309 -22.901 -2.614 1.00 91.44 698 VAL A O 1
ATOM 5574 N N . GLY A 1 699 ? 38.762 -21.332 -1.963 1.00 92.38 699 GLY A N 1
ATOM 5575 C CA . GLY A 1 699 ? 38.514 -21.537 -0.544 1.00 92.38 699 GLY A CA 1
ATOM 5576 C C . GLY A 1 699 ? 38.992 -20.373 0.303 1.00 92.38 699 GLY A C 1
ATOM 5577 O O . GLY A 1 699 ? 39.349 -19.314 -0.213 1.00 92.38 699 GLY A O 1
ATOM 5578 N N . ALA A 1 700 ? 39.028 -20.584 1.615 1.00 93.12 700 ALA A N 1
ATOM 5579 C CA . ALA A 1 700 ? 39.665 -19.649 2.532 1.00 93.12 700 ALA A CA 1
ATOM 5580 C C . ALA A 1 700 ? 40.600 -20.374 3.511 1.00 93.12 700 ALA A C 1
ATOM 5582 O O . ALA A 1 700 ? 40.344 -21.512 3.911 1.00 93.12 700 ALA A O 1
ATOM 5583 N N . LEU A 1 701 ? 41.691 -19.741 3.934 1.00 89.94 701 LEU A N 1
ATOM 5584 C CA . LEU A 1 701 ? 42.656 -20.342 4.863 1.00 89.94 701 LEU A CA 1
ATOM 5585 C C . LEU A 1 701 ? 43.290 -19.312 5.799 1.00 89.94 701 LEU A C 1
ATOM 5587 O O . LEU A 1 701 ? 43.482 -18.162 5.424 1.00 89.94 701 LEU A O 1
ATOM 5591 N N . SER A 1 702 ? 43.653 -19.729 7.008 1.00 83.88 702 SER A N 1
ATOM 5592 C CA . SER A 1 702 ? 44.240 -18.854 8.032 1.00 83.88 702 SER A CA 1
ATOM 5593 C C . SER A 1 702 ? 45.740 -18.585 7.852 1.00 83.88 702 SER A C 1
ATOM 5595 O O . SER A 1 702 ? 46.273 -17.680 8.486 1.00 83.88 702 SER A O 1
ATOM 5597 N N . THR A 1 703 ? 46.449 -19.352 7.014 1.00 81.06 703 THR A N 1
ATOM 5598 C CA . THR A 1 703 ? 47.915 -19.264 6.891 1.00 81.06 703 THR A CA 1
ATOM 5599 C C . THR A 1 703 ? 48.366 -19.222 5.434 1.00 81.06 703 THR A C 1
ATOM 5601 O O . THR A 1 703 ? 48.372 -20.237 4.743 1.00 81.06 703 THR A O 1
ATOM 5604 N N . LEU A 1 704 ? 48.816 -18.050 4.979 1.00 80.00 704 LEU A N 1
ATOM 5605 C CA . LEU A 1 704 ? 49.224 -17.820 3.587 1.00 80.00 704 LEU A CA 1
ATOM 5606 C C . LEU A 1 704 ? 50.486 -18.590 3.158 1.00 80.00 704 LEU A C 1
ATOM 5608 O O . LEU A 1 704 ? 50.650 -18.839 1.971 1.00 80.00 704 LEU A O 1
ATOM 5612 N N . SER A 1 705 ? 51.347 -19.029 4.087 1.00 76.62 705 SER A N 1
ATOM 5613 C CA . SER A 1 705 ? 52.572 -19.789 3.762 1.00 76.62 705 SER A CA 1
ATOM 5614 C C . SER A 1 705 ? 52.312 -21.160 3.125 1.00 76.62 705 SER A C 1
ATOM 5616 O O . SER A 1 705 ? 53.225 -21.762 2.568 1.00 76.62 705 SER A O 1
ATOM 5618 N N . SER A 1 706 ? 51.075 -21.658 3.211 1.00 74.75 706 SER A N 1
ATOM 5619 C CA . SER A 1 706 ? 50.642 -22.902 2.561 1.00 74.75 706 SER A CA 1
ATOM 5620 C C . SER A 1 706 ? 50.219 -22.707 1.101 1.00 74.75 706 SER A C 1
ATOM 5622 O O . SER A 1 706 ? 49.925 -23.686 0.416 1.00 74.75 706 SER A O 1
ATOM 5624 N N . LEU A 1 707 ? 50.166 -21.461 0.625 1.00 78.06 707 LEU A N 1
ATOM 5625 C CA . LEU A 1 707 ? 49.855 -21.120 -0.755 1.00 78.06 707 LEU A CA 1
ATOM 5626 C C . LEU A 1 707 ? 51.104 -20.695 -1.508 1.00 78.06 707 LEU A C 1
ATOM 5628 O O . LEU A 1 707 ? 52.066 -20.182 -0.940 1.00 78.06 707 LEU A O 1
ATOM 5632 N N . SER A 1 708 ? 51.063 -20.874 -2.824 1.00 80.44 708 SER A N 1
ATOM 5633 C CA . SER A 1 708 ? 52.086 -20.285 -3.671 1.00 80.44 708 SER A CA 1
ATOM 5634 C C . SER A 1 708 ? 51.849 -18.777 -3.790 1.00 80.44 708 SER A C 1
ATOM 5636 O O . SER A 1 708 ? 50.705 -18.317 -3.762 1.00 80.44 708 SER A O 1
ATOM 5638 N N . ASP A 1 709 ? 52.919 -18.004 -3.985 1.00 78.31 709 ASP A N 1
ATOM 5639 C CA . ASP A 1 709 ? 52.809 -16.544 -4.061 1.00 78.31 709 ASP A CA 1
ATOM 5640 C C . ASP A 1 709 ? 51.796 -16.106 -5.137 1.00 78.31 709 ASP A C 1
ATOM 5642 O O . ASP A 1 709 ? 51.735 -16.694 -6.224 1.00 78.31 709 ASP A O 1
ATOM 5646 N N . GLY A 1 710 ? 50.950 -15.134 -4.789 1.00 81.62 710 GLY A N 1
ATOM 5647 C CA . GLY A 1 710 ? 49.857 -14.621 -5.621 1.00 81.62 710 GLY A CA 1
ATOM 5648 C C . GLY A 1 710 ? 48.514 -15.374 -5.563 1.00 81.62 710 GLY A C 1
ATOM 5649 O O . GLY A 1 710 ? 47.518 -14.812 -6.011 1.00 81.62 710 GLY A O 1
ATOM 5650 N N . ASP A 1 711 ? 48.423 -16.583 -4.987 1.00 89.19 711 ASP A N 1
ATOM 5651 C CA . ASP A 1 711 ? 47.161 -17.364 -4.963 1.00 89.19 711 ASP A CA 1
ATOM 5652 C C . ASP A 1 711 ? 46.060 -16.720 -4.089 1.00 89.19 711 ASP A C 1
ATOM 5654 O O . ASP A 1 711 ? 44.875 -16.991 -4.284 1.00 89.19 711 ASP A O 1
ATOM 5658 N N . ALA A 1 712 ? 46.435 -15.858 -3.139 1.00 91.62 712 ALA A N 1
ATOM 5659 C CA . ALA A 1 712 ? 45.516 -15.132 -2.253 1.00 91.62 712 ALA A CA 1
ATOM 5660 C C . ALA A 1 712 ? 45.369 -13.637 -2.595 1.00 91.62 712 ALA A C 1
ATOM 5662 O O . ALA A 1 712 ? 44.724 -12.904 -1.847 1.00 91.62 712 ALA A O 1
ATOM 5663 N N . ARG A 1 713 ? 45.976 -13.172 -3.697 1.00 92.25 713 ARG A N 1
ATOM 5664 C CA . ARG A 1 713 ? 45.869 -11.777 -4.148 1.00 92.25 713 ARG A CA 1
ATOM 5665 C C . ARG A 1 713 ? 44.764 -11.661 -5.193 1.00 92.25 713 ARG A C 1
ATOM 5667 O O . ARG A 1 713 ? 44.699 -12.462 -6.129 1.00 92.25 713 ARG A O 1
ATOM 5674 N N . TRP A 1 714 ? 43.906 -10.662 -5.038 1.00 92.31 714 TRP A N 1
ATOM 5675 C CA . TRP A 1 714 ? 42.734 -10.454 -5.884 1.00 92.31 714 TRP A CA 1
ATOM 5676 C C . TRP A 1 714 ? 42.731 -9.053 -6.487 1.00 92.31 714 TRP A C 1
ATOM 5678 O O . TRP A 1 714 ? 43.001 -8.076 -5.797 1.00 92.31 714 TRP A O 1
ATOM 5688 N N . ILE A 1 715 ? 42.402 -8.974 -7.772 1.00 90.50 715 ILE A N 1
ATOM 5689 C CA . ILE A 1 715 ? 42.144 -7.744 -8.517 1.00 90.50 715 ILE A CA 1
ATOM 5690 C C . ILE A 1 715 ? 40.626 -7.549 -8.561 1.00 90.50 715 ILE A C 1
ATOM 5692 O O . ILE A 1 715 ? 39.888 -8.491 -8.869 1.00 90.50 715 ILE A O 1
ATOM 5696 N N . LEU A 1 716 ? 40.174 -6.335 -8.253 1.00 88.75 716 LEU A N 1
ATOM 5697 C CA . LEU A 1 716 ? 38.764 -5.946 -8.205 1.00 88.75 716 LEU A CA 1
ATOM 5698 C C . LEU A 1 716 ? 38.448 -5.017 -9.390 1.00 88.75 716 LEU A C 1
ATOM 5700 O O . LEU A 1 716 ? 38.410 -3.802 -9.217 1.00 88.75 716 LEU A O 1
ATOM 5704 N N . LYS A 1 717 ? 38.337 -5.582 -10.601 1.00 74.50 717 LYS A N 1
ATOM 5705 C CA . LYS A 1 717 ? 38.121 -4.856 -11.869 1.00 74.50 717 LYS A CA 1
ATOM 5706 C C . LYS A 1 717 ? 37.397 -5.712 -12.902 1.00 74.50 717 LYS A C 1
ATOM 5708 O O . LYS A 1 717 ? 37.650 -6.943 -12.942 1.00 74.50 717 LYS A O 1
#

Solvent-accessible surface area (backbone atoms only — not comparable to full-atom values): 38654 Å² total; per-residue (Å²): 141,86,82,87,85,85,89,80,91,77,92,74,85,83,79,74,78,78,70,80,79,81,52,82,83,38,61,62,74,50,74,48,81,33,61,67,82,66,38,80,37,66,69,48,45,47,55,50,39,61,74,67,47,72,50,62,73,42,79,83,56,55,64,66,60,54,49,23,58,76,70,74,44,94,52,68,68,63,42,50,56,55,47,50,52,43,45,51,49,14,65,70,68,43,74,61,44,59,41,49,63,67,80,66,65,48,56,70,49,52,37,34,42,34,44,25,36,56,66,87,34,69,55,48,42,42,68,51,100,84,71,48,78,39,61,38,49,69,67,53,64,22,45,55,43,50,50,41,51,77,72,33,54,33,56,40,42,33,36,65,72,53,79,86,31,52,68,65,52,85,43,84,65,38,27,38,32,32,35,26,41,24,10,50,32,53,91,55,92,38,45,54,16,29,78,62,37,88,77,39,22,66,94,15,31,24,56,63,64,31,59,61,23,36,28,80,25,80,91,72,75,46,74,45,77,36,62,90,73,67,70,56,44,18,30,32,42,26,40,62,34,38,70,49,64,83,37,61,34,35,51,37,39,39,33,48,50,45,40,50,59,46,41,49,30,33,54,53,32,18,37,22,28,30,46,84,80,34,46,15,39,24,18,42,94,68,38,56,31,22,24,40,33,32,20,49,36,62,44,80,74,42,45,30,33,39,36,35,37,35,91,87,73,44,79,47,46,42,64,41,73,45,30,47,42,83,41,68,21,74,14,38,95,79,38,54,40,25,38,65,30,29,46,50,32,35,35,77,70,68,29,41,53,68,69,41,46,60,57,47,47,69,33,44,57,32,85,89,33,43,73,59,52,50,51,52,50,35,45,74,73,68,43,75,74,78,42,51,26,31,51,27,30,62,64,80,52,31,26,45,34,35,44,67,96,40,51,39,54,46,61,37,43,64,51,58,76,81,91,53,69,38,32,26,27,29,77,43,77,45,60,49,83,75,31,74,80,73,40,86,57,27,23,39,45,27,26,70,69,35,48,22,34,38,34,34,46,68,93,44,53,46,55,46,56,38,31,27,40,44,59,94,51,85,92,54,64,34,34,32,32,29,75,49,75,43,81,56,81,99,44,72,23,28,38,46,27,22,64,62,36,48,24,24,43,30,56,54,98,90,34,53,21,30,40,58,35,84,83,46,67,92,44,57,47,31,27,27,33,74,51,58,52,75,76,76,56,66,78,77,68,57,80,82,67,81,78,85,82,82,86,79,92,90,82,89,82,81,88,76,78,94,79,58,70,59,29,32,46,24,30,62,68,69,41,28,32,34,34,34,43,63,98,45,61,39,50,47,55,30,28,30,41,64,54,90,54,80,90,52,65,36,26,23,31,29,59,44,78,45,84,65,64,92,89,58,94,60,100,59,98,58,26,23,38,45,30,23,73,58,37,47,23,26,38,33,35,48,66,94,46,51,47,48,51,50,30,26,27,38,57,55,89,65,85,55,74,35,30,35,29,28,76,45,78,43,90,68,59,101,86,51,74,24,26,37,45,29,26,65,64,40,56,21,34,41,35,47,51,90,88,37,66,40,49,41,47,29,24,26,34,72,56,70,87,84,49,63,91,44,31,45,29,31,30,74,98